Protein AF-0000000075742935 (afdb_homodimer)

Foldseek 3Di:
DDDDWDAFDPQFAQFDKDKFADDPDADPVHFFKKAKDFDFPQDPDQLRWHQWDDDDQLAQADDPDPGTDRRPVNKTKHKIFGDPLLNQCQVCVVPLEAAAAQRIKMFGKGFQDMAMATELADPCRQVSRPGDLCLQADPDDSVRSNSVNNSCQPSVRDPDRHQWYWHQHNQQRGTMIMGMPCVVRMDTDADPVRHGRMGGCPDPVNVVVNQVSSVSSPGYYDYDHDDPVNVVRVD/DDDDWDAFDPQFAQFDKDKFADDPDQDPVRFFKKAKDFDFPQDPDQLRWHQWDDDDLLAQADDPDPGTDRRPVNKTKHKIFGDPLLNQCQVCVVPLEAAAAQRIKMFGKGFQDMAMATELADVCRQVSRPGDLCLQADPDDSVRSNSVNNSCQVSVRDPDRHFWYWHQHNQQRGTMIMGMPCVVRMDTDADPVRHGRMGGCPDPVNVVVNQVSSVSSPGYYDYDNDDPVVVVRVD

Secondary structure (DSSP, 8-state):
-PPP-----SSP--B-EEEE---SS--TT---SEEEEE--SS--STTPPB-EE--STT-----SSSS-EE-TT---EEEEESSHHHHHHHHHTTTTEEEE-TTEEEEEEEESS-EEEEE-SSTTHHHHTT--GGGGTS---HHHHHHHHHHHHHH--BSS---EEEEE-TTT--EEEEEES-TTSEEE-B-TT--B-EEETTSTTTHHHHHHHHHHTT-EEEE-S--HHHHHHT-/-PPP-----SSP--B-EEEE---SS--TT---SEEEEE--SS--STTPPB-EE--STT-----SSSS-EE-TT---EEEEESSHHHHHHHHHTTTTEEEE-TTEEEEEEEESS-EEEEE-SSTTHHHHTT--GGGGTS---HHHHHHHHHHHHHH--BSS---EEEEE-TTT--EEEEEES-TTSEEE-B-TT--B-EEETTSTTTHHHHHHHHHHTT-EEEE-S--HHHHHHT-

Nearest PDB structures (foldseek):
  2pb9-assembly1_A  TM=2.720E-01  e=5.526E-01  Pyrococcus furiosus
  4yte-assembly1_A  TM=2.662E-01  e=2.474E+00  Methanocaldococcus jannaschii
  6huy-assembly1_B  TM=3.038E-01  e=3.176E+00  Desulfurobacterium thermolithotrophum DSM 11699
  2pb9-assembly1_A  TM=2.757E-01  e=6.483E-01  Pyrococcus furiosus
  5byv-assembly3_M  TM=3.211E-01  e=2.273E+00  Mycolicibacterium smegmatis MC2 155

Solvent-accessible surface area (backbone atoms only — not comparable to full-atom values): 24378 Å² total; per-residue (Å²): 116,57,69,71,84,69,80,75,72,79,77,40,41,67,35,41,73,40,70,48,65,64,66,92,66,73,56,88,81,61,73,61,30,25,25,61,46,63,60,35,92,85,30,77,52,72,71,53,54,45,37,61,13,51,82,54,50,68,31,52,44,71,30,95,49,101,50,61,33,67,19,82,85,67,42,24,39,38,68,38,13,41,33,67,39,31,20,47,21,73,73,24,42,77,67,50,41,42,75,37,20,74,50,30,28,38,20,33,42,37,47,70,42,78,42,42,17,33,30,36,49,51,63,14,26,22,19,28,47,71,51,41,48,28,67,58,31,30,67,58,61,49,70,58,35,19,50,41,29,30,45,48,64,72,44,40,30,30,94,57,80,49,40,34,38,33,34,43,35,39,49,20,37,24,52,30,34,40,35,37,66,47,80,82,36,55,34,69,36,55,46,99,86,64,43,67,45,60,40,45,46,66,35,81,88,41,31,64,58,50,49,54,25,29,44,46,38,56,26,48,66,44,82,37,88,68,51,79,66,57,62,58,62,74,100,118,55,68,71,85,69,80,75,72,79,76,40,40,67,34,42,73,42,70,47,64,64,68,92,65,71,57,88,81,62,73,57,30,24,25,61,46,63,59,36,93,85,30,76,51,70,72,53,53,43,38,62,12,51,82,54,50,69,31,54,44,70,30,96,50,102,48,61,32,68,18,81,85,67,42,26,39,36,69,40,12,42,33,69,37,32,20,46,22,72,75,25,43,76,68,50,41,42,74,35,20,75,47,29,27,37,20,33,45,37,48,68,42,78,44,40,16,34,30,38,50,51,63,14,25,22,20,29,46,70,53,44,48,27,65,58,31,30,67,56,60,49,72,58,34,18,49,42,28,31,45,49,63,72,44,39,27,30,94,58,78,48,39,33,36,33,33,40,35,40,51,19,40,24,53,28,34,41,34,37,67,48,81,83,36,54,36,70,37,55,48,98,86,64,44,68,44,60,38,46,47,64,36,79,88,40,32,65,56,49,49,53,27,29,46,47,37,58,26,48,65,44,82,38,88,68,50,80,62,57,62,58,61,76,101

pLDDT: mean 93.3, std 9.5, range [50.12, 98.94]

Structure (mmCIF, N/CA/C/O backbone):
data_AF-0000000075742935-model_v1
#
loop_
_entity.id
_entity.type
_entity.pdbx_description
1 polymer 'RES domain-containing protein'
#
loop_
_atom_site.group_PDB
_atom_site.id
_atom_site.type_symbol
_atom_site.label_atom_id
_atom_site.label_alt_id
_atom_site.label_comp_id
_atom_site.label_asym_id
_atom_site.label_entity_id
_atom_site.label_seq_id
_atom_site.pdbx_PDB_ins_code
_atom_site.Cartn_x
_atom_site.Cartn_y
_atom_site.Cartn_z
_atom_site.occupancy
_atom_site.B_iso_or_equiv
_atom_site.auth_seq_id
_atom_site.auth_comp_id
_atom_site.auth_asym_id
_atom_site.auth_atom_id
_atom_site.pdbx_PDB_model_num
ATOM 1 N N . MET A 1 1 ? -0.988 15.594 -6.359 1 60.88 1 MET A N 1
ATOM 2 C CA . MET A 1 1 ? -1.254 14.312 -7 1 60.88 1 MET A CA 1
ATOM 3 C C . MET A 1 1 ? 0.031 13.5 -7.152 1 60.88 1 MET A C 1
ATOM 5 O O . MET A 1 1 ? 1.104 14.07 -7.367 1 60.88 1 MET A O 1
ATOM 9 N N . VAL A 1 2 ? -0.043 12.25 -6.746 1 75.56 2 VAL A N 1
ATOM 10 C CA . VAL A 1 2 ? 1.146 11.438 -6.98 1 75.56 2 VAL A CA 1
ATOM 11 C C . VAL A 1 2 ? 1.335 11.219 -8.484 1 75.56 2 VAL A C 1
ATOM 13 O O . VAL A 1 2 ? 0.373 10.938 -9.195 1 75.56 2 VAL A O 1
ATOM 16 N N . ALA A 1 3 ? 2.52 11.508 -8.93 1 79.38 3 ALA A N 1
ATOM 17 C CA . ALA A 1 3 ? 2.869 11.305 -10.328 1 79.38 3 ALA A CA 1
ATOM 18 C C . ALA A 1 3 ? 2.709 9.844 -10.727 1 79.38 3 ALA A C 1
ATOM 20 O O . ALA A 1 3 ? 2.791 8.953 -9.883 1 79.38 3 ALA A O 1
ATOM 21 N N . ASP A 1 4 ? 2.453 9.664 -12.008 1 89 4 ASP A N 1
ATOM 22 C CA . ASP A 1 4 ? 2.402 8.312 -12.562 1 89 4 ASP A CA 1
ATOM 23 C C . ASP A 1 4 ? 3.766 7.633 -12.477 1 89 4 ASP A C 1
ATOM 25 O O . ASP A 1 4 ? 4.801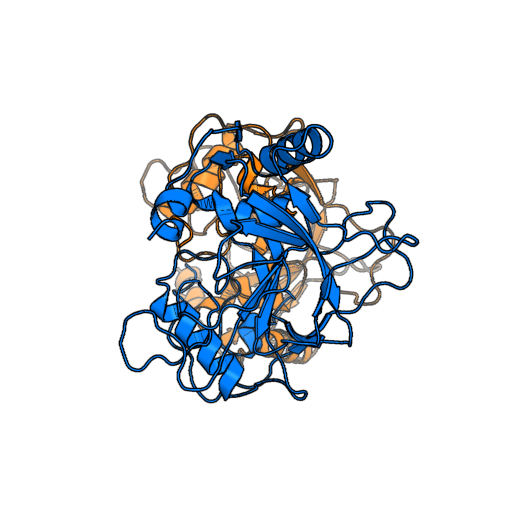 8.297 -12.508 1 89 4 ASP A O 1
ATOM 29 N N . LEU A 1 5 ? 3.695 6.363 -12.406 1 93.62 5 LEU A N 1
ATOM 30 C CA . LEU A 1 5 ? 4.926 5.586 -12.438 1 93.62 5 LEU A CA 1
ATOM 31 C C . LEU A 1 5 ? 5.582 5.664 -13.812 1 93.62 5 LEU A C 1
ATOM 33 O O . LEU A 1 5 ? 5.008 5.211 -14.805 1 93.62 5 LEU A O 1
ATOM 37 N N . GLY A 1 6 ? 6.723 6.215 -13.938 1 94.25 6 GLY A N 1
ATOM 38 C CA . GLY A 1 6 ? 7.469 6.285 -15.18 1 94.25 6 GLY A CA 1
ATOM 39 C C . GLY A 1 6 ? 8.297 5.043 -15.453 1 94.25 6 GLY A C 1
ATOM 40 O O . GLY A 1 6 ? 8.219 4.066 -14.703 1 94.25 6 GLY A O 1
ATOM 41 N N . GLU A 1 7 ? 9 5.102 -16.594 1 96.81 7 GLU A N 1
ATOM 42 C CA . GLU A 1 7 ? 9.961 4.047 -16.891 1 96.81 7 GLU A CA 1
ATOM 43 C C . GLU A 1 7 ? 11.086 4.016 -15.859 1 96.81 7 GLU A C 1
ATOM 45 O O . GLU A 1 7 ? 11.422 5.047 -15.273 1 96.81 7 GLU A O 1
ATOM 50 N N . PRO A 1 8 ? 11.609 2.816 -15.633 1 97.88 8 PRO A N 1
ATOM 51 C CA . PRO A 1 8 ? 12.758 2.793 -14.719 1 97.88 8 PRO A CA 1
ATOM 52 C C . PRO A 1 8 ? 13.953 3.568 -15.258 1 97.88 8 PRO A C 1
ATOM 54 O O . PRO A 1 8 ? 14.281 3.465 -16.438 1 97.88 8 PRO A O 1
ATOM 57 N N . ASN A 1 9 ? 14.523 4.352 -14.43 1 96.81 9 ASN A N 1
ATOM 58 C CA . ASN A 1 9 ? 15.789 5.004 -14.734 1 96.81 9 ASN A CA 1
ATOM 59 C C . ASN A 1 9 ? 16.984 4.109 -14.391 1 96.81 9 ASN A C 1
ATOM 61 O O . ASN A 1 9 ? 17.391 4.039 -13.227 1 96.81 9 ASN A O 1
ATOM 65 N N . ARG A 1 10 ? 17.672 3.523 -15.43 1 97.81 10 ARG A N 1
ATOM 66 C CA . ARG A 1 10 ? 18.625 2.426 -15.234 1 97.81 10 ARG A CA 1
ATOM 67 C C . ARG A 1 10 ? 20.062 2.926 -15.281 1 97.81 10 ARG A C 1
ATOM 69 O O . ARG A 1 10 ? 20.359 3.896 -15.984 1 97.81 10 ARG A O 1
ATOM 76 N N . PRO A 1 11 ? 20.906 2.25 -14.562 1 98.25 11 PRO A N 1
ATOM 77 C CA . PRO A 1 11 ? 20.703 1.073 -13.719 1 98.25 11 PRO A CA 1
ATOM 78 C C . PRO A 1 11 ? 20.125 1.425 -12.352 1 98.25 11 PRO A C 1
ATOM 80 O O . PRO A 1 11 ? 20.469 2.465 -11.781 1 98.25 11 PRO A O 1
ATOM 83 N N . LEU A 1 12 ? 19.297 0.571 -11.867 1 98.56 12 LEU A N 1
ATOM 84 C CA . LEU A 1 12 ? 18.703 0.737 -10.547 1 98.56 12 LEU A CA 1
ATOM 85 C C . LEU A 1 12 ? 19.734 0.462 -9.453 1 98.56 12 LEU A C 1
ATOM 87 O O . LEU A 1 12 ? 20.641 -0.353 -9.633 1 98.56 12 LEU A O 1
ATOM 91 N N . SER A 1 13 ? 19.562 1.119 -8.305 1 97.75 13 SER A N 1
ATOM 92 C CA . SER A 1 13 ? 20.406 0.921 -7.133 1 97.75 13 SER A CA 1
ATOM 93 C C . SER A 1 13 ? 19.656 1.265 -5.848 1 97.75 13 SER A C 1
ATOM 95 O O . SER A 1 13 ? 18.547 1.777 -5.891 1 97.75 13 SER A O 1
ATOM 97 N N . GLY A 1 14 ? 20.234 0.827 -4.699 1 97.06 14 GLY A N 1
ATOM 98 C CA . GLY A 1 14 ? 19.734 1.258 -3.406 1 97.06 14 GLY A CA 1
ATOM 99 C C . GLY A 1 14 ? 18.656 0.343 -2.848 1 97.06 14 GLY A C 1
ATOM 100 O O . GLY A 1 14 ? 18.031 0.651 -1.826 1 97.06 14 GLY A O 1
ATOM 101 N N . GLY A 1 15 ? 18.438 -0.78 -3.461 1 98.19 15 GLY A N 1
ATOM 102 C CA . GLY A 1 15 ? 17.344 -1.664 -3.061 1 98.19 15 GLY A CA 1
ATOM 103 C C . GLY A 1 15 ? 17.578 -2.322 -1.714 1 98.19 15 GLY A C 1
ATOM 104 O O . GLY A 1 15 ? 18.719 -2.613 -1.349 1 98.19 15 GLY A O 1
ATOM 105 N N . ARG A 1 16 ? 16.5 -2.553 -1.026 1 97.94 16 ARG A N 1
ATOM 106 C CA . ARG A 1 16 ? 16.484 -3.357 0.192 1 97.94 16 ARG A CA 1
ATOM 107 C C . ARG A 1 16 ? 15.961 -4.762 -0.083 1 97.94 16 ARG A C 1
ATOM 109 O O . ARG A 1 16 ? 15.188 -4.969 -1.021 1 97.94 16 ARG A O 1
ATOM 116 N N . VAL A 1 17 ? 16.406 -5.688 0.778 1 98.69 17 VAL A N 1
ATOM 117 C CA . VAL A 1 17 ? 16 -7.062 0.509 1 98.69 17 VAL A CA 1
ATOM 118 C C . VAL A 1 17 ? 15.07 -7.555 1.613 1 98.69 17 VAL A C 1
ATOM 120 O O . VAL A 1 17 ? 15.031 -6.977 2.703 1 98.69 17 VAL A O 1
ATOM 123 N N . TRP A 1 18 ? 14.297 -8.469 1.33 1 98.44 18 TRP A N 1
ATOM 124 C CA . TRP A 1 18 ? 13.516 -9.312 2.232 1 98.44 18 TRP A CA 1
ATOM 125 C C . TRP A 1 18 ? 13.758 -10.789 1.938 1 98.44 18 TRP A C 1
ATOM 127 O O . TRP A 1 18 ? 13.938 -11.18 0.781 1 98.44 18 TRP A O 1
ATOM 137 N N . THR A 1 19 ? 13.82 -11.562 2.98 1 98 19 THR A N 1
ATOM 138 C CA . THR A 1 19 ? 14.125 -12.977 2.787 1 98 19 THR A CA 1
ATOM 139 C C . THR A 1 19 ? 12.914 -13.844 3.109 1 98 19 THR A C 1
ATOM 141 O O . THR A 1 19 ? 12.359 -13.758 4.207 1 98 19 THR A O 1
ATOM 144 N N . TRP A 1 20 ? 12.484 -14.617 2.107 1 97.12 20 TRP A N 1
ATOM 145 C CA . TRP A 1 20 ? 11.453 -15.625 2.355 1 97.12 20 TRP A CA 1
ATOM 146 C C . TRP A 1 20 ? 12.047 -16.844 3.037 1 97.12 20 TRP A C 1
ATOM 148 O O . TRP A 1 20 ? 12.898 -17.531 2.465 1 97.12 20 TRP A O 1
ATOM 158 N N . LYS A 1 21 ? 11.578 -17 4.238 1 92.56 21 LYS A N 1
ATOM 159 C CA . LYS A 1 21 ? 12.031 -18.141 5.043 1 92.56 21 LYS A CA 1
ATOM 160 C C . LYS A 1 21 ? 10.844 -18.891 5.629 1 92.56 21 LYS A C 1
ATOM 162 O O . LYS A 1 21 ? 9.766 -18.328 5.82 1 92.56 21 LYS A O 1
ATOM 167 N N . TRP A 1 22 ? 11.055 -20.125 5.746 1 84.12 22 TRP A N 1
ATOM 168 C CA . TRP A 1 22 ? 10.023 -20.938 6.387 1 84.12 22 TRP A CA 1
ATOM 169 C C . TRP A 1 22 ? 10.102 -20.812 7.906 1 84.12 22 TRP A C 1
ATOM 171 O O . TRP A 1 22 ? 11.156 -21.031 8.5 1 84.12 22 TRP A O 1
ATOM 181 N N . PRO A 1 23 ? 8.906 -20.359 8.383 1 74.69 23 PRO A N 1
ATOM 182 C CA . PRO A 1 23 ? 8.984 -20.141 9.828 1 74.69 23 PRO A CA 1
ATOM 183 C C . PRO A 1 23 ? 9.266 -21.422 10.609 1 74.69 23 PRO A C 1
ATOM 185 O O . PRO A 1 23 ? 8.82 -22.5 10.203 1 74.69 23 PRO A O 1
ATOM 188 N N . GLU A 1 24 ? 10.047 -21.297 11.633 1 66.38 24 GLU A N 1
ATOM 189 C CA . GLU A 1 24 ? 10.328 -22.406 12.531 1 66.38 24 GLU A CA 1
ATOM 190 C C . GLU A 1 24 ? 9.055 -22.891 13.234 1 66.38 24 GLU A C 1
ATOM 192 O O . GLU A 1 24 ? 8.867 -24.078 13.438 1 66.38 24 GLU A O 1
ATOM 197 N N . THR A 1 25 ? 8.227 -21.859 13.578 1 63.41 25 THR A N 1
ATOM 198 C CA . THR A 1 25 ? 6.945 -22.172 14.203 1 63.41 25 THR A CA 1
ATOM 199 C C . THR A 1 25 ? 5.793 -21.656 13.336 1 63.41 25 THR A C 1
ATOM 201 O O . THR A 1 25 ? 5.789 -20.5 12.922 1 63.41 25 THR A O 1
ATOM 204 N N . LEU A 1 26 ? 5.082 -22.641 12.859 1 60.81 26 LEU A N 1
ATOM 205 C CA . LEU A 1 26 ? 3.941 -22.266 12.031 1 60.81 26 LEU A CA 1
ATOM 206 C C . LEU A 1 26 ? 2.881 -21.562 12.867 1 60.81 26 LEU A C 1
ATOM 208 O O . LEU A 1 26 ? 2.664 -21.906 14.031 1 60.81 26 LEU A O 1
ATOM 212 N N . SER A 1 27 ? 2.59 -20.328 12.336 1 56.78 27 SER A N 1
ATOM 213 C CA . SER A 1 27 ? 1.52 -19.609 13.023 1 56.78 27 SER A CA 1
ATOM 214 C C . SER A 1 27 ? 0.271 -20.469 13.156 1 56.78 27 SER A C 1
ATOM 216 O O . SER A 1 27 ? 0.045 -21.375 12.344 1 56.78 27 SER A O 1
ATOM 218 N N . ALA A 1 28 ? -0.362 -20.406 14.328 1 52.84 28 ALA A N 1
ATOM 219 C CA . ALA A 1 28 ? -1.633 -21.078 14.594 1 52.84 28 ALA A CA 1
ATOM 220 C C . ALA A 1 28 ? -2.617 -20.859 13.453 1 52.84 28 ALA A C 1
ATOM 222 O O . ALA A 1 28 ? -3.637 -21.547 13.359 1 52.84 28 ALA A O 1
ATOM 223 N N . ARG A 1 29 ? -2.359 -19.719 12.773 1 55.06 29 ARG A N 1
ATOM 224 C CA . ARG A 1 29 ? -3.371 -19.484 11.75 1 55.06 29 ARG A CA 1
ATOM 225 C C . ARG A 1 29 ? -3.184 -20.438 10.578 1 55.06 29 ARG A C 1
ATOM 227 O O . ARG A 1 29 ? -4.086 -20.594 9.75 1 55.06 29 ARG A O 1
ATOM 234 N N . GLY A 1 30 ? -2.254 -21.375 10.672 1 55.84 30 GLY A N 1
ATOM 235 C CA . GLY A 1 30 ? -1.988 -22.531 9.836 1 55.84 30 GLY A CA 1
ATOM 236 C C . GLY A 1 30 ? -1.429 -22.172 8.477 1 55.84 30 GLY A C 1
ATOM 237 O O . GLY A 1 30 ? -0.393 -22.703 8.062 1 55.84 30 GLY A O 1
ATOM 238 N N . TRP A 1 31 ? -2.381 -21.625 7.641 1 60.75 31 TRP A N 1
ATOM 239 C CA . TRP A 1 31 ? -1.983 -21.547 6.238 1 60.75 31 TRP A CA 1
ATOM 240 C C . TRP A 1 31 ? -1.121 -20.328 5.973 1 60.75 31 TRP A C 1
ATOM 242 O O . TRP A 1 31 ? -1.552 -19.188 6.211 1 60.75 31 TRP A O 1
ATOM 252 N N . GLN A 1 32 ? 0.342 -20.719 5.922 1 79.56 32 GLN A N 1
ATOM 253 C CA . GLN A 1 32 ? 1.234 -19.625 5.555 1 79.56 32 GLN A CA 1
ATOM 254 C C . GLN A 1 32 ? 1.756 -19.797 4.129 1 79.56 32 GLN A C 1
ATOM 256 O O . GLN A 1 32 ? 2.092 -20.906 3.715 1 79.56 32 GLN A O 1
ATOM 261 N N . TRP A 1 33 ? 1.629 -19.016 3.164 1 94.38 33 TRP A N 1
ATOM 262 C CA . TRP A 1 33 ? 2.027 -18.828 1.773 1 94.38 33 TRP A CA 1
ATOM 263 C C . TRP A 1 33 ? 1.36 -19.859 0.872 1 94.38 33 TRP A C 1
ATOM 265 O O . TRP A 1 33 ? 1.487 -21.062 1.099 1 94.38 33 TRP A O 1
ATOM 275 N N . CYS A 1 34 ? 0.616 -19.5 -0.107 1 96.94 34 CYS A N 1
ATOM 276 C CA . CYS A 1 34 ? -0.128 -20.406 -0.979 1 96.94 34 CYS A CA 1
ATOM 277 C C . CYS A 1 34 ? -0.273 -19.812 -2.377 1 96.94 34 CYS A C 1
ATOM 279 O O . CYS A 1 34 ? 0.046 -18.656 -2.6 1 96.94 34 CYS A O 1
ATOM 281 N N . ARG A 1 35 ? -0.637 -20.656 -3.266 1 98.19 35 ARG A N 1
ATOM 282 C CA . ARG A 1 35 ? -0.965 -20.281 -4.641 1 98.19 35 ARG A CA 1
ATOM 283 C C . ARG A 1 35 ? -2.299 -20.891 -5.066 1 98.19 35 ARG A C 1
ATOM 285 O O . ARG A 1 35 ? -2.525 -22.078 -4.898 1 98.19 35 ARG A O 1
ATOM 292 N N . VAL A 1 36 ? -3.18 -20.047 -5.492 1 98.19 36 VAL A N 1
ATOM 293 C CA . VAL A 1 36 ? -4.344 -20.5 -6.242 1 98.19 36 VAL A CA 1
ATOM 294 C C . VAL A 1 36 ? -4 -20.594 -7.727 1 98.19 36 VAL A C 1
ATOM 296 O O . VAL A 1 36 ? -3.449 -19.656 -8.305 1 98.19 36 VAL A O 1
ATOM 299 N N . TYR A 1 37 ? -4.273 -21.719 -8.312 1 97.94 37 TYR A N 1
ATOM 300 C CA . TYR A 1 37 ? -3.916 -21.906 -9.711 1 97.94 37 TYR A CA 1
ATOM 301 C C . TYR A 1 37 ? -4.938 -22.781 -10.43 1 97.94 37 TYR A C 1
ATOM 303 O O . TYR A 1 37 ? -5.742 -23.469 -9.781 1 97.94 37 TYR A O 1
ATOM 311 N N . HIS A 1 38 ? -5.004 -22.688 -11.695 1 97.69 38 HIS A N 1
ATOM 312 C CA . HIS A 1 38 ? -5.84 -23.531 -12.555 1 97.69 38 HIS A CA 1
ATOM 313 C C . HIS A 1 38 ? -5.043 -24.688 -13.148 1 97.69 38 HIS A C 1
ATOM 315 O O . HIS A 1 38 ? -4.125 -24.453 -13.945 1 97.69 38 HIS A O 1
ATOM 321 N N . LEU A 1 39 ? -5.391 -25.875 -12.773 1 97.19 39 LEU A N 1
ATOM 322 C CA . LEU A 1 39 ? -4.684 -27.062 -13.219 1 97.19 39 LEU A CA 1
ATOM 323 C C . LEU A 1 39 ? -4.734 -27.203 -14.734 1 97.19 39 LEU A C 1
ATOM 325 O O . LEU A 1 39 ? -5.801 -27.062 -15.336 1 97.19 39 LEU A O 1
ATOM 329 N N . SER A 1 40 ? -3.646 -27.359 -15.359 1 95.44 40 SER A N 1
ATOM 330 C CA . SER A 1 40 ? -3.502 -27.562 -16.797 1 95.44 40 SER A CA 1
ATOM 331 C C . SER A 1 40 ? -2.211 -28.312 -17.125 1 95.44 40 SER A C 1
ATOM 333 O O . SER A 1 40 ? -1.434 -28.641 -16.219 1 95.44 40 SER A O 1
ATOM 335 N N . ALA A 1 41 ? -2.008 -28.625 -18.438 1 94.25 41 ALA A N 1
ATOM 336 C CA . ALA A 1 41 ? -0.773 -29.266 -18.859 1 94.25 41 ALA A CA 1
ATOM 337 C C . ALA A 1 41 ? 0.436 -28.375 -18.594 1 94.25 41 ALA A C 1
ATOM 339 O O . ALA A 1 41 ? 1.531 -28.875 -18.328 1 94.25 41 ALA A O 1
ATOM 340 N N . HIS A 1 42 ? 0.238 -27.047 -18.625 1 93.44 42 HIS A N 1
ATOM 341 C CA . HIS A 1 42 ? 1.334 -26.109 -18.453 1 93.44 42 HIS A CA 1
ATOM 342 C C . HIS A 1 42 ? 1.54 -25.766 -16.969 1 93.44 42 HIS A C 1
ATOM 344 O O . HIS A 1 42 ? 2.572 -25.203 -16.594 1 93.44 42 HIS A O 1
ATOM 350 N N . THR A 1 43 ? 0.519 -26.047 -16.156 1 96.69 43 THR A N 1
ATOM 351 C CA . THR A 1 43 ? 0.6 -25.844 -14.711 1 96.69 43 THR A CA 1
ATOM 352 C C . THR A 1 43 ? 0.119 -27.094 -13.969 1 96.69 43 THR A C 1
ATOM 354 O O . THR A 1 43 ? -0.949 -27.078 -13.352 1 96.69 43 THR A O 1
ATOM 357 N N . PRO A 1 44 ? 0.912 -28.109 -13.969 1 96.69 44 PRO A N 1
ATOM 358 C CA . PRO A 1 44 ? 0.485 -29.391 -13.422 1 96.69 44 PRO A CA 1
ATOM 359 C C . PRO A 1 44 ? 0.467 -29.406 -11.891 1 96.69 44 PRO A C 1
ATOM 361 O O . PRO A 1 44 ? -0.098 -30.328 -11.289 1 96.69 44 PRO A O 1
ATOM 364 N N . ASP A 1 45 ? 1.143 -28.453 -11.227 1 97.25 45 ASP A N 1
ATOM 365 C CA . ASP A 1 45 ? 1.118 -28.375 -9.766 1 97.25 45 ASP A CA 1
ATOM 366 C C . ASP A 1 45 ? 1.349 -26.938 -9.297 1 97.25 45 ASP A C 1
ATOM 368 O O . ASP A 1 45 ? 1.545 -26.031 -10.109 1 97.25 45 ASP A O 1
ATOM 372 N N . ALA A 1 46 ? 1.339 -26.75 -8.016 1 97.88 46 ALA A N 1
ATOM 373 C CA . ALA A 1 46 ? 1.321 -25.406 -7.43 1 97.88 46 ALA A CA 1
ATOM 374 C C . ALA A 1 46 ? 2.689 -24.75 -7.539 1 97.88 46 ALA A C 1
ATOM 376 O O . ALA A 1 46 ? 2.803 -23.516 -7.426 1 97.88 46 ALA A O 1
ATOM 377 N N . ILE A 1 47 ? 3.754 -25.469 -7.719 1 97.94 47 ILE A N 1
ATOM 378 C CA . ILE A 1 47 ? 5.09 -24.891 -7.672 1 97.94 47 ILE A CA 1
ATOM 379 C C . ILE A 1 47 ? 5.609 -24.672 -9.094 1 97.94 47 ILE A C 1
ATOM 381 O O . ILE A 1 47 ? 6.758 -24.266 -9.289 1 97.94 47 ILE A O 1
ATOM 385 N N . THR A 1 48 ? 4.77 -24.953 -10.109 1 97.94 48 THR A N 1
ATOM 386 C CA . THR A 1 48 ? 5.195 -24.781 -11.492 1 97.94 48 THR A CA 1
ATOM 387 C C . THR A 1 48 ? 5.473 -23.312 -11.797 1 97.94 48 THR A C 1
ATOM 389 O O . THR A 1 48 ? 4.59 -22.469 -11.648 1 97.94 48 THR A O 1
ATOM 392 N N . HIS A 1 49 ? 6.715 -23.031 -12.164 1 98.44 49 HIS A N 1
ATOM 393 C CA . HIS A 1 49 ? 7.074 -21.703 -12.656 1 98.44 49 HIS A CA 1
ATOM 39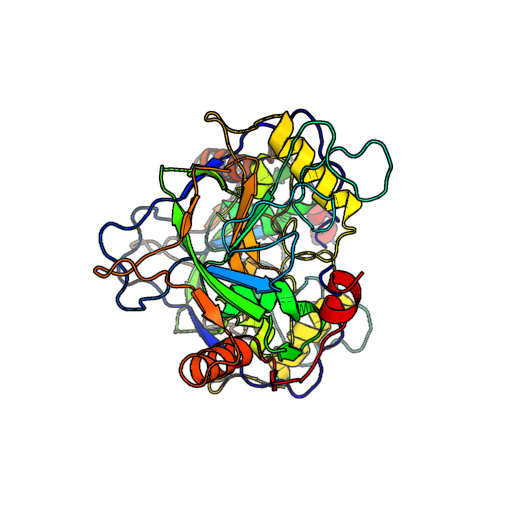4 C C . HIS A 1 49 ? 6.656 -21.531 -14.117 1 98.44 49 HIS A C 1
ATOM 396 O O . HIS A 1 49 ? 6.809 -22.438 -14.93 1 98.44 49 HIS A O 1
ATOM 402 N N . ARG A 1 50 ? 6.121 -20.359 -14.414 1 97.94 50 ARG A N 1
ATOM 403 C CA . ARG A 1 50 ? 5.664 -20.078 -15.773 1 97.94 50 ARG A CA 1
ATOM 404 C C . ARG A 1 50 ? 6.773 -19.453 -16.609 1 97.94 50 ARG A C 1
ATOM 406 O O . ARG A 1 50 ? 7.242 -18.359 -16.297 1 97.94 50 ARG A O 1
ATOM 413 N N . ALA A 1 51 ? 7.125 -20.141 -17.672 1 96.62 51 ALA A N 1
ATOM 414 C CA . ALA A 1 51 ? 8.141 -19.609 -18.578 1 96.62 51 ALA A CA 1
ATOM 415 C C . ALA A 1 51 ? 7.496 -18.812 -19.719 1 96.62 51 ALA A C 1
ATOM 417 O O . ALA A 1 51 ? 8.164 -18.031 -20.391 1 96.62 51 ALA A O 1
ATOM 418 N N . PHE A 1 52 ? 6.238 -19.078 -19.969 1 96.44 52 PHE A N 1
ATOM 419 C CA . PHE A 1 52 ? 5.477 -18.359 -21 1 96.44 52 PHE A CA 1
ATOM 420 C C . PHE A 1 52 ? 5.066 -16.984 -20.5 1 96.44 52 PHE A C 1
ATOM 422 O O . PHE A 1 52 ? 4.445 -16.859 -19.438 1 96.44 52 PHE A O 1
ATOM 429 N N . GLY A 1 53 ? 5.484 -15.984 -21.234 1 96.19 53 GLY A N 1
ATOM 430 C CA . GLY A 1 53 ? 5.141 -14.625 -20.859 1 96.19 53 GLY A CA 1
ATOM 431 C C . GLY A 1 53 ? 5.828 -13.578 -21.719 1 96.19 53 GLY A C 1
ATOM 432 O O . GLY A 1 53 ? 6.457 -13.906 -22.719 1 96.19 53 GLY A O 1
ATOM 433 N N . PRO A 1 54 ? 5.648 -12.344 -21.266 1 96.19 54 PRO A N 1
ATOM 434 C CA . PRO A 1 54 ? 5.062 -11.836 -20.031 1 96.19 54 PRO A CA 1
ATOM 435 C C . PRO A 1 54 ? 3.537 -11.75 -20.078 1 96.19 54 PRO A C 1
ATOM 437 O O . PRO A 1 54 ? 2.969 -11.492 -21.141 1 96.19 54 PRO A O 1
ATOM 440 N N . LEU A 1 55 ? 2.875 -12.031 -18.938 1 94.75 55 LEU A N 1
ATOM 441 C CA . LEU A 1 55 ? 1.423 -11.945 -18.844 1 94.75 55 LEU A CA 1
ATOM 442 C C . LEU A 1 55 ? 1.018 -10.977 -17.734 1 94.75 55 LEU A C 1
ATOM 444 O O . LEU A 1 55 ? 0.092 -10.18 -17.906 1 94.75 55 LEU A O 1
ATOM 448 N N . HIS A 1 56 ? 1.664 -11.016 -16.578 1 95.12 56 HIS A N 1
ATOM 449 C CA . HIS A 1 56 ? 1.22 -10.32 -15.375 1 95.12 56 HIS A CA 1
ATOM 450 C C . HIS A 1 56 ? 2.209 -9.227 -14.977 1 95.12 56 HIS A C 1
ATOM 452 O O . HIS A 1 56 ? 3.264 -9.078 -15.594 1 95.12 56 HIS A O 1
ATOM 458 N N . ARG A 1 57 ? 1.926 -8.461 -14.023 1 95.19 57 ARG A N 1
ATOM 459 C CA . ARG A 1 57 ? 2.52 -7.188 -13.633 1 95.19 57 ARG A CA 1
ATOM 460 C C . ARG A 1 57 ? 4.027 -7.324 -13.438 1 95.19 57 ARG A C 1
ATOM 462 O O . ARG A 1 57 ? 4.797 -6.484 -13.906 1 95.19 57 ARG A O 1
ATOM 469 N N . LEU A 1 58 ? 4.457 -8.352 -12.734 1 98.19 58 LEU A N 1
ATOM 470 C CA . LEU A 1 58 ? 5.848 -8.414 -12.289 1 98.19 58 LEU A CA 1
ATOM 471 C C . LEU A 1 58 ? 6.59 -9.539 -13.008 1 98.19 58 LEU A C 1
ATOM 473 O O . LEU A 1 58 ? 7.504 -10.141 -12.438 1 98.19 58 LEU A O 1
ATOM 477 N N . ASP A 1 59 ? 6.074 -9.828 -14.25 1 97.81 59 ASP A N 1
ATOM 478 C CA . ASP A 1 59 ? 6.781 -10.758 -15.117 1 97.81 59 ASP A CA 1
ATOM 479 C C . ASP A 1 59 ? 8.055 -10.133 -15.68 1 97.81 59 ASP A C 1
ATOM 481 O O . ASP A 1 59 ? 8.016 -9.047 -16.25 1 97.81 59 ASP A O 1
ATOM 485 N N . HIS A 1 60 ? 9.148 -10.82 -15.602 1 98.06 60 HIS A N 1
ATOM 486 C CA . HIS A 1 60 ? 10.438 -10.289 -16.031 1 98.06 60 HIS A CA 1
ATOM 487 C C . HIS A 1 60 ? 10.875 -10.898 -17.359 1 98.06 60 HIS A C 1
ATOM 489 O O . HIS A 1 60 ? 12.031 -10.766 -17.75 1 98.06 60 HIS A O 1
ATOM 495 N N . HIS A 1 61 ? 10.016 -11.578 -18.094 1 97.25 61 HIS A N 1
ATOM 496 C CA . HIS A 1 61 ? 10.32 -12.258 -19.344 1 97.25 61 HIS A CA 1
ATOM 497 C C . HIS A 1 61 ? 10.805 -11.266 -20.406 1 97.25 61 HIS A C 1
ATOM 499 O O . HIS A 1 61 ? 10.422 -10.094 -20.391 1 97.25 61 HIS A O 1
ATOM 505 N N . THR A 1 62 ? 11.742 -11.711 -21.312 1 91.19 62 THR A N 1
ATOM 506 C CA . THR A 1 62 ? 12.203 -10.922 -2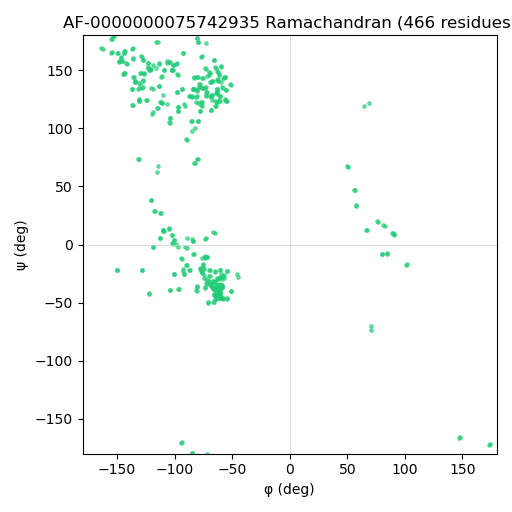2.453 1 91.19 62 THR A CA 1
ATOM 507 C C . THR A 1 62 ? 11.797 -11.594 -23.766 1 91.19 62 THR A C 1
ATOM 509 O O . THR A 1 62 ? 12.656 -11.977 -24.562 1 91.19 62 THR A O 1
ATOM 512 N N . PRO A 1 63 ? 10.516 -11.758 -24.062 1 74.12 63 PRO A N 1
ATOM 513 C CA . PRO A 1 63 ? 10.227 -12.383 -25.359 1 74.12 63 PRO A CA 1
ATOM 514 C C . PRO A 1 63 ? 10.523 -11.453 -26.547 1 74.12 63 PRO A C 1
ATOM 516 O O . PRO A 1 63 ? 10.492 -10.234 -26.391 1 74.12 63 PRO A O 1
ATOM 519 N N . PRO A 1 64 ? 10.984 -12.094 -27.609 1 70.12 64 PRO A N 1
ATOM 520 C CA . PRO A 1 64 ? 11.367 -11.297 -28.781 1 70.12 64 PRO A CA 1
ATOM 521 C C . PRO A 1 64 ? 10.227 -10.422 -29.297 1 70.12 64 PRO A C 1
ATOM 523 O O . PRO A 1 64 ? 10.477 -9.406 -29.953 1 70.12 64 PRO A O 1
ATOM 526 N N . ALA A 1 65 ? 9.023 -10.914 -29.062 1 69.62 65 ALA A N 1
ATOM 527 C CA . ALA A 1 65 ? 7.875 -10.172 -29.594 1 69.62 65 ALA A CA 1
ATOM 528 C C . ALA A 1 65 ? 7.133 -9.445 -28.469 1 69.62 65 ALA A C 1
ATOM 530 O O . ALA A 1 65 ? 7.406 -9.672 -27.281 1 69.62 65 ALA A O 1
ATOM 531 N N . ALA A 1 66 ? 6.484 -8.492 -28.75 1 74 66 ALA A N 1
ATOM 532 C CA . ALA A 1 66 ? 5.625 -7.738 -27.844 1 74 66 ALA A CA 1
ATOM 533 C C . ALA A 1 66 ? 4.457 -8.586 -27.359 1 74 66 ALA A C 1
ATOM 535 O O . ALA A 1 66 ? 3.521 -8.078 -26.75 1 74 66 ALA A O 1
ATOM 536 N N . HIS A 1 67 ? 4.621 -9.945 -27.734 1 88.06 67 HIS A N 1
ATOM 537 C CA . HIS A 1 67 ? 3.576 -10.875 -27.328 1 88.06 67 HIS A CA 1
ATOM 538 C C . HIS A 1 67 ? 4.129 -11.961 -26.406 1 88.06 67 HIS A C 1
ATOM 540 O O . HIS A 1 67 ? 5.293 -12.344 -26.516 1 88.06 67 HIS A O 1
ATOM 546 N N . PRO A 1 68 ? 3.324 -12.508 -25.609 1 93.62 68 PRO A N 1
ATOM 547 C CA . PRO A 1 68 ? 3.775 -13.578 -24.719 1 93.62 68 PRO A CA 1
ATOM 548 C C . PRO A 1 68 ? 4.27 -14.805 -25.484 1 93.62 68 PRO A C 1
ATOM 550 O O . PRO A 1 68 ? 3.713 -15.156 -26.531 1 93.62 68 PRO A O 1
ATOM 553 N N . ALA A 1 69 ? 5.234 -15.383 -25.062 1 95.19 69 ALA A N 1
ATOM 554 C CA . ALA A 1 69 ? 5.879 -16.578 -25.594 1 95.19 69 ALA A CA 1
ATOM 555 C C . ALA A 1 69 ? 6.781 -17.234 -24.547 1 95.19 69 ALA A C 1
ATOM 557 O O . ALA A 1 69 ? 6.949 -16.703 -23.438 1 95.19 69 ALA A O 1
ATOM 558 N N . ILE A 1 70 ? 7.184 -18.422 -24.906 1 95.44 70 ILE A N 1
ATOM 559 C CA . ILE A 1 70 ? 8.211 -19.031 -24.078 1 95.44 70 ILE A CA 1
ATOM 560 C C . ILE A 1 70 ? 9.469 -18.172 -24.078 1 95.44 70 ILE A C 1
ATOM 562 O O . ILE A 1 70 ? 9.992 -17.844 -25.141 1 95.44 70 ILE A O 1
ATOM 566 N N . CYS A 1 71 ? 9.906 -17.781 -22.891 1 95.94 71 CYS A N 1
ATOM 567 C CA . CYS A 1 71 ? 11.047 -16.891 -22.797 1 95.94 71 CYS A CA 1
ATOM 568 C C . CYS A 1 71 ? 12.305 -17.531 -23.359 1 95.94 71 CYS A C 1
ATOM 570 O O . CYS A 1 71 ? 12.719 -18.594 -22.906 1 95.94 71 CYS A O 1
ATOM 572 N N . PRO A 1 72 ? 12.953 -17 -24.297 1 94.19 72 PRO A N 1
ATOM 573 C CA . PRO A 1 72 ? 14.133 -17.609 -24.906 1 94.19 72 PRO A CA 1
ATOM 574 C C . PRO A 1 72 ? 15.305 -17.719 -23.938 1 94.19 72 PRO A C 1
ATOM 576 O O . PRO A 1 72 ? 16.172 -18.594 -24.094 1 94.19 72 PRO A O 1
ATOM 579 N N . GLU A 1 73 ? 15.336 -16.906 -22.906 1 94.94 73 GLU A N 1
ATOM 580 C CA . GLU A 1 73 ? 16.422 -16.922 -21.938 1 94.94 73 GLU A CA 1
ATOM 581 C C . GLU A 1 73 ? 16.125 -17.875 -20.781 1 94.94 73 GLU A C 1
ATOM 583 O O . GLU A 1 73 ? 16.906 -17.969 -19.844 1 94.94 73 GLU A O 1
ATOM 588 N N . GLY A 1 74 ? 14.977 -18.469 -20.828 1 95.38 74 GLY A N 1
ATOM 589 C CA . GLY A 1 74 ? 14.625 -19.453 -19.812 1 95.38 74 GLY A CA 1
ATOM 590 C C . GLY A 1 74 ? 14.117 -18.812 -18.516 1 95.38 74 GLY A C 1
ATOM 591 O O . GLY A 1 74 ? 14.086 -19.469 -17.469 1 95.38 74 GLY A O 1
ATOM 592 N N . ARG A 1 75 ? 13.727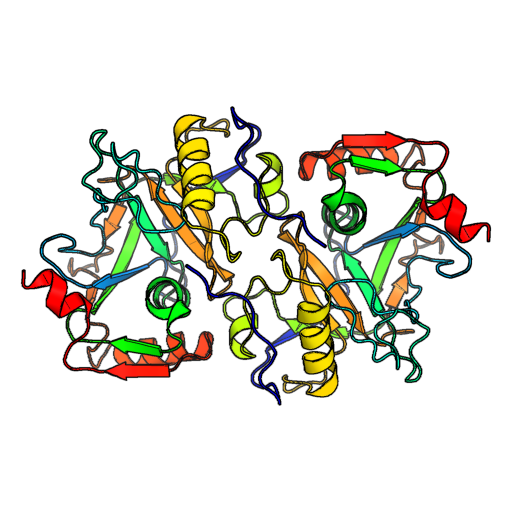 -17.531 -18.578 1 97.75 75 ARG A N 1
ATOM 593 C CA . ARG A 1 75 ? 13.18 -16.859 -17.406 1 97.75 75 ARG A CA 1
ATOM 594 C C . ARG A 1 75 ? 11.812 -17.422 -17.047 1 97.75 75 ARG A C 1
ATOM 596 O O . ARG A 1 75 ? 11 -17.719 -17.922 1 97.75 75 ARG A O 1
ATOM 603 N N . SER A 1 76 ? 11.562 -17.594 -15.742 1 98.38 76 SER A N 1
ATOM 604 C CA . SER A 1 76 ? 10.289 -18.125 -15.258 1 98.38 76 SER A CA 1
ATOM 605 C C . SER A 1 76 ? 9.852 -17.422 -13.977 1 98.38 76 SER A C 1
ATOM 607 O O . SER A 1 76 ? 10.68 -16.875 -13.242 1 98.38 76 SER A O 1
ATOM 609 N N . VAL A 1 77 ? 8.57 -17.453 -13.766 1 98.75 77 VAL A N 1
ATOM 610 C CA . VAL A 1 77 ? 8.039 -16.703 -12.633 1 98.75 77 VAL A CA 1
ATOM 611 C C . VAL A 1 77 ? 7.027 -17.562 -11.875 1 98.75 77 VAL A C 1
ATOM 613 O O . VAL A 1 77 ? 6.309 -18.359 -12.469 1 98.75 77 VAL A O 1
ATOM 616 N N . LEU A 1 78 ? 6.996 -17.422 -10.594 1 98.81 78 LEU A N 1
ATOM 617 C CA . LEU A 1 78 ? 6.004 -18 -9.688 1 98.81 78 LEU A CA 1
ATOM 618 C C . LEU A 1 78 ? 5.465 -16.938 -8.734 1 98.81 78 LEU A C 1
ATOM 620 O O . LEU A 1 78 ? 6.234 -16.281 -8.031 1 98.81 78 LEU A O 1
ATOM 624 N N . TYR A 1 79 ? 4.152 -16.766 -8.742 1 98.56 79 TYR A N 1
ATOM 625 C CA . TYR A 1 79 ? 3.496 -15.891 -7.777 1 98.56 79 TYR A CA 1
ATOM 626 C C . TYR A 1 79 ? 3.021 -16.672 -6.559 1 98.56 79 TYR A C 1
ATOM 628 O O . TYR A 1 79 ? 2.439 -17.75 -6.695 1 98.56 79 TYR A O 1
ATOM 636 N N . VAL A 1 80 ? 3.297 -16.125 -5.383 1 98.06 80 VAL A N 1
ATOM 637 C CA . VAL A 1 80 ? 2.934 -16.734 -4.109 1 98.06 80 VAL A CA 1
ATOM 638 C C . VAL A 1 80 ? 2.25 -15.703 -3.219 1 98.06 80 VAL A C 1
ATOM 640 O O . VAL A 1 80 ? 2.693 -14.555 -3.135 1 98.06 80 VAL A O 1
ATOM 643 N N . ALA A 1 81 ? 1.184 -16.125 -2.637 1 97.62 81 ALA A N 1
ATOM 644 C CA . ALA A 1 81 ? 0.431 -15.219 -1.775 1 97.62 81 ALA A CA 1
ATOM 645 C C . ALA A 1 81 ? 0.561 -15.617 -0.309 1 97.62 81 ALA A C 1
ATOM 647 O O . ALA A 1 81 ? 0.652 -16.812 0.01 1 97.62 81 ALA A O 1
ATOM 648 N N . GLY A 1 82 ? 0.491 -14.633 0.57 1 96.06 82 GLY A N 1
ATOM 649 C CA . GLY A 1 82 ? 0.655 -14.867 1.996 1 96.06 82 GLY A CA 1
ATOM 650 C C . GLY A 1 82 ? -0.581 -15.453 2.65 1 96.06 82 GLY A C 1
ATOM 651 O O . GLY A 1 82 ? -0.502 -16.016 3.744 1 96.06 82 GLY A O 1
ATOM 652 N N . THR A 1 83 ? -1.742 -15.32 2.053 1 96.25 83 THR A N 1
ATOM 653 C CA . THR A 1 83 ? -3.004 -15.867 2.543 1 96.25 83 THR A CA 1
ATOM 654 C C . THR A 1 83 ? -3.875 -16.344 1.383 1 96.25 83 THR A C 1
ATOM 656 O O . THR A 1 83 ? -3.611 -16 0.226 1 96.25 83 THR A O 1
ATOM 659 N N . LEU A 1 84 ? -4.891 -17.094 1.764 1 96.75 84 LEU A N 1
ATOM 660 C CA . LEU A 1 84 ? -5.844 -17.531 0.75 1 96.75 84 LEU A CA 1
ATOM 661 C C . LEU A 1 84 ? -6.605 -16.344 0.169 1 96.75 84 LEU A C 1
ATOM 663 O O . LEU A 1 84 ? -6.867 -16.297 -1.035 1 96.75 84 LEU A O 1
ATOM 667 N N . ALA A 1 85 ? -6.949 -15.375 1 1 96.75 85 ALA A N 1
ATOM 668 C CA . ALA A 1 85 ? -7.641 -14.18 0.516 1 96.75 85 ALA A CA 1
ATOM 669 C C . ALA A 1 85 ? -6.801 -13.438 -0.516 1 96.75 85 ALA A C 1
ATOM 671 O O . ALA A 1 85 ? -7.297 -13.07 -1.582 1 96.75 85 ALA A O 1
ATOM 672 N N . THR A 1 86 ? -5.574 -13.273 -0.229 1 97.19 86 THR A N 1
ATOM 673 C CA . THR A 1 86 ? -4.668 -12.609 -1.159 1 97.19 86 THR A CA 1
ATOM 674 C C . THR A 1 86 ? -4.535 -13.406 -2.451 1 97.19 86 THR A C 1
ATOM 676 O O . THR A 1 86 ? -4.543 -12.836 -3.545 1 97.19 86 THR A O 1
ATOM 679 N N . ALA A 1 87 ? -4.457 -14.695 -2.324 1 97.44 87 ALA A N 1
ATOM 680 C CA . ALA A 1 87 ? -4.34 -15.547 -3.506 1 97.44 87 ALA A CA 1
ATOM 681 C C . ALA A 1 87 ? -5.582 -15.438 -4.387 1 97.44 87 ALA A C 1
ATOM 683 O O . ALA A 1 87 ? -5.473 -15.344 -5.613 1 97.44 87 ALA A O 1
ATOM 684 N N . LEU A 1 88 ? -6.754 -15.469 -3.76 1 96.94 88 LEU A N 1
ATOM 685 C CA . LEU A 1 88 ? -7.996 -15.305 -4.512 1 96.94 88 LEU A CA 1
ATOM 686 C C . LEU A 1 88 ? -8.031 -13.945 -5.207 1 96.94 88 LEU A C 1
ATOM 688 O O . LEU A 1 88 ? -8.438 -13.852 -6.367 1 96.94 88 LEU A O 1
ATOM 692 N N . GLY A 1 89 ? -7.598 -12.945 -4.5 1 96.19 89 GLY A N 1
ATOM 693 C CA . GLY A 1 89 ? -7.539 -11.617 -5.098 1 96.19 89 GLY A CA 1
ATOM 694 C C . GLY A 1 89 ? -6.629 -11.555 -6.312 1 96.19 89 GLY A C 1
ATOM 695 O O . GLY A 1 89 ? -6.93 -10.852 -7.281 1 96.19 89 GLY A O 1
ATOM 696 N N . GLU A 1 90 ? -5.539 -12.281 -6.254 1 94.62 90 GLU A N 1
ATOM 697 C CA . GLU A 1 90 ? -4.59 -12.297 -7.363 1 94.62 90 GLU A CA 1
ATOM 698 C C . GLU A 1 90 ? -5.199 -12.945 -8.602 1 94.62 90 GLU A C 1
ATOM 700 O O . GLU A 1 90 ? -4.926 -12.523 -9.727 1 94.62 90 GLU A O 1
ATOM 705 N N . VAL A 1 91 ? -6.039 -13.859 -8.406 1 95.5 91 VAL A N 1
ATOM 706 C CA . VAL A 1 91 ? -6.547 -14.656 -9.516 1 95.5 91 VAL A CA 1
ATOM 707 C C . VAL A 1 91 ? -7.883 -14.086 -9.992 1 95.5 91 VAL A C 1
ATOM 709 O O . VAL A 1 91 ? -8.125 -13.977 -11.195 1 95.5 91 VAL A O 1
ATOM 712 N N . PHE A 1 92 ? -8.758 -13.617 -9.031 1 94.94 92 PHE A N 1
ATOM 713 C CA . PHE A 1 92 ? -10.148 -13.312 -9.359 1 94.94 92 PHE A CA 1
ATOM 714 C C . PHE A 1 92 ? -10.461 -11.844 -9.109 1 94.94 92 PHE A C 1
ATOM 716 O O . PHE A 1 92 ? -11.586 -11.391 -9.328 1 94.94 92 PHE A O 1
ATOM 723 N N . GLY A 1 93 ? -9.508 -11.102 -8.617 1 90 93 GLY A N 1
ATOM 724 C CA . GLY A 1 93 ? -9.781 -9.773 -8.086 1 90 93 GLY A CA 1
ATOM 725 C C . GLY A 1 93 ? -10.406 -8.836 -9.109 1 90 93 GLY A C 1
ATOM 726 O O . GLY A 1 93 ? -11.258 -8.016 -8.766 1 90 93 GLY A O 1
ATOM 727 N N . ASP A 1 94 ? -10.008 -8.914 -10.359 1 85.06 94 ASP A N 1
ATOM 728 C CA . ASP A 1 94 ? -10.508 -8.031 -11.406 1 85.06 94 ASP A CA 1
ATOM 729 C C . ASP A 1 94 ? -11.969 -8.336 -11.734 1 85.06 94 ASP A C 1
ATOM 731 O O . ASP A 1 94 ? -12.695 -7.477 -12.234 1 85.06 94 ASP A O 1
ATOM 735 N N . LEU A 1 95 ? -12.367 -9.516 -11.406 1 80.75 95 LEU A N 1
ATOM 736 C CA . LEU A 1 95 ? -13.711 -9.969 -11.758 1 80.75 95 LEU A CA 1
ATOM 737 C C . LEU A 1 95 ? -14.695 -9.664 -10.633 1 80.75 95 LEU A C 1
ATOM 739 O O . LEU A 1 95 ? -15.906 -9.578 -10.867 1 80.75 95 LEU A O 1
ATOM 743 N N . GLY A 1 96 ? -14.305 -9.555 -9.469 1 84.12 96 GLY A N 1
ATOM 744 C CA . GLY A 1 96 ? -15.156 -9.305 -8.32 1 84.12 96 GLY A CA 1
ATOM 745 C C . GLY A 1 96 ? -15.859 -10.547 -7.812 1 84.12 96 GLY A C 1
ATOM 746 O O . GLY A 1 96 ? -16.547 -10.508 -6.789 1 84.12 96 GLY A O 1
ATOM 747 N N . GLU A 1 97 ? -15.711 -11.586 -8.586 1 93.06 97 GLU A N 1
ATOM 748 C CA . GLU A 1 97 ? -16.281 -12.875 -8.211 1 93.06 97 GLU A CA 1
ATOM 749 C C . GLU A 1 97 ? -15.297 -14.016 -8.484 1 93.06 97 GLU A C 1
ATOM 751 O O . GLU A 1 97 ? -14.656 -14.047 -9.539 1 93.06 97 GLU A O 1
ATOM 756 N N . ALA A 1 98 ? -15.195 -14.883 -7.484 1 96.38 98 ALA A N 1
ATOM 757 C CA . ALA A 1 98 ? -14.414 -16.094 -7.688 1 96.38 98 ALA A CA 1
ATOM 758 C C . ALA A 1 98 ? -15.281 -17.234 -8.234 1 96.38 98 ALA A C 1
ATOM 760 O O . ALA A 1 98 ? -15.898 -17.969 -7.469 1 96.38 98 ALA A O 1
ATOM 761 N N . ALA A 1 99 ? -15.352 -17.328 -9.594 1 97 99 ALA A N 1
ATOM 762 C CA . ALA A 1 99 ? -15.992 -18.469 -10.234 1 97 99 ALA A CA 1
ATOM 763 C C . ALA A 1 99 ? -15.062 -19.672 -10.266 1 97 99 ALA A C 1
ATOM 765 O O . ALA A 1 99 ? -14.141 -19.734 -11.086 1 97 99 ALA A O 1
ATOM 766 N N . VAL A 1 100 ? -15.344 -20.625 -9.43 1 98.19 100 VAL A N 1
ATOM 767 C CA . VAL A 1 100 ? -14.398 -21.703 -9.164 1 98.19 100 VAL A CA 1
ATOM 768 C C . VAL A 1 100 ? -14.852 -22.969 -9.875 1 98.19 100 VAL A C 1
ATOM 770 O O . VAL A 1 100 ? -15.805 -23.625 -9.445 1 98.19 100 VAL A O 1
ATOM 773 N N . CYS A 1 101 ? -14.234 -23.328 -10.938 1 97.75 101 CYS A N 1
ATOM 774 C CA . CYS A 1 101 ? -14.461 -24.625 -11.57 1 97.75 101 CYS A CA 1
ATOM 775 C C . CYS A 1 101 ? -13.672 -25.719 -10.859 1 97.75 101 CYS A C 1
ATOM 777 O O . CYS A 1 101 ? -12.844 -25.438 -9.992 1 97.75 101 CYS A O 1
ATOM 779 N N . PRO A 1 102 ? -13.773 -26.984 -11.25 1 96.69 102 PRO A N 1
ATOM 780 C CA . PRO A 1 102 ? -13.133 -28.094 -10.531 1 96.69 102 PRO A CA 1
ATOM 781 C C . PRO A 1 102 ? -11.617 -28.109 -10.711 1 96.69 102 PRO A C 1
ATOM 783 O O . PRO A 1 102 ? -10.914 -28.828 -10 1 96.69 102 PRO A O 1
ATOM 786 N N . ARG A 1 103 ? -11.109 -27.328 -11.602 1 97.62 103 ARG A N 1
ATOM 787 C CA . ARG A 1 103 ? -9.688 -27.375 -11.898 1 97.62 103 ARG A CA 1
ATOM 788 C C . ARG A 1 103 ? -8.914 -26.344 -11.094 1 97.62 103 ARG A C 1
ATOM 790 O O . ARG A 1 103 ? -7.684 -26.359 -11.055 1 97.62 103 ARG A O 1
ATOM 797 N N . PHE A 1 104 ? -9.602 -25.422 -10.453 1 98.5 104 PHE A N 1
ATOM 798 C CA . PHE A 1 104 ? -8.898 -24.5 -9.578 1 98.5 104 PHE A CA 1
ATOM 799 C C . PHE A 1 104 ? -8.453 -25.188 -8.297 1 98.5 104 PHE A C 1
ATOM 801 O O . PHE A 1 104 ? -9.234 -25.922 -7.672 1 98.5 104 PHE A O 1
ATOM 808 N N . ARG A 1 105 ? -7.258 -24.938 -7.934 1 98.56 105 ARG A N 1
ATOM 809 C CA . ARG A 1 105 ? -6.652 -25.547 -6.758 1 98.56 105 ARG A CA 1
ATOM 810 C C . ARG A 1 105 ? -5.879 -24.531 -5.934 1 98.56 105 ARG A C 1
ATOM 812 O O . ARG A 1 105 ? -5.613 -23.422 -6.406 1 98.56 105 ARG A O 1
ATOM 819 N N . VAL A 1 106 ? -5.664 -24.875 -4.676 1 98.12 106 VAL A N 1
ATOM 820 C CA . VAL A 1 106 ? -4.766 -24.125 -3.812 1 98.12 106 VAL A CA 1
ATOM 821 C C . VAL A 1 106 ? -3.688 -25.047 -3.248 1 98.12 106 VAL A C 1
ATOM 823 O O . VAL A 1 106 ? -3.994 -26.109 -2.705 1 98.12 106 VAL A O 1
ATOM 826 N N . GLY A 1 107 ? -2.471 -24.656 -3.484 1 97.12 107 GLY A N 1
ATOM 827 C CA . GLY A 1 107 ? -1.333 -25.359 -2.914 1 97.12 107 GLY A CA 1
ATOM 828 C C . GLY A 1 107 ? -0.562 -24.516 -1.908 1 97.12 107 GLY A C 1
ATOM 829 O O . GLY A 1 107 ? -0.366 -23.312 -2.109 1 97.12 107 GLY A O 1
ATOM 830 N N . LEU A 1 108 ? -0.195 -25.125 -0.779 1 95.5 108 LEU A N 1
ATOM 831 C CA . LEU A 1 108 ? 0.683 -24.484 0.194 1 95.5 108 LEU A CA 1
ATOM 832 C C . LEU A 1 108 ? 2.146 -24.641 -0.207 1 95.5 108 LEU A C 1
ATOM 834 O O . LEU A 1 108 ? 2.572 -25.734 -0.599 1 95.5 108 LEU A O 1
ATOM 838 N N . LEU A 1 109 ? 2.875 -23.531 -0.126 1 96.06 109 LEU A N 1
ATOM 839 C CA . LEU A 1 109 ? 4.25 -23.5 -0.617 1 96.06 109 LEU A CA 1
ATOM 840 C C . LEU A 1 109 ? 5.211 -23.078 0.488 1 96.06 109 LEU A C 1
ATOM 842 O O . LEU A 1 109 ? 4.828 -22.359 1.406 1 96.06 109 LEU A O 1
ATOM 846 N N . ARG A 1 110 ? 6.391 -23.547 0.342 1 94.5 110 ARG A N 1
ATOM 847 C CA . ARG A 1 110 ? 7.48 -23.141 1.223 1 94.5 110 ARG A CA 1
ATOM 848 C C . ARG A 1 110 ? 8.797 -23.047 0.458 1 94.5 110 ARG A C 1
ATOM 850 O O . ARG A 1 110 ? 9 -23.766 -0.53 1 94.5 110 ARG A O 1
ATOM 857 N N . PRO A 1 111 ? 9.656 -22.062 0.895 1 96.19 111 PRO A N 1
ATOM 858 C CA . PRO A 1 111 ? 11 -22.109 0.323 1 96.19 111 PRO A CA 1
ATOM 859 C C . PRO A 1 111 ? 11.805 -23.312 0.792 1 96.19 111 PRO A C 1
ATOM 861 O O . PRO A 1 111 ? 11.852 -23.609 1.991 1 96.19 111 PRO A O 1
ATOM 864 N N . ARG A 1 112 ? 12.336 -24.062 -0.112 1 94.38 112 ARG A N 1
ATOM 865 C CA . ARG A 1 112 ? 13.266 -25.125 0.233 1 94.38 112 ARG A CA 1
ATOM 866 C C . ARG A 1 112 ? 14.555 -24.562 0.825 1 94.38 112 ARG A C 1
ATOM 868 O O . ARG A 1 112 ? 15.109 -25.125 1.771 1 94.38 112 ARG A O 1
ATOM 875 N N . THR A 1 113 ? 15.008 -23.547 0.218 1 93.06 113 THR A N 1
ATOM 876 C CA . THR A 1 113 ? 16.094 -22.703 0.705 1 93.06 113 THR A CA 1
ATOM 877 C C . THR A 1 113 ? 15.625 -21.25 0.815 1 93.06 113 THR A C 1
ATOM 879 O O . THR A 1 113 ? 14.656 -20.844 0.171 1 93.06 113 THR A O 1
ATOM 882 N N . GLU A 1 114 ? 16.344 -20.547 1.697 1 95.62 114 GLU A N 1
ATOM 883 C CA . GLU A 1 114 ? 15.984 -19.141 1.793 1 95.62 114 GLU A CA 1
ATOM 884 C C . GLU A 1 114 ? 16.047 -18.453 0.43 1 95.62 114 GLU A C 1
ATOM 886 O O . GLU A 1 114 ? 16.969 -18.703 -0.353 1 95.62 114 GLU A O 1
ATOM 891 N N . ILE A 1 115 ? 15.047 -17.719 0.113 1 98.19 115 ILE A N 1
ATOM 892 C CA . ILE A 1 115 ? 15.008 -16.984 -1.146 1 98.19 115 ILE A CA 1
ATOM 893 C C . ILE A 1 115 ? 15.008 -15.477 -0.866 1 98.19 115 ILE A C 1
ATOM 895 O O . ILE A 1 115 ? 14.094 -14.961 -0.21 1 98.19 115 ILE A O 1
ATOM 899 N N . VAL A 1 116 ? 16.062 -14.766 -1.323 1 98.69 116 VAL A N 1
ATOM 900 C CA . VAL A 1 116 ? 16.188 -13.32 -1.165 1 98.69 116 VAL A CA 1
ATOM 901 C C . VAL A 1 116 ? 15.445 -12.617 -2.299 1 98.69 116 VAL A C 1
ATOM 903 O O . VAL A 1 116 ? 15.641 -12.938 -3.473 1 98.69 116 VAL A O 1
ATOM 906 N N . VAL A 1 117 ? 14.547 -11.68 -1.966 1 98.88 117 VAL A N 1
ATOM 907 C CA . VAL A 1 117 ? 13.781 -10.898 -2.939 1 98.88 117 VAL A CA 1
ATOM 908 C C . VAL A 1 117 ? 13.93 -9.414 -2.637 1 98.88 117 VAL A C 1
ATOM 910 O O . VAL A 1 117 ? 14.406 -9.031 -1.564 1 98.88 117 VAL A O 1
ATOM 913 N N . LEU A 1 118 ? 13.688 -8.594 -3.609 1 98.94 118 LEU A N 1
ATOM 914 C CA . LEU A 1 118 ? 13.672 -7.156 -3.379 1 98.94 118 LEU A CA 1
ATOM 915 C C . LEU A 1 118 ? 12.422 -6.742 -2.613 1 98.94 118 LEU A C 1
ATOM 917 O O . LEU A 1 118 ? 11.312 -7.133 -2.977 1 98.94 118 LEU A O 1
ATOM 921 N N . ASP A 1 119 ? 12.617 -6.023 -1.556 1 98.81 119 ASP A N 1
ATOM 922 C CA . ASP A 1 119 ? 11.508 -5.508 -0.753 1 98.81 119 ASP A CA 1
ATOM 923 C C . ASP A 1 119 ? 10.852 -4.309 -1.434 1 98.81 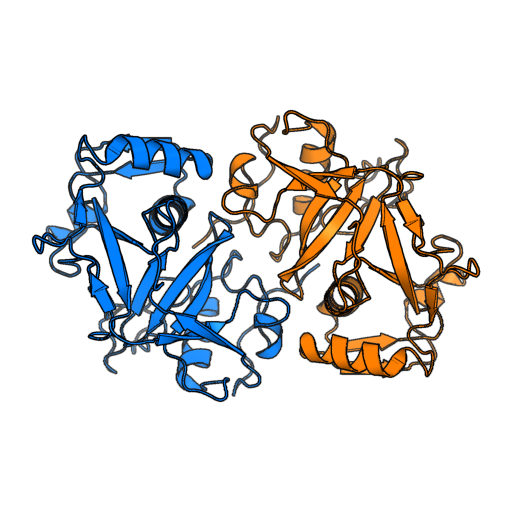119 ASP A C 1
ATOM 925 O O . ASP A 1 119 ? 11.508 -3.307 -1.714 1 98.81 119 ASP A O 1
ATOM 929 N N . LEU A 1 120 ? 9.594 -4.391 -1.752 1 98.56 120 LEU A N 1
ATOM 930 C CA . LEU A 1 120 ? 8.828 -3.266 -2.285 1 98.56 120 LEU A CA 1
ATOM 931 C C . LEU A 1 120 ? 7.762 -2.814 -1.297 1 98.56 120 LEU A C 1
ATOM 933 O O . LEU A 1 120 ? 6.98 -1.908 -1.593 1 98.56 120 LEU A O 1
ATOM 937 N N . ARG A 1 121 ? 7.723 -3.389 -0.032 1 97.69 121 ARG A N 1
ATOM 938 C CA . ARG A 1 121 ? 6.609 -3.182 0.886 1 97.69 121 ARG A CA 1
ATOM 939 C C . ARG A 1 121 ? 6.984 -2.201 1.992 1 97.69 121 ARG A C 1
ATOM 941 O O . ARG A 1 121 ? 6.18 -1.352 2.377 1 97.69 121 ARG A O 1
ATOM 948 N N . SER A 1 122 ? 8.133 -2.307 2.439 1 97.75 122 SER A N 1
ATOM 949 C CA . SER A 1 122 ? 8.523 -1.509 3.596 1 97.75 122 SER A CA 1
ATOM 950 C C . SER A 1 122 ? 8.539 -0.021 3.26 1 97.75 122 SER A C 1
ATOM 952 O O . SER A 1 122 ? 8.664 0.357 2.092 1 97.75 122 SER A O 1
ATOM 954 N N . GLU A 1 123 ? 8.445 0.766 4.305 1 97.06 123 GLU A N 1
ATOM 955 C CA . GLU A 1 123 ? 8.492 2.215 4.145 1 97.06 123 GLU A CA 1
ATOM 956 C C . GLU A 1 123 ? 9.75 2.648 3.395 1 97.06 123 GLU A C 1
ATOM 958 O O . GLU A 1 123 ? 10.859 2.273 3.77 1 97.06 123 GLU A O 1
ATOM 963 N N . GLY A 1 124 ? 9.539 3.34 2.32 1 97.06 124 GLY A N 1
ATOM 964 C CA . GLY A 1 124 ? 10.625 3.93 1.55 1 97.06 124 GLY A CA 1
ATOM 965 C C . GLY A 1 124 ? 11.25 2.963 0.562 1 97.06 124 GLY A C 1
ATOM 966 O O . GLY A 1 124 ? 12.016 3.369 -0.31 1 97.06 124 GLY A O 1
ATOM 967 N N . ALA A 1 125 ? 10.898 1.679 0.586 1 98.12 125 ALA A N 1
ATOM 968 C CA . ALA A 1 125 ? 11.633 0.646 -0.142 1 98.12 125 ALA A CA 1
ATOM 969 C C . ALA A 1 125 ? 11.516 0.849 -1.65 1 98.12 125 ALA A C 1
ATOM 971 O O . ALA A 1 125 ? 12.516 0.827 -2.367 1 98.12 125 ALA A O 1
ATOM 972 N N . ALA A 1 126 ? 10.328 1.031 -2.174 1 97.94 126 ALA A N 1
ATOM 973 C CA . ALA A 1 126 ? 10.125 1.228 -3.607 1 97.94 126 ALA A CA 1
ATOM 974 C C . ALA A 1 126 ? 10.789 2.516 -4.086 1 97.94 126 ALA A C 1
ATOM 976 O O . ALA A 1 126 ? 11.422 2.541 -5.145 1 97.94 126 ALA A O 1
ATOM 977 N N . MET A 1 127 ? 10.719 3.529 -3.238 1 96.44 127 MET A N 1
ATOM 978 C CA . MET A 1 127 ? 11.297 4.824 -3.588 1 96.44 127 MET A CA 1
ATOM 979 C C . MET A 1 127 ? 12.805 4.727 -3.762 1 96.44 127 MET A C 1
ATOM 981 O O . MET A 1 127 ? 13.383 5.395 -4.621 1 96.44 127 MET A O 1
ATOM 985 N N . ARG A 1 128 ? 13.406 3.898 -2.984 1 96.44 128 ARG A N 1
ATOM 986 C CA . ARG A 1 128 ? 14.859 3.791 -2.965 1 96.44 128 ARG A CA 1
ATOM 987 C C . ARG A 1 128 ? 15.398 3.395 -4.336 1 96.44 128 ARG A C 1
ATOM 989 O O . ARG A 1 128 ? 16.516 3.76 -4.699 1 96.44 128 ARG A O 1
ATOM 996 N N . ILE A 1 129 ? 14.617 2.695 -5.102 1 97.69 129 ILE A N 1
ATOM 997 C CA . ILE A 1 129 ? 15.094 2.295 -6.418 1 97.69 129 ILE A CA 1
ATOM 998 C C . ILE A 1 129 ? 14.477 3.189 -7.488 1 97.69 129 ILE A C 1
ATOM 1000 O O . ILE A 1 129 ? 14.555 2.889 -8.68 1 97.69 129 ILE A O 1
ATOM 1004 N N . GLY A 1 130 ? 13.789 4.238 -7.047 1 95.31 130 GLY A N 1
ATOM 1005 C CA . GLY A 1 130 ? 13.211 5.207 -7.965 1 95.31 130 GLY A CA 1
ATOM 1006 C C . GLY A 1 130 ? 11.805 4.84 -8.406 1 95.31 130 GLY A C 1
ATOM 1007 O O . GLY A 1 130 ? 11.281 5.41 -9.367 1 95.31 130 GLY A O 1
ATOM 1008 N N . ALA A 1 131 ? 11.219 3.871 -7.797 1 96.94 131 ALA A N 1
ATOM 1009 C CA . ALA A 1 131 ? 9.844 3.471 -8.117 1 96.94 131 ALA A CA 1
ATOM 1010 C C . ALA A 1 131 ? 8.844 4.16 -7.191 1 96.94 131 ALA A C 1
ATOM 1012 O O . ALA A 1 131 ? 9.141 5.215 -6.621 1 96.94 131 ALA A O 1
ATOM 1013 N N . LEU A 1 132 ? 7.629 3.777 -7.234 1 96.31 132 LEU A N 1
ATOM 1014 C CA . LEU A 1 132 ? 6.551 4.203 -6.348 1 96.31 132 LEU A CA 1
ATOM 1015 C C . LEU A 1 132 ? 5.941 3.006 -5.625 1 96.31 132 LEU A C 1
ATOM 1017 O O . LEU A 1 132 ? 5.914 1.896 -6.16 1 96.31 132 LEU A O 1
ATOM 1021 N N . PRO A 1 133 ? 5.445 3.293 -4.402 1 95.25 133 PRO A N 1
ATOM 1022 C CA . PRO A 1 133 ? 4.758 2.215 -3.686 1 95.25 133 PRO A CA 1
ATOM 1023 C C . PRO A 1 133 ? 3.633 1.587 -4.508 1 95.25 133 PRO A C 1
ATOM 1025 O O . PRO A 1 133 ? 3.32 0.407 -4.328 1 95.25 133 PRO A O 1
ATOM 1028 N N . SER A 1 134 ? 3.117 2.314 -5.477 1 96.06 134 SER A N 1
ATOM 1029 C CA . SER A 1 134 ? 1.982 1.84 -6.262 1 96.06 134 SER A CA 1
ATOM 1030 C C . SER A 1 134 ? 2.436 0.936 -7.402 1 96.06 134 SER A C 1
ATOM 1032 O O . SER A 1 134 ? 1.612 0.437 -8.172 1 96.06 134 SER A O 1
ATOM 1034 N N . LEU A 1 135 ? 3.701 0.658 -7.512 1 96.94 135 LEU A N 1
ATOM 1035 C CA . LEU A 1 135 ? 4.215 -0.186 -8.586 1 96.94 135 LEU A CA 1
ATOM 1036 C C . LEU A 1 135 ? 3.434 -1.494 -8.672 1 96.94 135 LEU A C 1
ATOM 1038 O O . LEU A 1 135 ? 3.021 -1.907 -9.758 1 96.94 135 LEU A O 1
ATOM 1042 N N . ALA A 1 136 ? 3.127 -2.016 -7.496 1 95.75 136 ALA A N 1
ATOM 1043 C CA . ALA A 1 136 ? 2.506 -3.338 -7.492 1 95.75 136 ALA A CA 1
ATOM 1044 C C . ALA A 1 136 ? 1 -3.234 -7.27 1 95.75 136 ALA A C 1
ATOM 1046 O O . ALA A 1 136 ? 0.295 -4.246 -7.27 1 95.75 136 ALA A O 1
ATOM 1047 N N . THR A 1 137 ? 0.47 -2.027 -7.133 1 95.44 137 THR A N 1
ATOM 1048 C CA . THR A 1 137 ? -0.942 -1.944 -6.777 1 95.44 137 THR A CA 1
ATOM 1049 C C . THR A 1 137 ? -1.689 -1.027 -7.742 1 95.44 137 THR A C 1
ATOM 1051 O O . THR A 1 137 ? -2.912 -1.121 -7.875 1 95.44 137 THR A O 1
ATOM 1054 N N . GLY A 1 138 ? -1.005 -0.14 -8.406 1 94.5 138 GLY A N 1
ATOM 1055 C CA . GLY A 1 138 ? -1.658 0.877 -9.219 1 94.5 138 GLY A CA 1
ATOM 1056 C C . GLY A 1 138 ? -2.174 0.346 -10.539 1 94.5 138 GLY A C 1
ATOM 1057 O O . GLY A 1 138 ? -1.766 -0.728 -10.984 1 94.5 138 GLY A O 1
ATOM 1058 N N . ALA A 1 139 ? -3.062 1.079 -11.133 1 93.25 139 ALA A N 1
ATOM 1059 C CA . ALA A 1 139 ? -3.623 0.729 -12.438 1 93.25 139 ALA A CA 1
ATOM 1060 C C . ALA A 1 139 ? -2.709 1.186 -13.57 1 93.25 139 ALA A C 1
ATOM 1062 O O . ALA A 1 139 ? -3.072 2.064 -14.352 1 93.25 139 ALA A O 1
ATOM 1063 N N . TYR A 1 140 ? -1.578 0.536 -13.688 1 93.75 140 TYR A N 1
ATOM 1064 C CA . TYR A 1 140 ? -0.602 0.843 -14.727 1 93.75 140 TYR A CA 1
ATOM 1065 C C . TYR A 1 140 ? -0.677 -0.17 -15.859 1 93.75 140 TYR A C 1
ATOM 1067 O O . TYR A 1 140 ? -1.028 -1.332 -15.641 1 93.75 140 TYR A O 1
ATOM 1075 N N . PRO A 1 141 ? -0.34 0.324 -17.047 1 92.69 141 PRO A N 1
ATOM 1076 C CA . PRO A 1 141 ? -0.19 -0.677 -18.109 1 92.69 141 PRO A CA 1
ATOM 1077 C C . PRO A 1 141 ? 0.825 -1.761 -17.75 1 92.69 141 PRO A C 1
ATOM 1079 O O . PRO A 1 141 ? 1.859 -1.47 -17.141 1 92.69 141 PRO A O 1
ATOM 1082 N N . ARG A 1 142 ? 0.558 -3.002 -18.172 1 93.12 142 ARG A N 1
ATOM 1083 C CA . ARG A 1 142 ? 1.428 -4.133 -17.875 1 93.12 142 ARG A CA 1
ATOM 1084 C C . ARG A 1 142 ? 2.828 -3.914 -18.438 1 93.12 142 ARG A C 1
ATOM 1086 O O . ARG A 1 142 ? 3.82 -4.297 -17.812 1 93.12 142 ARG A O 1
ATOM 1093 N N . VAL A 1 143 ? 2.848 -3.289 -19.594 1 93.75 143 VAL A N 1
ATOM 1094 C CA . VAL A 1 143 ? 4.145 -3.076 -20.234 1 93.75 143 VAL A CA 1
ATOM 1095 C C . VAL A 1 143 ? 5.043 -2.26 -19.297 1 93.75 143 VAL A C 1
ATOM 1097 O O . VAL A 1 143 ? 6.254 -2.488 -19.25 1 93.75 143 VAL A O 1
ATOM 1100 N N . ARG A 1 144 ? 4.465 -1.322 -18.562 1 95.44 144 ARG A N 1
ATOM 1101 C CA . ARG A 1 144 ? 5.227 -0.471 -17.656 1 95.44 144 ARG A CA 1
ATOM 1102 C C . ARG A 1 144 ? 5.727 -1.262 -16.453 1 95.44 144 ARG A C 1
ATOM 1104 O O . ARG A 1 144 ? 6.91 -1.204 -16.125 1 95.44 144 ARG A O 1
ATOM 1111 N N . THR A 1 145 ? 4.875 -1.984 -15.812 1 96.88 145 THR A N 1
ATOM 1112 C CA . THR A 1 145 ? 5.266 -2.701 -14.609 1 96.88 145 THR A CA 1
ATOM 1113 C C . THR A 1 145 ? 6.195 -3.863 -14.945 1 96.88 145 THR A C 1
ATOM 1115 O O . THR A 1 145 ? 7.094 -4.195 -14.164 1 96.88 145 THR A O 1
ATOM 1118 N N . GLN A 1 146 ? 6.031 -4.457 -16.094 1 97.12 146 GLN A N 1
ATOM 1119 C CA . GLN A 1 146 ? 6.918 -5.52 -16.547 1 97.12 146 GLN A CA 1
ATOM 1120 C C . GLN A 1 146 ? 8.305 -4.977 -16.875 1 97.12 146 GLN A C 1
ATOM 1122 O O . GLN A 1 146 ? 9.312 -5.66 -16.656 1 97.12 146 GLN A O 1
ATOM 1127 N N . ALA A 1 147 ? 8.359 -3.75 -17.375 1 97.06 147 ALA A N 1
ATOM 1128 C CA . ALA A 1 147 ? 9.648 -3.102 -17.562 1 97.06 147 ALA A CA 1
ATOM 1129 C C . ALA A 1 147 ? 10.383 -2.936 -16.25 1 97.06 147 ALA A C 1
ATOM 1131 O O . ALA A 1 147 ? 11.602 -3.117 -16.172 1 97.06 147 ALA A O 1
ATOM 1132 N N . TRP A 1 148 ? 9.688 -2.59 -15.211 1 98.38 148 TRP A N 1
ATOM 1133 C CA . TRP A 1 148 ? 10.273 -2.479 -13.875 1 98.38 148 TRP A CA 1
ATOM 1134 C C . TRP A 1 148 ? 10.758 -3.836 -13.375 1 98.38 148 TRP A C 1
ATOM 1136 O O . TRP A 1 148 ? 11.844 -3.947 -12.812 1 98.38 148 TRP A O 1
ATOM 1146 N N . ALA A 1 149 ? 9.953 -4.883 -13.586 1 98.56 149 ALA A N 1
ATOM 1147 C CA . ALA A 1 149 ? 10.375 -6.227 -13.195 1 98.56 149 ALA A CA 1
ATOM 1148 C C . ALA A 1 149 ? 11.68 -6.617 -13.883 1 98.56 149 ALA A C 1
ATOM 1150 O O . ALA A 1 149 ? 12.602 -7.113 -13.242 1 98.56 149 ALA A O 1
ATOM 1151 N N . ARG A 1 150 ? 11.742 -6.375 -15.164 1 98.12 150 ARG A N 1
ATOM 1152 C CA . ARG A 1 150 ? 12.961 -6.68 -15.914 1 98.12 150 ARG A CA 1
ATOM 1153 C C . ARG A 1 150 ? 14.141 -5.879 -15.383 1 98.12 150 ARG A C 1
ATOM 1155 O O . ARG A 1 150 ? 15.242 -6.414 -15.234 1 98.12 150 ARG A O 1
ATOM 1162 N N . ALA A 1 151 ? 13.891 -4.613 -15.141 1 98.75 151 ALA A N 1
ATOM 1163 C CA . ALA A 1 151 ? 14.969 -3.756 -14.656 1 98.75 151 ALA A CA 1
ATOM 1164 C C . ALA A 1 151 ? 15.508 -4.258 -13.32 1 98.75 151 ALA A C 1
ATOM 1166 O O . ALA A 1 151 ? 16.719 -4.312 -13.109 1 98.75 151 ALA A O 1
ATOM 1167 N N . ILE A 1 152 ? 14.633 -4.633 -12.383 1 98.88 152 ILE A N 1
ATOM 1168 C CA . ILE A 1 152 ? 15.055 -5.148 -11.086 1 98.88 152 ILE A CA 1
ATOM 1169 C C . ILE A 1 152 ? 15.836 -6.445 -11.281 1 98.88 152 ILE A C 1
ATOM 1171 O O . ILE A 1 152 ? 16.891 -6.637 -10.672 1 98.88 152 ILE A O 1
ATOM 1175 N N . TYR A 1 153 ? 15.305 -7.305 -12.117 1 98.88 153 TYR A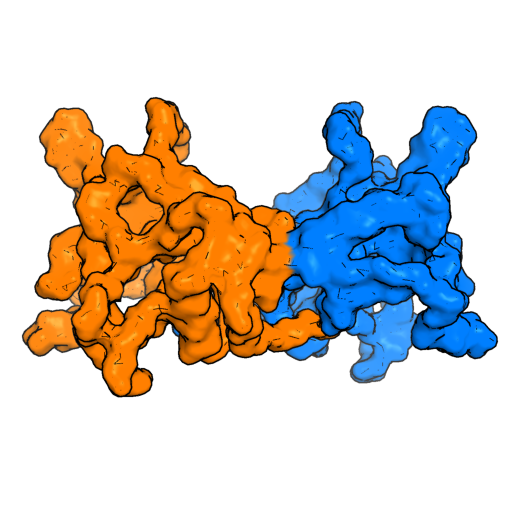 N 1
ATOM 1176 C CA . TYR A 1 153 ? 15.945 -8.594 -12.398 1 98.88 153 TYR A CA 1
ATOM 1177 C C . TYR A 1 153 ? 17.344 -8.398 -12.969 1 98.88 153 TYR A C 1
ATOM 1179 O O . TYR A 1 153 ? 18.297 -9.047 -12.539 1 98.88 153 TYR A O 1
ATOM 1187 N N . GLU A 1 154 ? 17.438 -7.52 -13.898 1 98.69 154 GLU A N 1
ATOM 1188 C CA . GLU A 1 154 ? 18.672 -7.359 -14.664 1 98.69 154 GLU A CA 1
ATOM 1189 C C . GLU A 1 154 ? 19.703 -6.531 -13.891 1 98.69 154 GLU A C 1
ATOM 1191 O O . GLU A 1 154 ? 20.891 -6.844 -13.891 1 98.69 154 GLU A O 1
ATOM 1196 N N . ASP A 1 155 ? 19.25 -5.484 -13.203 1 98.75 155 ASP A N 1
ATOM 1197 C CA . ASP A 1 155 ? 20.172 -4.535 -12.594 1 98.75 155 ASP A CA 1
ATOM 1198 C C . ASP A 1 155 ? 20.594 -4.992 -11.195 1 98.75 155 ASP A C 1
ATOM 1200 O O . ASP A 1 155 ? 21.594 -4.523 -10.648 1 98.75 155 ASP A O 1
ATOM 1204 N N . GLN A 1 156 ? 19.766 -5.848 -10.586 1 98.81 156 GLN A N 1
ATOM 1205 C CA . GLN A 1 156 ? 20.094 -6.344 -9.25 1 98.81 156 GLN A CA 1
ATOM 1206 C C . GLN A 1 156 ? 20.453 -5.203 -8.305 1 98.81 156 GLN A C 1
ATOM 1208 O O . GLN A 1 156 ? 21.578 -5.129 -7.809 1 98.81 156 GLN A O 1
ATOM 1213 N N . PRO A 1 157 ? 19.469 -4.391 -7.996 1 98.69 157 PRO A N 1
ATOM 1214 C CA . PRO A 1 157 ? 19.75 -3.117 -7.332 1 98.69 157 PRO A CA 1
ATOM 1215 C C . PRO A 1 157 ? 20.141 -3.293 -5.863 1 98.69 157 PRO A C 1
ATOM 1217 O O . PRO A 1 157 ? 20.578 -2.338 -5.219 1 98.69 157 PRO A O 1
ATOM 1220 N N . ALA A 1 158 ? 20 -4.422 -5.273 1 98.69 158 ALA A N 1
ATOM 1221 C CA . ALA A 1 158 ? 20.359 -4.664 -3.879 1 98.69 158 ALA A CA 1
ATOM 1222 C C . ALA A 1 158 ? 21.797 -5.191 -3.77 1 98.69 158 ALA A C 1
ATOM 1224 O O . ALA A 1 158 ? 22.391 -5.609 -4.766 1 98.69 158 ALA A O 1
ATOM 1225 N N . ARG A 1 159 ? 22.312 -5.137 -2.549 1 97.62 159 ARG A N 1
ATOM 1226 C CA . ARG A 1 159 ? 23.672 -5.625 -2.305 1 97.62 159 ARG A CA 1
ATOM 1227 C C . ARG A 1 159 ? 23.75 -7.137 -2.492 1 97.62 159 ARG A C 1
ATOM 1229 O O . ARG A 1 159 ? 24.75 -7.656 -3.002 1 97.62 159 ARG A O 1
ATOM 1236 N N . ARG A 1 160 ? 22.703 -7.848 -2.1 1 97.94 160 ARG A N 1
ATOM 1237 C CA . ARG A 1 160 ? 22.594 -9.281 -2.332 1 97.94 160 ARG A CA 1
ATOM 1238 C C . ARG A 1 160 ? 21.75 -9.57 -3.568 1 97.94 160 ARG A C 1
ATOM 1240 O O . ARG A 1 160 ? 20.781 -8.859 -3.848 1 97.94 160 ARG A O 1
ATOM 1247 N N . PRO A 1 161 ? 22.109 -10.609 -4.238 1 98.56 161 PRO A N 1
ATOM 1248 C CA . PRO A 1 161 ? 21.281 -10.969 -5.395 1 98.56 161 PRO A CA 1
ATOM 1249 C C . PRO A 1 161 ? 19.828 -11.242 -5.012 1 98.56 161 PRO A C 1
ATOM 1251 O O . PRO A 1 161 ? 19.562 -11.93 -4.02 1 98.56 161 PRO A O 1
ATOM 1254 N N . VAL A 1 162 ? 18.953 -10.703 -5.789 1 98.88 162 VAL A N 1
ATOM 1255 C CA . VAL A 1 162 ? 17.531 -10.898 -5.508 1 98.88 162 VAL A CA 1
ATOM 1256 C C . VAL A 1 162 ? 16.906 -11.773 -6.594 1 98.88 162 VAL A C 1
ATOM 1258 O O . VAL A 1 162 ? 17.25 -11.648 -7.773 1 98.88 162 VAL A O 1
ATOM 1261 N N . HIS A 1 163 ? 15.953 -12.617 -6.199 1 98.88 163 HIS A N 1
ATOM 1262 C CA . HIS A 1 163 ? 15.297 -13.562 -7.098 1 98.88 163 HIS A CA 1
ATOM 1263 C C . HIS A 1 163 ? 13.789 -13.32 -7.141 1 98.88 163 HIS A C 1
ATOM 1265 O O . HIS A 1 163 ? 13.008 -14.273 -7.105 1 98.88 163 HIS A O 1
ATOM 1271 N N . GLY A 1 164 ? 13.344 -12.117 -7.117 1 98.88 164 GLY A N 1
ATOM 1272 C CA . GLY A 1 164 ? 11.938 -11.734 -7.137 1 98.88 164 GLY A CA 1
ATOM 1273 C C . GLY A 1 164 ? 11.656 -10.469 -6.355 1 98.88 164 GLY A C 1
ATOM 1274 O O . GLY A 1 164 ? 12.57 -9.695 -6.062 1 98.88 164 GLY A O 1
ATOM 1275 N N . VAL A 1 165 ? 10.422 -10.211 -6.094 1 98.94 165 VAL A N 1
ATOM 1276 C CA . VAL A 1 165 ? 10.008 -9.039 -5.336 1 98.94 165 VAL A CA 1
ATOM 1277 C C . VAL A 1 165 ? 8.977 -9.43 -4.289 1 98.94 165 VAL A C 1
ATOM 1279 O O . VAL A 1 165 ? 8.203 -10.375 -4.492 1 98.94 165 VAL A O 1
ATOM 1282 N N . TYR A 1 166 ? 9.094 -8.828 -3.152 1 98.88 166 TYR A N 1
ATOM 1283 C CA . TYR A 1 166 ? 8.109 -8.844 -2.074 1 98.88 166 TYR A CA 1
ATOM 1284 C C . TYR A 1 166 ? 7.223 -7.609 -2.117 1 98.88 166 TYR A C 1
ATOM 1286 O O . TYR A 1 166 ? 7.715 -6.484 -1.996 1 98.88 166 TYR A O 1
ATOM 1294 N N . TYR A 1 167 ? 5.898 -7.801 -2.303 1 98.44 167 TYR A N 1
ATOM 1295 C CA . TYR A 1 167 ? 5.062 -6.652 -2.637 1 98.44 167 TYR A CA 1
ATOM 1296 C C . TYR A 1 167 ? 3.689 -6.773 -1.987 1 98.44 167 TYR A C 1
ATOM 1298 O O . TYR A 1 167 ? 3.348 -7.82 -1.431 1 98.44 167 TYR A O 1
ATOM 1306 N N . HIS A 1 168 ? 2.906 -5.648 -1.935 1 97.69 168 HIS A N 1
ATOM 1307 C CA . HIS A 1 168 ? 1.488 -5.656 -1.595 1 97.69 168 HIS A CA 1
ATOM 1308 C C . HIS A 1 168 ? 0.636 -6.051 -2.797 1 97.69 168 HIS A C 1
ATOM 1310 O O . HIS A 1 168 ? 0.779 -5.477 -3.879 1 97.69 168 HIS A O 1
ATOM 1316 N N . ALA A 1 169 ? -0.278 -6.957 -2.553 1 97.06 169 ALA A N 1
ATOM 1317 C CA . ALA A 1 169 ? -1.147 -7.395 -3.643 1 97.06 169 ALA A CA 1
ATOM 1318 C C . ALA A 1 169 ? -2.213 -6.348 -3.951 1 97.06 169 ALA A C 1
ATOM 1320 O O . ALA A 1 169 ? -2.787 -5.75 -3.037 1 97.06 169 ALA A O 1
ATOM 1321 N N . ALA A 1 170 ? -2.545 -6.184 -5.164 1 96.56 170 ALA A N 1
ATOM 1322 C CA . ALA A 1 170 ? -3.348 -5.066 -5.656 1 96.56 170 ALA A CA 1
ATOM 1323 C C . ALA A 1 170 ? -4.789 -5.168 -5.168 1 96.56 170 ALA A C 1
ATOM 1325 O O . ALA A 1 170 ? -5.457 -4.152 -4.969 1 96.56 170 ALA A O 1
ATOM 1326 N N . HIS A 1 171 ? -5.254 -6.387 -4.898 1 96.31 171 HIS A N 1
ATOM 1327 C CA . HIS A 1 171 ? -6.664 -6.555 -4.57 1 96.31 171 HIS A CA 1
ATOM 1328 C C . HIS A 1 171 ? -6.848 -6.914 -3.102 1 96.31 171 HIS A C 1
ATOM 1330 O O . HIS A 1 171 ? -7.918 -7.379 -2.699 1 96.31 171 HIS A O 1
ATOM 1336 N N . SER A 1 172 ? -5.84 -6.797 -2.289 1 96.44 172 SER A N 1
ATOM 1337 C CA . SER A 1 172 ? -6.012 -7.164 -0.888 1 96.44 172 SER A CA 1
ATOM 1338 C C . SER A 1 172 ? -5.102 -6.34 0.017 1 96.44 172 SER A C 1
ATOM 1340 O O . SER A 1 172 ? -5.34 -6.238 1.222 1 96.44 172 SER A O 1
ATOM 1342 N N . ASN A 1 173 ? -4.047 -5.809 -0.565 1 97.06 173 ASN A N 1
ATOM 1343 C CA . ASN A 1 173 ? -2.971 -5.195 0.206 1 97.06 173 ASN A CA 1
ATOM 1344 C C . ASN A 1 173 ? -2.219 -6.227 1.042 1 97.06 173 ASN A C 1
ATOM 1346 O O . ASN A 1 173 ? -1.508 -5.871 1.983 1 97.06 173 ASN A O 1
ATOM 1350 N N . GLY A 1 174 ? -2.428 -7.48 0.794 1 97.06 174 GLY A N 1
ATOM 1351 C CA . GLY A 1 174 ? -1.745 -8.555 1.5 1 97.06 174 GLY A CA 1
ATOM 1352 C C . GLY A 1 174 ? -0.342 -8.812 0.983 1 97.06 174 GLY A C 1
ATOM 1353 O O . GLY A 1 174 ? 0.065 -8.242 -0.033 1 97.06 174 GLY A O 1
ATOM 1354 N N . ARG A 1 175 ? 0.344 -9.703 1.681 1 97.19 175 ARG A N 1
ATOM 1355 C CA . ARG A 1 175 ? 1.705 -10.078 1.309 1 97.19 175 ARG A CA 1
ATOM 1356 C C . ARG A 1 175 ? 1.705 -11.008 0.101 1 97.19 175 ARG A C 1
ATOM 1358 O O . ARG A 1 175 ? 0.907 -11.945 0.032 1 97.19 175 ARG A O 1
ATOM 1365 N N . ALA A 1 176 ? 2.607 -10.68 -0.819 1 98.06 176 ALA A N 1
ATOM 1366 C CA . ALA A 1 176 ? 2.756 -11.508 -2.01 1 98.06 176 ALA A CA 1
ATOM 1367 C C . ALA A 1 176 ? 4.195 -11.5 -2.514 1 98.06 176 ALA A C 1
ATOM 1369 O O . ALA A 1 176 ? 4.973 -10.609 -2.166 1 98.06 176 ALA A O 1
ATOM 1370 N N . LEU A 1 177 ? 4.523 -12.508 -3.246 1 98.56 177 LEU A N 1
ATOM 1371 C CA . LEU A 1 177 ? 5.836 -12.672 -3.867 1 98.56 177 LEU A CA 1
ATOM 1372 C C . LEU A 1 177 ? 5.695 -12.953 -5.359 1 98.56 177 LEU A C 1
ATOM 1374 O O . LEU A 1 177 ? 4.812 -13.711 -5.77 1 98.56 177 LEU A O 1
ATOM 1378 N N . ALA A 1 178 ? 6.457 -12.312 -6.141 1 98.88 178 ALA A N 1
ATOM 1379 C CA . ALA A 1 178 ? 6.82 -12.781 -7.473 1 98.88 178 ALA A CA 1
ATOM 1380 C C . ALA A 1 178 ? 8.242 -13.336 -7.488 1 98.88 178 ALA A C 1
ATOM 1382 O O . ALA A 1 178 ? 9.211 -12.578 -7.363 1 98.88 178 ALA A O 1
ATOM 1383 N N . LEU A 1 179 ? 8.352 -14.609 -7.609 1 98.88 179 LEU A N 1
ATOM 1384 C CA . LEU A 1 179 ? 9.641 -15.281 -7.562 1 98.88 179 LEU A CA 1
ATOM 1385 C C . LEU A 1 179 ? 10.164 -15.555 -8.969 1 98.88 179 LEU A C 1
ATOM 1387 O O . LEU A 1 179 ? 9.438 -16.062 -9.82 1 98.88 179 LEU A O 1
ATOM 1391 N N . TRP A 1 180 ? 11.406 -15.18 -9.156 1 98.94 180 TRP A N 1
ATOM 1392 C CA . TRP A 1 180 ? 12 -15.266 -10.484 1 98.94 180 TRP A CA 1
ATOM 1393 C C . TRP A 1 180 ? 13.094 -16.328 -10.523 1 98.94 180 TRP A C 1
ATOM 1395 O O . TRP A 1 180 ? 14.047 -16.281 -9.75 1 98.94 180 TRP A O 1
ATOM 1405 N N . ASP A 1 181 ? 12.938 -17.312 -11.43 1 98.62 181 ASP A N 1
ATOM 1406 C CA . ASP A 1 181 ? 13.938 -18.328 -11.703 1 98.62 181 ASP A CA 1
ATOM 1407 C C . ASP A 1 181 ? 14.312 -19.094 -10.43 1 98.62 181 ASP A C 1
ATOM 1409 O O . ASP A 1 181 ? 15.492 -19.297 -10.148 1 98.62 181 ASP A O 1
ATOM 1413 N N . THR A 1 182 ? 13.344 -19.484 -9.711 1 98.56 182 THR A N 1
ATOM 1414 C CA . THR A 1 182 ? 13.602 -20.156 -8.445 1 98.56 182 THR A CA 1
ATOM 1415 C C . THR A 1 182 ? 13.055 -21.578 -8.469 1 98.56 182 THR A C 1
ATOM 1417 O O . THR A 1 182 ? 12.664 -22.125 -7.434 1 98.56 182 THR A O 1
ATOM 1420 N N . ASP A 1 183 ? 13.078 -22.031 -9.734 1 94.38 183 ASP A N 1
ATOM 1421 C CA . ASP A 1 183 ? 12.648 -23.422 -9.883 1 94.38 183 ASP A CA 1
ATOM 1422 C C . ASP A 1 183 ? 13.492 -24.344 -9.016 1 94.38 183 ASP A C 1
ATOM 1424 O O . ASP A 1 183 ? 14.719 -24.234 -8.977 1 94.38 183 ASP A O 1
ATOM 1428 N N . GLY A 1 184 ? 13.156 -25.094 -8.211 1 95.5 184 GLY A N 1
ATOM 1429 C CA . GLY A 1 184 ? 13.891 -26.016 -7.355 1 95.5 184 GLY A CA 1
ATOM 1430 C C . GLY A 1 184 ? 14.062 -25.5 -5.938 1 95.5 184 GLY A C 1
ATOM 1431 O O . GLY A 1 184 ? 14.469 -26.25 -5.047 1 95.5 184 GLY A O 1
ATOM 1432 N N . ALA A 1 185 ? 13.844 -24.203 -5.84 1 97.75 185 ALA A N 1
ATOM 1433 C CA . ALA A 1 185 ? 14.039 -23.625 -4.516 1 97.75 185 ALA A CA 1
ATOM 1434 C C . ALA A 1 185 ? 12.711 -23.469 -3.779 1 97.75 185 ALA A C 1
ATOM 1436 O O . ALA A 1 185 ? 12.672 -22.969 -2.652 1 97.75 185 ALA A O 1
ATOM 1437 N N . VAL A 1 186 ? 11.641 -23.875 -4.41 1 97.69 186 VAL A N 1
ATOM 1438 C CA . VAL A 1 186 ? 10.305 -23.812 -3.818 1 97.69 186 VAL A CA 1
ATOM 1439 C C . VAL A 1 186 ? 9.703 -25.219 -3.746 1 97.69 186 VAL A C 1
ATOM 1441 O O . VAL A 1 186 ? 9.789 -25.984 -4.707 1 97.69 186 VAL A O 1
ATOM 1444 N N . ASP A 1 187 ? 9.141 -25.469 -2.602 1 95.06 187 ASP A N 1
ATOM 1445 C CA . ASP A 1 187 ? 8.508 -26.781 -2.4 1 95.06 187 ASP A CA 1
ATOM 1446 C C . ASP A 1 187 ? 7.031 -26.625 -2.061 1 95.06 187 ASP A C 1
ATOM 1448 O O . ASP A 1 187 ? 6.617 -25.609 -1.495 1 95.06 187 ASP A O 1
ATOM 1452 N N . GLN A 1 188 ? 6.355 -27.688 -2.471 1 94.25 188 GLN A N 1
ATOM 1453 C CA . GLN A 1 188 ? 5.004 -27.828 -1.938 1 94.25 188 GLN A CA 1
ATOM 1454 C C . GLN A 1 188 ? 5.027 -28.375 -0.513 1 94.25 188 GLN A C 1
ATOM 1456 O O . GLN A 1 188 ? 5.777 -29.312 -0.213 1 94.25 188 GLN A O 1
ATOM 1461 N N . VAL A 1 189 ? 4.242 -27.797 0.331 1 92.81 189 VAL A N 1
ATOM 1462 C CA . VAL A 1 189 ? 4.18 -28.266 1.709 1 92.81 189 VAL A CA 1
ATOM 1463 C C . VAL A 1 189 ? 3.564 -29.656 1.745 1 92.81 189 VAL A C 1
ATOM 1465 O O . VAL A 1 189 ? 2.609 -29.953 1.018 1 92.81 189 VAL A O 1
ATOM 1468 N N . ARG A 1 190 ? 4.074 -30.5 2.562 1 91.12 190 ARG A N 1
ATOM 1469 C CA . ARG A 1 190 ? 3.568 -31.844 2.777 1 91.12 190 ARG A CA 1
ATOM 1470 C C . ARG A 1 190 ? 3.301 -32.094 4.258 1 91.12 190 ARG A C 1
ATOM 1472 O O . ARG A 1 190 ? 3.975 -31.531 5.121 1 91.12 190 ARG A O 1
ATOM 1479 N N . THR A 1 191 ? 2.266 -32.938 4.426 1 86.75 191 THR A N 1
ATOM 1480 C CA . THR A 1 191 ? 2.055 -33.406 5.789 1 86.75 191 THR A CA 1
ATOM 1481 C C . THR A 1 191 ? 3.141 -34.406 6.191 1 86.75 191 THR A C 1
ATOM 1483 O O . THR A 1 191 ? 4.004 -34.75 5.383 1 86.75 191 THR A O 1
ATOM 1486 N N . ARG A 1 192 ? 3.113 -34.812 7.559 1 83.94 192 ARG A N 1
ATOM 1487 C CA . ARG A 1 192 ? 4.023 -35.844 8.062 1 83.94 192 ARG A CA 1
ATOM 1488 C C . ARG A 1 192 ? 3.869 -37.156 7.281 1 83.94 192 ARG A C 1
ATOM 1490 O O . ARG A 1 192 ? 4.844 -37.875 7.074 1 83.94 192 ARG A O 1
ATOM 1497 N N . ALA A 1 193 ? 2.639 -37.375 6.703 1 86.88 193 ALA A N 1
ATOM 1498 C CA . ALA A 1 193 ? 2.342 -38.562 5.906 1 86.88 193 ALA A CA 1
ATOM 1499 C C . ALA A 1 193 ? 2.682 -38.344 4.438 1 86.88 193 ALA A C 1
ATOM 1501 O O . ALA A 1 193 ? 2.203 -39.062 3.561 1 86.88 193 ALA A O 1
ATOM 1502 N N . ARG A 1 194 ? 3.246 -37.281 4.105 1 87 194 ARG A N 1
ATOM 1503 C CA . ARG A 1 194 ? 3.795 -36.938 2.799 1 87 194 ARG A CA 1
ATOM 1504 C C . ARG A 1 194 ? 2.686 -36.562 1.812 1 87 194 ARG A C 1
ATOM 1506 O O . ARG A 1 194 ? 2.859 -36.719 0.6 1 87 194 ARG A O 1
ATOM 1513 N N . GLN A 1 195 ? 1.622 -36.25 2.412 1 88.25 195 GLN A N 1
ATOM 1514 C CA . GLN A 1 195 ? 0.534 -35.812 1.557 1 88.25 195 GLN A CA 1
ATOM 1515 C C . GLN A 1 195 ? 0.711 -34.344 1.181 1 88.25 195 GLN A C 1
ATOM 1517 O O . GLN A 1 195 ? 0.898 -33.469 2.053 1 88.25 195 GLN A O 1
ATOM 1522 N N . ARG A 1 196 ? 0.666 -34.156 -0.111 1 91.44 196 ARG A N 1
ATOM 1523 C CA . ARG A 1 196 ? 0.782 -32.781 -0.588 1 91.44 196 ARG A CA 1
ATOM 1524 C C . ARG A 1 196 ? -0.387 -31.938 -0.101 1 91.44 196 ARG A C 1
ATOM 1526 O O . ARG A 1 196 ? -1.539 -32.375 -0.146 1 91.44 196 ARG A O 1
ATOM 1533 N N . GLN A 1 197 ? -0.02 -30.828 0.47 1 92.94 197 GLN A N 1
ATOM 1534 C CA . GLN A 1 197 ? -1.055 -29.875 0.834 1 92.94 197 GLN A CA 1
ATOM 1535 C C . GLN A 1 197 ? -1.505 -29.062 -0.379 1 92.94 197 GLN A C 1
ATOM 1537 O O . GLN A 1 197 ? -1.113 -27.906 -0.54 1 92.94 197 GLN A O 1
ATOM 1542 N N . ASP A 1 198 ? -2.248 -29.703 -1.232 1 96.06 198 ASP A N 1
ATOM 1543 C CA . ASP A 1 198 ? -2.805 -29.234 -2.498 1 96.06 198 ASP A CA 1
ATOM 1544 C C . ASP A 1 198 ? -4.258 -29.672 -2.656 1 96.06 198 ASP A C 1
ATOM 1546 O O . ASP A 1 198 ? -4.555 -30.859 -2.65 1 96.06 198 ASP A O 1
ATOM 1550 N N . PHE A 1 199 ? -5.117 -28.688 -2.787 1 97 199 PHE A N 1
ATOM 1551 C CA . PHE A 1 199 ? -6.539 -29 -2.66 1 97 199 PHE A CA 1
ATOM 1552 C C . PHE A 1 199 ? -7.336 -28.328 -3.775 1 97 199 PHE A C 1
ATOM 1554 O O . PHE A 1 199 ? -7.062 -27.188 -4.148 1 97 199 PHE A O 1
ATOM 1561 N N . ALA A 1 200 ? -8.328 -29.156 -4.262 1 98.06 200 ALA A N 1
ATOM 1562 C CA . ALA A 1 200 ? -9.312 -28.484 -5.109 1 98.06 200 ALA A CA 1
ATOM 1563 C C . ALA A 1 200 ? -10.078 -27.422 -4.32 1 98.06 200 ALA A C 1
ATOM 1565 O O . ALA A 1 200 ? -10.57 -27.688 -3.223 1 98.06 200 ALA A O 1
ATOM 1566 N N . LEU A 1 201 ? -10.188 -26.219 -4.875 1 98.19 201 LEU A N 1
ATOM 1567 C CA . LEU A 1 201 ? -10.914 -25.156 -4.184 1 98.19 201 LEU A CA 1
ATOM 1568 C C . LEU A 1 201 ? -12.367 -25.531 -3.961 1 98.19 201 LEU A C 1
ATOM 1570 O O . LEU A 1 201 ? -12.977 -25.141 -2.965 1 98.19 201 LEU A O 1
ATOM 1574 N N . ALA A 1 202 ? -12.883 -26.359 -4.875 1 97.88 202 ALA A N 1
ATOM 1575 C CA . ALA A 1 202 ? -14.297 -26.719 -4.844 1 97.88 202 ALA A CA 1
ATOM 1576 C C . ALA A 1 202 ? -14.547 -27.859 -3.873 1 97.88 202 ALA A C 1
ATOM 1578 O O . ALA A 1 202 ? -15.703 -28.234 -3.619 1 97.88 202 ALA A O 1
ATOM 1579 N N . ASP A 1 203 ? -13.508 -28.453 -3.359 1 96.94 203 ASP A N 1
ATOM 1580 C CA . ASP A 1 203 ? -13.664 -29.531 -2.391 1 96.94 203 ASP A CA 1
ATOM 1581 C C . ASP A 1 203 ? -14.477 -29.078 -1.183 1 96.94 203 ASP A C 1
ATOM 1583 O O . ASP A 1 203 ? -14.297 -27.953 -0.694 1 96.94 203 ASP A O 1
ATOM 1587 N N . ALA A 1 204 ? -15.312 -29.984 -0.642 1 97.12 204 ALA A N 1
ATOM 1588 C CA . ALA A 1 204 ? -16.219 -29.672 0.468 1 97.12 204 ALA A CA 1
ATOM 1589 C C . ALA A 1 204 ? -15.43 -29.219 1.694 1 97.12 204 ALA A C 1
ATOM 1591 O O . ALA A 1 204 ? -15.891 -28.344 2.443 1 97.12 204 ALA A O 1
ATOM 1592 N N . ALA A 1 205 ? -14.297 -29.766 1.878 1 95.38 205 ALA A N 1
ATOM 1593 C CA . ALA A 1 205 ? -13.5 -29.469 3.064 1 95.38 205 ALA A CA 1
ATOM 1594 C C . ALA A 1 205 ? -12.828 -28.094 2.939 1 95.38 205 ALA A C 1
ATOM 1596 O O . ALA A 1 205 ? -12.492 -27.469 3.947 1 95.38 205 ALA A O 1
ATOM 1597 N N . ILE A 1 206 ? -12.648 -27.625 1.708 1 96.69 206 ILE A N 1
ATOM 1598 C CA . ILE A 1 206 ? -11.898 -26.391 1.457 1 96.69 206 ILE A CA 1
ATOM 1599 C C . ILE A 1 206 ? -12.867 -25.234 1.22 1 96.69 206 ILE A C 1
ATOM 1601 O O . ILE A 1 206 ? -12.562 -24.094 1.536 1 96.69 206 ILE A O 1
ATOM 1605 N N . TRP A 1 207 ? -14.031 -25.547 0.782 1 98 207 TRP A N 1
ATOM 1606 C CA . TRP A 1 207 ? -14.977 -24.562 0.259 1 98 207 TRP A CA 1
ATOM 1607 C C . TRP A 1 207 ? -15.344 -23.531 1.325 1 98 207 TRP A C 1
ATOM 1609 O O . TRP A 1 207 ? -15.406 -22.328 1.046 1 98 207 TRP A O 1
ATOM 1619 N N . PRO A 1 208 ? -15.562 -23.891 2.602 1 97.75 208 PRO A N 1
ATOM 1620 C CA . PRO A 1 208 ? -15.859 -22.859 3.604 1 97.75 208 PRO A CA 1
ATOM 1621 C C . PRO A 1 208 ? -14.734 -21.844 3.752 1 97.75 208 PRO A C 1
ATOM 1623 O O . PRO A 1 208 ? -15 -20.656 3.971 1 97.75 208 PRO A O 1
ATOM 1626 N N . ARG A 1 209 ? -13.508 -22.266 3.611 1 96.44 209 ARG A N 1
ATOM 1627 C CA . ARG A 1 209 ? -12.367 -21.359 3.686 1 96.44 209 ARG A CA 1
ATOM 1628 C C . ARG A 1 209 ? -12.352 -20.406 2.49 1 96.44 209 ARG A C 1
ATOM 1630 O O . ARG A 1 209 ? -11.977 -19.234 2.625 1 96.44 209 ARG A O 1
ATOM 1637 N N . VAL A 1 210 ? -12.758 -20.906 1.351 1 97.81 210 VAL A N 1
ATOM 1638 C CA . VAL A 1 210 ? -12.836 -20.094 0.147 1 97.81 210 VAL A CA 1
ATOM 1639 C C . VAL A 1 210 ? -13.875 -18.984 0.344 1 97.81 210 VAL A C 1
ATOM 1641 O O . VAL A 1 210 ? -13.617 -17.828 0.03 1 97.81 210 VAL A O 1
ATOM 1644 N N . LEU A 1 211 ? -15.008 -19.344 0.921 1 98.06 211 LEU A N 1
ATOM 1645 C CA . LEU A 1 211 ? -16.078 -18.375 1.15 1 98.06 211 LEU A CA 1
ATOM 1646 C C . LEU A 1 211 ? -15.625 -17.281 2.113 1 98.06 211 LEU A C 1
ATOM 1648 O O . LEU A 1 211 ? -15.859 -16.094 1.869 1 98.06 211 LEU A O 1
ATOM 1652 N N . VAL A 1 212 ? -14.992 -17.672 3.137 1 96.69 212 VAL A N 1
ATOM 1653 C CA . VAL A 1 212 ? -14.516 -16.719 4.129 1 96.69 212 VAL A CA 1
ATOM 1654 C C . VAL A 1 212 ? -13.453 -15.805 3.502 1 96.69 212 VAL A C 1
ATOM 1656 O O . VAL A 1 212 ? -13.492 -14.586 3.674 1 96.69 212 VAL A O 1
ATOM 1659 N N . ALA A 1 213 ? -12.508 -16.375 2.791 1 96.69 213 ALA A N 1
ATOM 1660 C CA . ALA A 1 213 ? -11.438 -15.625 2.143 1 96.69 213 ALA A CA 1
ATOM 1661 C C . ALA A 1 213 ? -12 -14.633 1.132 1 96.69 213 ALA A C 1
ATOM 1663 O O . ALA A 1 213 ? -11.555 -13.484 1.063 1 96.69 213 ALA A O 1
ATOM 1664 N N . ALA A 1 214 ? -12.953 -15.094 0.318 1 97.31 214 ALA A N 1
ATOM 1665 C CA . ALA A 1 214 ? -13.586 -14.203 -0.65 1 97.31 214 ALA A CA 1
ATOM 1666 C C . ALA A 1 214 ? -14.289 -13.047 0.049 1 97.31 214 ALA A C 1
ATOM 1668 O O . ALA A 1 214 ? -14.18 -11.898 -0.38 1 97.31 214 ALA A O 1
ATOM 1669 N N . ALA A 1 215 ? -14.938 -13.305 1.13 1 96 215 ALA A N 1
ATOM 1670 C CA . ALA A 1 215 ? -15.672 -12.289 1.877 1 96 215 ALA A CA 1
ATOM 1671 C C . ALA A 1 215 ? -14.727 -11.234 2.449 1 96 215 ALA A C 1
ATOM 1673 O O . ALA A 1 215 ? -15.078 -10.055 2.543 1 96 215 ALA A O 1
ATOM 1674 N N . GLU A 1 216 ? -13.539 -11.648 2.785 1 94.94 216 GLU A N 1
ATOM 1675 C CA . GLU A 1 216 ? -12.531 -10.719 3.283 1 94.94 216 GLU A CA 1
ATOM 1676 C C . GLU A 1 216 ? -12.211 -9.648 2.244 1 94.94 216 GLU A C 1
ATOM 1678 O O . GLU A 1 216 ? -11.742 -8.562 2.59 1 94.94 216 GLU A O 1
ATOM 1683 N N . LEU A 1 217 ? -12.484 -9.938 0.978 1 95.06 217 LEU A N 1
ATOM 1684 C CA . LEU A 1 217 ? -12.203 -9.008 -0.114 1 95.06 217 LEU A CA 1
ATOM 1685 C C . LEU A 1 217 ? -13.5 -8.445 -0.693 1 95.06 217 LEU A C 1
ATOM 1687 O O . LEU A 1 217 ? -13.5 -7.898 -1.799 1 95.06 217 LEU A O 1
ATOM 1691 N N . ALA A 1 218 ? -14.586 -8.68 0.03 1 93.88 218 ALA A N 1
ATOM 1692 C CA . ALA A 1 218 ? -15.906 -8.258 -0.438 1 93.88 218 ALA A CA 1
ATOM 1693 C C . ALA A 1 218 ? -16.219 -8.859 -1.805 1 93.88 218 ALA A C 1
ATOM 1695 O O . ALA A 1 218 ? -16.844 -8.219 -2.645 1 93.88 218 ALA A O 1
ATOM 1696 N N . MET A 1 219 ? -15.766 -10.016 -2.057 1 94.94 219 MET A N 1
ATOM 1697 C CA . MET A 1 219 ? -16.078 -10.789 -3.256 1 94.94 219 MET A CA 1
ATOM 1698 C C . MET A 1 219 ? -17.062 -11.906 -2.943 1 94.94 219 MET A C 1
ATOM 1700 O O . MET A 1 219 ? -17.172 -12.336 -1.795 1 94.94 219 MET A O 1
ATOM 1704 N N . THR A 1 220 ? -17.719 -12.297 -3.979 1 96.12 220 THR A N 1
ATOM 1705 C CA . THR A 1 220 ? -18.5 -13.531 -3.889 1 96.12 220 THR A CA 1
ATOM 1706 C C . THR A 1 220 ? -17.734 -14.703 -4.484 1 96.12 220 THR A C 1
ATOM 1708 O O . THR A 1 220 ? -16.766 -14.508 -5.223 1 96.12 220 THR A O 1
ATOM 1711 N N . ALA A 1 221 ? -18.094 -15.875 -4.023 1 97.88 221 ALA A N 1
ATOM 1712 C CA . ALA A 1 221 ? -17.531 -17.094 -4.59 1 97.88 221 ALA A CA 1
ATOM 1713 C C . ALA A 1 221 ? -18.625 -18.094 -4.949 1 97.88 221 ALA A C 1
ATOM 1715 O O . ALA A 1 221 ? -19.594 -18.25 -4.207 1 97.88 221 ALA A O 1
ATOM 1716 N N . ALA A 1 222 ? -18.469 -18.703 -6.07 1 98 222 ALA A N 1
ATOM 1717 C CA . ALA A 1 222 ? -19.422 -19.703 -6.523 1 98 222 ALA A CA 1
ATOM 1718 C C . ALA A 1 222 ? -18.703 -20.844 -7.258 1 98 222 ALA A C 1
ATOM 1720 O O . ALA A 1 222 ? -17.719 -20.609 -7.961 1 98 222 ALA A O 1
ATOM 1721 N N . ARG A 1 223 ? -19.328 -22.031 -7.078 1 97.81 223 ARG A N 1
ATOM 1722 C CA . ARG A 1 223 ? -18.859 -23.156 -7.883 1 97.81 223 ARG A CA 1
ATOM 1723 C C . ARG A 1 223 ? -19.516 -23.141 -9.266 1 97.81 223 ARG A C 1
ATOM 1725 O O . ARG A 1 223 ? -20.719 -22.906 -9.391 1 97.81 223 ARG A O 1
ATOM 1732 N N . VAL A 1 224 ? -18.641 -23.344 -10.227 1 97.19 224 VAL A N 1
ATOM 1733 C CA . VAL A 1 224 ? -19.125 -23.422 -11.594 1 97.19 224 VAL A CA 1
ATOM 1734 C C . VAL A 1 224 ? -18.594 -24.703 -12.258 1 97.19 224 VAL A C 1
ATOM 1736 O O . VAL A 1 224 ? -17.609 -25.281 -11.797 1 97.19 224 VAL A O 1
ATOM 1739 N N . ASP A 1 225 ? -19.219 -25.125 -13.344 1 95.69 225 ASP A N 1
ATOM 1740 C CA . ASP A 1 225 ? -18.844 -26.375 -13.992 1 95.69 225 ASP A CA 1
ATOM 1741 C C . ASP A 1 225 ? -17.625 -26.203 -14.875 1 95.69 225 ASP A C 1
ATOM 1743 O O . ASP A 1 225 ? -16.828 -27.125 -15.047 1 95.69 225 ASP A O 1
ATOM 1747 N N . SER A 1 226 ? -17.562 -25.031 -15.508 1 93.94 226 SER A N 1
ATOM 1748 C CA . SER A 1 226 ? -16.453 -24.703 -16.391 1 93.94 226 SER A CA 1
ATOM 1749 C C . SER A 1 226 ? -16.125 -23.219 -16.344 1 93.94 226 SER A C 1
ATOM 1751 O O . SER A 1 226 ? -16.906 -22.422 -15.812 1 93.94 226 SER A O 1
ATOM 1753 N N . CYS A 1 227 ? -14.898 -22.906 -16.797 1 92.12 227 CYS A N 1
ATOM 1754 C CA . CYS A 1 227 ? -14.461 -21.516 -16.875 1 92.12 227 CYS A CA 1
ATOM 1755 C C . CYS A 1 227 ? -13.727 -21.25 -18.172 1 92.12 227 CYS A C 1
ATOM 1757 O O . CYS A 1 227 ? -13.438 -22.172 -18.938 1 92.12 227 CYS A O 1
ATOM 1759 N N . PRO A 1 228 ? -13.469 -20 -18.531 1 87.12 228 PRO A N 1
ATOM 1760 C CA . PRO A 1 228 ? -12.812 -19.688 -19.797 1 87.12 228 PRO A CA 1
ATOM 1761 C C . PRO A 1 228 ? -11.445 -20.359 -19.938 1 87.12 228 PRO A C 1
ATOM 1763 O O . PRO A 1 228 ? -11 -20.641 -21.062 1 87.12 228 PRO A O 1
ATOM 1766 N N . LEU A 1 229 ? -10.805 -20.625 -18.828 1 89.62 229 LEU A N 1
ATOM 1767 C CA . LEU A 1 229 ? -9.484 -21.25 -18.859 1 89.62 229 LEU A CA 1
ATOM 1768 C C . LEU A 1 229 ? -9.594 -22.719 -19.25 1 89.62 229 LEU A C 1
ATOM 1770 O O . LEU A 1 229 ? -8.633 -23.297 -19.766 1 89.62 229 LEU A O 1
ATOM 1774 N N . CYS A 1 230 ? -10.648 -23.344 -18.938 1 91.19 230 CYS A N 1
ATOM 1775 C CA . CYS A 1 230 ? -10.875 -24.75 -19.297 1 91.19 230 CYS A CA 1
ATOM 1776 C C . CYS A 1 230 ? -10.891 -24.922 -20.812 1 91.19 230 CYS A C 1
ATOM 1778 O O . CYS A 1 230 ? -10.422 -25.938 -21.328 1 91.19 230 CYS A O 1
ATOM 1780 N N . ASP A 1 231 ? -11.422 -23.906 -21.469 1 83.38 231 ASP A N 1
ATOM 1781 C CA . ASP A 1 231 ? -11.516 -23.969 -22.922 1 83.38 231 ASP A CA 1
ATOM 1782 C C . ASP A 1 231 ? -10.148 -23.797 -23.562 1 83.38 231 ASP A C 1
ATOM 1784 O O . ASP A 1 231 ? -9.859 -24.422 -24.594 1 83.38 231 ASP A O 1
ATOM 1788 N N . ILE A 1 232 ? -9.289 -23.031 -22.969 1 74.75 232 ILE A N 1
ATOM 1789 C CA . ILE A 1 232 ? -7.953 -22.766 -23.484 1 74.75 232 ILE A CA 1
ATOM 1790 C C . ILE A 1 232 ? -7.07 -24 -23.281 1 74.75 232 ILE A C 1
ATOM 1792 O O . ILE A 1 232 ? -6.262 -24.344 -24.141 1 74.75 232 ILE A O 1
ATOM 1796 N N . SER A 1 233 ? -7.238 -24.672 -22.219 1 67.25 233 SER A N 1
ATOM 1797 C CA . SER A 1 233 ? -6.398 -25.797 -21.844 1 67.25 233 SER A CA 1
ATOM 1798 C C . SER A 1 233 ? -6.75 -27.031 -22.672 1 67.25 233 SER A C 1
ATOM 1800 O O . SER A 1 233 ? -5.934 -27.953 -22.797 1 67.25 233 SER A O 1
ATOM 1802 N N . ALA A 1 234 ? -7.965 -27.125 -23.203 1 59.97 234 ALA A N 1
ATOM 1803 C CA . ALA A 1 234 ? -8.422 -28.266 -24 1 59.97 234 ALA A CA 1
ATOM 1804 C C . ALA A 1 234 ? -7.832 -28.219 -25.406 1 59.97 234 ALA A C 1
ATOM 1806 O O . ALA A 1 234 ? -7.859 -29.203 -26.141 1 59.97 234 ALA A O 1
ATOM 1807 N N . THR A 1 235 ? -7.23 -27.062 -25.734 1 50.12 235 THR A N 1
ATOM 1808 C CA . THR A 1 235 ? -6.617 -27.031 -27.062 1 50.12 235 THR A CA 1
ATOM 1809 C C . THR A 1 235 ? -5.117 -27.312 -26.969 1 50.12 235 THR A C 1
ATOM 1811 O O . THR A 1 235 ? -4.453 -26.859 -26.031 1 50.12 235 THR A O 1
ATOM 1814 N N . MET B 1 1 ? -4.742 -6.906 -15.25 1 62.06 1 MET B N 1
ATOM 1815 C CA . MET B 1 1 ? -4.543 -5.523 -14.82 1 62.06 1 MET B CA 1
ATOM 1816 C C . MET B 1 1 ? -5.555 -5.133 -13.75 1 62.06 1 MET B C 1
ATOM 1818 O O . MET B 1 1 ? -6.695 -5.602 -13.766 1 62.06 1 MET B O 1
ATOM 1822 N N . VAL B 1 2 ? -5.055 -4.543 -12.703 1 76.75 2 VAL B N 1
ATOM 1823 C CA . VAL B 1 2 ? -6.016 -4.066 -11.719 1 76.75 2 VAL B CA 1
ATOM 1824 C C . VAL B 1 2 ? -6.828 -2.912 -12.297 1 76.75 2 VAL B C 1
ATOM 1826 O O . VAL B 1 2 ? -6.273 -2.016 -12.938 1 76.75 2 VAL B O 1
ATOM 1829 N N . ALA B 1 3 ? -8.109 -3.037 -12.195 1 79.94 3 ALA B N 1
ATOM 1830 C CA . ALA B 1 3 ? -9.023 -2 -12.68 1 79.94 3 ALA B CA 1
ATOM 1831 C C . ALA B 1 3 ? -8.766 -0.675 -11.969 1 79.94 3 ALA B C 1
ATOM 1833 O O . ALA B 1 3 ? -8.258 -0.656 -10.844 1 79.94 3 ALA B O 1
ATOM 1834 N N . ASP B 1 4 ? -9.109 0.378 -12.68 1 89 4 ASP B N 1
ATOM 1835 C CA . ASP B 1 4 ? -9.055 1.711 -12.086 1 89 4 ASP B CA 1
ATOM 1836 C C . ASP B 1 4 ? -10.047 1.842 -10.938 1 89 4 ASP B C 1
ATOM 1838 O O . ASP B 1 4 ? -11.102 1.2 -10.945 1 89 4 ASP B O 1
ATOM 1842 N N . LEU B 1 5 ? -9.695 2.678 -10.055 1 93.75 5 LEU B N 1
ATOM 1843 C CA . LEU B 1 5 ? -10.609 2.984 -8.961 1 93.75 5 LEU B CA 1
ATOM 1844 C C . LEU B 1 5 ? -11.828 3.748 -9.477 1 93.75 5 LEU B C 1
ATOM 1846 O O . LEU B 1 5 ? -11.695 4.867 -9.977 1 93.75 5 LEU B O 1
ATOM 1850 N N . GLY B 1 6 ? -12.977 3.227 -9.398 1 94.19 6 GLY B N 1
ATOM 1851 C CA . GLY B 1 6 ? -14.211 3.887 -9.789 1 94.19 6 GLY B CA 1
ATOM 1852 C C . GLY B 1 6 ? -14.789 4.762 -8.695 1 94.19 6 GLY B C 1
ATOM 1853 O O . GLY B 1 6 ? -14.18 4.938 -7.641 1 94.19 6 GLY B O 1
ATOM 1854 N N . GLU B 1 7 ? -15.945 5.367 -9.047 1 96.81 7 GLU B N 1
ATOM 1855 C CA . GLU B 1 7 ? -16.703 6.105 -8.031 1 96.81 7 GLU B CA 1
ATOM 1856 C C . GLU B 1 7 ? -17.172 5.184 -6.922 1 96.81 7 GLU B C 1
ATOM 1858 O O . GLU B 1 7 ? -17.406 3.996 -7.148 1 96.81 7 GLU B O 1
ATOM 1863 N N . PRO B 1 8 ? -17.266 5.75 -5.73 1 97.94 8 PRO B N 1
ATOM 1864 C CA . PRO B 1 8 ? -17.828 4.902 -4.676 1 97.94 8 PRO B CA 1
ATOM 1865 C C . PRO B 1 8 ? -19.281 4.492 -4.949 1 97.94 8 PRO B C 1
ATOM 1867 O O . PRO B 1 8 ? -20.078 5.316 -5.383 1 97.94 8 PRO B O 1
ATOM 1870 N N . ASN B 1 9 ? -19.547 3.256 -4.773 1 96.81 9 ASN B N 1
ATOM 1871 C CA . ASN B 1 9 ? -20.906 2.75 -4.809 1 96.81 9 ASN B CA 1
ATOM 1872 C C . ASN B 1 9 ? -21.594 2.891 -3.449 1 96.81 9 ASN B C 1
ATOM 1874 O O . ASN B 1 9 ? -21.406 2.051 -2.566 1 96.81 9 ASN B O 1
ATOM 1878 N N . ARG B 1 10 ? -22.547 3.873 -3.305 1 97.75 10 ARG B N 1
ATOM 1879 C CA . ARG B 1 10 ? -23.047 4.305 -2.004 1 97.75 10 ARG B CA 1
ATOM 1880 C C . ARG B 1 10 ? -24.422 3.703 -1.714 1 97.75 10 ARG B C 1
ATOM 1882 O O . ARG B 1 10 ? -25.203 3.455 -2.635 1 97.75 10 ARG B O 1
ATOM 1889 N N . PRO B 1 11 ? -24.688 3.504 -0.463 1 98.25 11 PRO B N 1
ATOM 1890 C CA . PRO B 1 11 ? -23.891 3.771 0.733 1 98.25 11 PRO B CA 1
ATOM 1891 C C . PRO B 1 11 ? -22.828 2.701 0.984 1 98.25 11 PRO B C 1
ATOM 1893 O O . PRO B 1 11 ? -23.078 1.517 0.744 1 98.25 11 PRO B O 1
ATOM 1896 N N . LEU B 1 12 ? -21.719 3.129 1.466 1 98.56 12 LEU B N 1
ATOM 1897 C CA . LEU B 1 12 ? -20.641 2.227 1.809 1 98.56 12 LEU B CA 1
ATOM 1898 C C . LEU B 1 12 ? -20.953 1.449 3.082 1 98.56 12 LEU B C 1
ATOM 1900 O O . LEU B 1 12 ? -21.656 1.951 3.963 1 98.56 12 LEU B O 1
ATOM 1904 N N . SER B 1 13 ? -20.391 0.242 3.199 1 97.81 13 SER B N 1
ATOM 1905 C CA . SER B 1 13 ? -20.547 -0.604 4.379 1 97.81 13 SER B CA 1
ATOM 1906 C C . SER B 1 13 ? -19.375 -1.579 4.508 1 97.81 13 SER B C 1
ATOM 1908 O O . SER B 1 13 ? -18.547 -1.677 3.605 1 97.81 13 SER B O 1
ATOM 1910 N N . GLY B 1 14 ? -19.25 -2.186 5.715 1 97.12 14 GLY B N 1
ATOM 1911 C CA . GLY B 1 14 ? -18.312 -3.277 5.898 1 97.12 14 GLY B CA 1
ATOM 1912 C C . GLY B 1 14 ? -16.938 -2.812 6.344 1 97.12 14 GLY B C 1
ATOM 1913 O O . GLY B 1 14 ? -15.992 -3.609 6.414 1 97.12 14 GLY B O 1
ATOM 1914 N N . GLY B 1 15 ? -16.797 -1.562 6.668 1 98.19 15 GLY B N 1
ATOM 1915 C CA . GLY B 1 15 ? -15.5 -1.008 7 1 98.19 15 GLY B CA 1
ATOM 1916 C C . GLY B 1 15 ? -14.938 -1.529 8.312 1 98.19 15 GLY B C 1
ATOM 1917 O O . GLY B 1 15 ? -15.695 -1.816 9.242 1 98.19 15 GLY B O 1
ATOM 1918 N N . ARG B 1 16 ? -13.633 -1.631 8.352 1 97.94 16 ARG B N 1
ATOM 1919 C CA . ARG B 1 16 ? -12.898 -1.915 9.578 1 97.94 16 ARG B CA 1
ATOM 1920 C C . ARG B 1 16 ? -12.281 -0.644 10.148 1 97.94 16 ARG B C 1
ATOM 1922 O O . ARG B 1 16 ? -12 0.305 9.414 1 97.94 16 ARG B O 1
ATOM 1929 N N . VAL B 1 17 ? -12.078 -0.689 11.484 1 98.69 17 VAL B N 1
ATOM 1930 C CA . VAL B 1 17 ? -11.57 0.533 12.094 1 98.69 17 VAL B CA 1
ATOM 1931 C C . VAL B 1 17 ? -10.148 0.3 12.617 1 98.69 17 VAL B C 1
ATOM 1933 O O . VAL B 1 17 ? -9.734 -0.845 12.797 1 98.69 17 VAL B O 1
ATOM 1936 N N . TRP B 1 18 ? -9.422 1.287 12.734 1 98.44 18 TRP B N 1
ATOM 1937 C CA . TRP B 1 18 ? -8.164 1.407 13.453 1 98.44 18 TRP B CA 1
ATOM 1938 C C . TRP B 1 18 ? -8.195 2.584 14.422 1 98.44 18 TRP B C 1
ATOM 1940 O O . TRP B 1 18 ? -8.812 3.613 14.141 1 98.44 18 TRP B O 1
ATOM 1950 N N . THR B 1 19 ? -7.621 2.391 15.562 1 97.94 19 THR B N 1
ATOM 1951 C CA . THR B 1 19 ? -7.684 3.439 16.578 1 97.94 19 THR B CA 1
ATOM 1952 C C . THR B 1 19 ? -6.309 4.062 16.797 1 97.94 19 THR B C 1
ATOM 1954 O O . THR B 1 19 ? -5.34 3.357 17.094 1 97.94 19 THR B O 1
ATOM 1957 N N . TRP B 1 20 ? -6.242 5.383 16.578 1 97.12 20 TRP B N 1
ATOM 1958 C CA . TRP B 1 20 ? -5.031 6.117 16.938 1 97.12 20 TRP B CA 1
ATOM 1959 C C . TRP B 1 20 ? -4.977 6.379 18.438 1 97.12 20 TRP B C 1
ATOM 1961 O O . TRP B 1 20 ? -5.828 7.082 18.984 1 97.12 20 TRP B O 1
ATOM 1971 N N . LYS B 1 21 ? -3.994 5.758 18.984 1 92.62 21 LYS B N 1
ATOM 1972 C CA . LYS B 1 21 ? -3.773 5.898 20.422 1 92.62 21 LYS B CA 1
ATOM 1973 C C . LYS B 1 21 ? -2.324 6.266 20.734 1 92.62 21 LYS B C 1
ATOM 1975 O O . LYS B 1 21 ? -1.426 5.969 19.938 1 92.62 21 LYS B O 1
ATOM 1980 N N . TRP B 1 22 ? -2.193 6.988 21.75 1 84.06 22 TRP B N 1
ATOM 1981 C CA . TRP B 1 22 ? -0.839 7.328 22.172 1 84.06 22 TRP B CA 1
ATOM 1982 C C . TRP B 1 22 ? -0.225 6.188 22.984 1 84.06 22 TRP B C 1
ATOM 1984 O O . TRP B 1 22 ? -0.817 5.723 23.953 1 84.06 22 TRP B O 1
ATOM 1994 N N . PRO B 1 23 ? 0.932 5.793 22.391 1 74.69 23 PRO B N 1
ATOM 1995 C CA . PRO B 1 23 ? 1.491 4.637 23.094 1 74.69 23 PRO B CA 1
ATOM 1996 C C . PRO B 1 23 ? 1.869 4.953 24.531 1 74.69 23 PRO B C 1
ATOM 1998 O O . PRO B 1 23 ? 2.277 6.078 24.844 1 74.69 23 PRO B O 1
ATOM 2001 N N . GLU B 1 24 ? 1.636 4.016 25.406 1 66.56 24 GLU B N 1
ATOM 2002 C CA . GLU B 1 24 ? 2.033 4.137 26.797 1 66.56 24 GLU B CA 1
ATOM 2003 C C . GLU B 1 24 ? 3.549 4.258 26.938 1 66.56 24 GLU B C 1
ATOM 2005 O O . GLU B 1 24 ? 4.043 4.988 27.797 1 66.56 24 GLU B O 1
ATOM 2010 N N . THR B 1 25 ? 4.227 3.492 26.047 1 62.66 25 THR B N 1
ATOM 2011 C CA . THR B 1 25 ? 5.684 3.559 26.031 1 62.66 25 THR B CA 1
ATOM 2012 C C . THR B 1 25 ? 6.18 4.035 24.656 1 62.66 25 THR B C 1
ATOM 2014 O O . THR B 1 25 ? 5.766 3.51 23.625 1 62.66 25 THR B O 1
ATOM 2017 N N . LEU B 1 26 ? 6.73 5.227 24.734 1 60.16 26 LEU B N 1
ATOM 2018 C CA . LEU B 1 26 ? 7.254 5.762 23.484 1 60.16 26 LEU B CA 1
ATOM 2019 C C . LEU B 1 26 ? 8.414 4.91 22.969 1 60.16 26 LEU B C 1
ATOM 2021 O O . LEU B 1 26 ? 9.211 4.398 23.766 1 60.16 26 LEU B O 1
ATOM 2025 N N . SER B 1 27 ? 8.18 4.469 21.719 1 56.22 27 SER B N 1
ATOM 2026 C CA . SER B 1 27 ? 9.273 3.715 21.109 1 56.22 27 SER B CA 1
ATOM 2027 C C . SER B 1 27 ? 10.594 4.473 21.219 1 56.22 27 SER B C 1
ATOM 2029 O O . SER B 1 27 ? 10.602 5.703 21.297 1 56.22 27 SER B O 1
ATOM 2031 N N . ALA B 1 28 ? 11.672 3.768 21.547 1 51.66 28 ALA B N 1
ATOM 2032 C CA . ALA B 1 28 ? 13.031 4.305 21.578 1 51.66 28 ALA B CA 1
ATOM 2033 C C . ALA B 1 28 ? 13.312 5.145 20.344 1 51.66 28 ALA B C 1
ATOM 2035 O O . ALA B 1 28 ? 14.289 5.891 20.297 1 51.66 28 ALA B O 1
ATOM 2036 N N . ARG B 1 29 ? 12.547 4.723 19.281 1 54.38 29 ARG B N 1
ATOM 2037 C CA . ARG B 1 29 ? 12.906 5.48 18.094 1 54.38 29 ARG B CA 1
ATOM 2038 C C . ARG B 1 29 ? 12.383 6.914 18.172 1 54.38 29 ARG B C 1
ATOM 2040 O O . ARG B 1 29 ? 12.805 7.781 17.406 1 54.38 29 ARG B O 1
ATOM 2047 N N . GLY B 1 30 ? 11.805 7.297 19.312 1 55.66 30 GLY B N 1
ATOM 2048 C CA . GLY B 1 30 ? 11.422 8.633 19.75 1 55.66 30 GLY B CA 1
ATOM 2049 C C . GLY B 1 30 ? 10.242 9.195 18.984 1 55.66 30 GLY B C 1
ATOM 2050 O O . GLY B 1 30 ? 9.258 9.633 19.578 1 55.66 30 GLY B O 1
ATOM 2051 N N . TRP B 1 31 ? 10.57 9.5 17.656 1 60.62 31 TRP B N 1
ATOM 2052 C CA . TRP B 1 31 ? 9.625 10.352 16.953 1 60.62 31 TRP B CA 1
ATOM 2053 C C . TRP B 1 31 ? 8.492 9.531 16.344 1 60.62 31 TRP B C 1
ATOM 2055 O O . TRP B 1 31 ? 8.734 8.672 15.492 1 60.62 31 TRP B O 1
ATOM 2065 N N . GLN B 1 32 ? 7.281 9.555 17.234 1 80.88 32 GLN B N 1
ATOM 2066 C CA . GLN B 1 32 ? 6.141 8.883 16.625 1 80.88 32 GLN B CA 1
ATOM 2067 C C . GLN B 1 32 ? 5.051 9.875 16.234 1 80.88 32 GLN B C 1
ATOM 2069 O O . GLN B 1 32 ? 4.879 10.898 16.906 1 80.88 32 GLN B O 1
ATOM 2074 N N . TRP B 1 33 ? 4.504 9.961 15.133 1 94.56 33 TRP B N 1
ATOM 2075 C CA . TRP B 1 33 ? 3.453 10.719 14.461 1 94.56 33 TRP B CA 1
ATOM 2076 C C . TRP B 1 33 ? 3.824 12.195 14.367 1 94.56 33 TRP B C 1
ATOM 2078 O O . TRP B 1 33 ? 4.07 12.852 15.383 1 94.56 33 TRP B O 1
ATOM 2088 N N . CYS B 1 34 ? 3.945 12.766 13.195 1 97 34 CYS B N 1
ATOM 2089 C CA . CYS B 1 34 ? 4.371 14.141 12.992 1 97 34 CYS B CA 1
ATOM 2090 C C . CYS B 1 34 ? 3.729 14.734 11.75 1 97 34 CYS B C 1
ATOM 2092 O O . CYS B 1 34 ? 3.111 14.016 10.961 1 97 34 CYS B O 1
ATOM 2094 N N . ARG B 1 35 ? 3.803 15.992 11.664 1 98.19 35 ARG B N 1
ATOM 2095 C CA . ARG B 1 35 ? 3.375 16.75 10.492 1 98.19 35 ARG B CA 1
ATOM 2096 C C . ARG B 1 35 ? 4.453 17.734 10.062 1 98.19 35 ARG B C 1
ATOM 2098 O O . ARG B 1 35 ? 4.973 18.5 10.875 1 98.19 35 ARG B O 1
ATOM 2105 N N . VAL B 1 36 ? 4.844 17.641 8.836 1 98.19 36 VAL B N 1
ATOM 2106 C CA . VAL B 1 36 ? 5.598 18.719 8.195 1 98.19 36 VAL B CA 1
ATOM 2107 C C . VAL B 1 36 ? 4.633 19.734 7.59 1 98.19 36 VAL B C 1
ATOM 2109 O O . VAL B 1 36 ? 3.699 19.359 6.875 1 98.19 36 VAL B O 1
ATOM 2112 N N . TYR B 1 37 ? 4.828 20.969 7.922 1 98 37 TYR B N 1
ATOM 2113 C CA . TYR B 1 37 ? 3.91 22 7.438 1 98 37 TYR B CA 1
ATOM 2114 C C . TYR B 1 37 ? 4.641 23.312 7.18 1 98 37 TYR B C 1
ATOM 2116 O O . TYR B 1 37 ? 5.773 23.5 7.633 1 98 37 TYR B O 1
ATOM 2124 N N . HIS B 1 38 ? 4.09 24.125 6.383 1 97.69 38 HIS B N 1
ATOM 2125 C CA . HIS B 1 38 ? 4.586 25.469 6.098 1 97.69 38 HIS B CA 1
ATOM 2126 C C . HIS B 1 38 ? 3.859 26.516 6.938 1 97.69 38 HIS B C 1
ATOM 2128 O O . HIS B 1 38 ? 2.656 26.734 6.766 1 97.69 38 HIS B O 1
ATOM 2134 N N . LEU B 1 39 ? 4.578 27.156 7.797 1 97.19 39 LEU B N 1
ATOM 2135 C CA . LEU B 1 39 ? 4.016 28.141 8.711 1 97.19 39 LEU B CA 1
ATOM 2136 C C . LEU B 1 39 ? 3.385 29.297 7.941 1 97.19 39 LEU B C 1
ATOM 2138 O O . LEU B 1 39 ? 3.996 29.844 7.02 1 97.19 39 LEU B O 1
ATOM 2142 N N . SER B 1 40 ? 2.189 29.625 8.219 1 95.44 40 SER B N 1
ATOM 2143 C CA . SER B 1 40 ? 1.439 30.734 7.629 1 95.44 40 SER B CA 1
ATOM 2144 C C . SER B 1 40 ? 0.33 31.203 8.562 1 95.44 40 SER B C 1
ATOM 2146 O O . SER B 1 40 ? 0.142 30.641 9.648 1 95.44 40 SER B O 1
ATOM 2148 N N . ALA B 1 41 ? -0.385 32.281 8.148 1 94.19 41 ALA B N 1
ATOM 2149 C CA . ALA B 1 41 ? -1.518 32.781 8.93 1 94.19 41 ALA B CA 1
ATOM 2150 C C . ALA B 1 41 ? -2.623 31.734 9.016 1 94.19 41 ALA B C 1
ATOM 2152 O O . ALA B 1 41 ? -3.338 31.656 10.016 1 94.19 41 ALA B O 1
ATOM 2153 N N . HIS B 1 42 ? -2.732 30.859 7.984 1 93.38 42 HIS B N 1
ATOM 2154 C CA . HIS B 1 42 ? -3.793 29.859 7.93 1 93.38 42 HIS B CA 1
ATOM 2155 C C . HIS B 1 42 ? -3.357 28.562 8.602 1 93.38 42 HIS B C 1
ATOM 2157 O O . HIS B 1 42 ? -4.188 27.703 8.891 1 93.38 42 HIS B O 1
ATOM 2163 N N . THR B 1 43 ? -2.043 28.406 8.781 1 96.69 43 THR B N 1
ATOM 2164 C CA . THR B 1 43 ? -1.483 27.25 9.477 1 96.69 43 THR B CA 1
ATOM 2165 C C . THR B 1 43 ? -0.467 27.688 10.531 1 96.69 43 THR B C 1
ATOM 2167 O O . THR B 1 43 ? 0.736 27.484 10.359 1 96.69 43 THR B O 1
ATOM 2170 N N . PRO B 1 44 ? -0.933 28.234 11.602 1 96.62 44 PRO B N 1
ATOM 2171 C CA . PRO B 1 44 ? -0.045 28.828 12.602 1 96.62 44 PRO B CA 1
ATOM 2172 C C . PRO B 1 44 ? 0.681 27.797 13.453 1 96.62 44 PRO B C 1
ATOM 2174 O O . PRO B 1 44 ? 1.638 28.125 14.156 1 96.62 44 PRO B O 1
ATOM 2177 N N . ASP B 1 45 ? 0.21 26.531 13.469 1 97.19 45 ASP B N 1
ATOM 2178 C CA . ASP B 1 45 ? 0.889 25.484 14.203 1 97.19 45 ASP B CA 1
ATOM 2179 C C . ASP B 1 45 ? 0.614 24.109 13.586 1 97.19 45 ASP B C 1
ATOM 2181 O O . ASP B 1 45 ? -0.121 24.016 12.602 1 97.19 45 ASP B O 1
ATOM 2185 N N . ALA B 1 46 ? 1.173 23.094 14.148 1 97.88 46 ALA B N 1
ATOM 2186 C CA . ALA B 1 46 ? 1.186 21.766 13.547 1 97.88 46 ALA B CA 1
ATOM 2187 C C . ALA B 1 46 ? -0.183 21.094 13.656 1 97.88 46 ALA B C 1
ATOM 2189 O O . ALA B 1 46 ? -0.481 20.156 12.93 1 97.88 46 ALA B O 1
ATOM 2190 N N . ILE B 1 47 ? -1.031 21.5 14.555 1 97.94 47 ILE B N 1
ATOM 2191 C CA . ILE B 1 47 ? -2.283 20.797 14.797 1 97.94 47 ILE B CA 1
ATOM 2192 C C . ILE B 1 47 ? -3.43 21.531 14.102 1 97.94 47 ILE B C 1
ATOM 2194 O O . ILE B 1 47 ? -4.594 21.156 14.25 1 97.94 47 ILE B O 1
ATOM 2198 N N . THR B 1 48 ? -3.113 22.594 13.352 1 97.94 48 THR B N 1
ATOM 2199 C CA . THR B 1 48 ? -4.156 23.344 12.664 1 97.94 48 THR B CA 1
ATOM 2200 C C . THR B 1 48 ? -4.84 22.469 11.609 1 97.94 48 THR B C 1
ATOM 2202 O O . THR B 1 48 ? -4.184 21.969 10.695 1 97.94 48 THR B O 1
ATOM 2205 N N . HIS B 1 49 ? -6.141 22.266 11.773 1 98.44 49 HIS B N 1
ATOM 2206 C CA . HIS B 1 49 ? -6.953 21.625 10.75 1 98.44 49 HIS B CA 1
ATOM 2207 C C . HIS B 1 49 ? -7.297 22.578 9.625 1 98.44 49 HIS B C 1
ATOM 2209 O O . HIS B 1 49 ? -7.605 23.75 9.875 1 98.44 49 HIS B O 1
ATOM 2215 N N . ARG B 1 50 ? -7.23 22.094 8.406 1 97.94 50 ARG B N 1
ATOM 2216 C CA . ARG B 1 50 ? -7.52 22.938 7.246 1 97.94 50 ARG B CA 1
ATOM 2217 C C . ARG B 1 50 ? -8.992 22.844 6.859 1 97.94 50 ARG B C 1
ATOM 2219 O O . ARG B 1 50 ? -9.484 21.766 6.5 1 97.94 50 ARG B O 1
ATOM 2226 N N . ALA B 1 51 ? -9.633 23.984 6.891 1 96.69 51 ALA B N 1
ATOM 2227 C CA . ALA B 1 51 ? -11.039 24.047 6.488 1 96.69 51 ALA B CA 1
ATOM 2228 C C . ALA B 1 51 ? -11.172 24.406 5.012 1 96.69 51 ALA B C 1
ATOM 2230 O O . ALA B 1 51 ? -12.227 24.188 4.406 1 96.69 51 ALA B O 1
ATOM 2231 N N . PHE B 1 52 ? -10.164 25.031 4.465 1 96.5 52 PHE B N 1
ATOM 2232 C CA . PHE B 1 52 ? -10.125 25.391 3.055 1 96.5 52 PHE B CA 1
ATOM 2233 C C . PHE B 1 52 ? -9.828 24.172 2.191 1 96.5 52 PHE B C 1
ATOM 2235 O O . PHE B 1 52 ? -8.836 23.484 2.406 1 96.5 52 PHE B O 1
ATOM 2242 N N . GLY B 1 53 ? -10.727 23.922 1.285 1 96.31 53 GLY B N 1
ATOM 2243 C CA . GLY B 1 53 ? -10.531 22.781 0.4 1 96.31 53 GLY B CA 1
ATOM 2244 C C . GLY B 1 53 ? -11.734 22.516 -0.493 1 96.31 53 GLY B C 1
ATOM 2245 O O . GLY B 1 53 ? -12.664 23.312 -0.544 1 96.31 53 GLY B O 1
ATOM 2246 N N . PRO B 1 54 ? -11.625 21.391 -1.171 1 96.31 54 PRO B N 1
ATOM 2247 C CA . PRO B 1 54 ? -10.656 20.297 -1.105 1 96.31 54 PRO B CA 1
ATOM 2248 C C . PRO B 1 54 ? -9.383 20.578 -1.894 1 96.31 54 PRO B C 1
ATOM 2250 O O . PRO B 1 54 ? -9.43 21.25 -2.926 1 96.31 54 PRO B O 1
ATOM 2253 N N . LEU B 1 55 ? -8.234 20.125 -1.365 1 94.81 55 LEU B N 1
ATOM 2254 C CA . LEU B 1 55 ? -6.945 20.281 -2.035 1 94.81 55 LEU B CA 1
ATOM 2255 C C . LEU B 1 55 ? -6.281 18.938 -2.271 1 94.81 55 LEU B C 1
ATOM 2257 O O . LEU B 1 55 ? -5.719 18.688 -3.342 1 94.81 55 LEU B O 1
ATOM 2261 N N . HIS B 1 56 ? -6.316 18.031 -1.316 1 95.12 56 HIS B N 1
ATOM 2262 C CA . HIS B 1 56 ? -5.52 16.812 -1.331 1 95.12 56 HIS B CA 1
ATOM 2263 C C . HIS B 1 56 ? -6.406 15.57 -1.401 1 95.12 56 HIS B C 1
ATOM 2265 O O . HIS B 1 56 ? -7.633 15.68 -1.369 1 95.12 56 HIS B O 1
ATOM 2271 N N . ARG B 1 57 ? -5.875 14.438 -1.529 1 95.25 57 ARG B N 1
ATOM 2272 C CA . ARG B 1 57 ? -6.461 13.156 -1.918 1 95.25 57 ARG B CA 1
ATOM 2273 C C . ARG B 1 57 ? -7.641 12.805 -1.021 1 95.25 57 ARG B C 1
ATOM 2275 O O . ARG B 1 57 ? -8.695 12.383 -1.508 1 95.25 57 ARG B O 1
ATOM 2282 N N . LEU B 1 58 ? -7.492 12.953 0.277 1 98.19 58 LEU B N 1
ATOM 2283 C CA . LEU B 1 58 ? -8.469 12.406 1.209 1 98.19 58 LEU B CA 1
ATOM 2284 C C . LEU B 1 58 ? -9.219 13.523 1.931 1 98.19 58 LEU B C 1
ATOM 2286 O O . LEU B 1 58 ? -9.625 13.359 3.084 1 98.19 58 LEU B O 1
ATOM 2290 N N . ASP B 1 59 ? -9.281 14.688 1.203 1 97.81 59 ASP B N 1
ATOM 2291 C CA . ASP B 1 59 ? -10.102 15.797 1.691 1 97.81 59 ASP B CA 1
ATOM 2292 C C . ASP B 1 59 ? -11.586 15.492 1.538 1 97.81 59 ASP B C 1
ATOM 2294 O O . ASP B 1 59 ? -12.047 15.141 0.448 1 97.81 59 ASP B O 1
ATOM 2298 N N . HIS B 1 60 ? -12.352 15.688 2.568 1 98.12 60 HIS B N 1
ATOM 2299 C CA . HIS B 1 60 ? -13.773 15.352 2.559 1 98.12 60 HIS B CA 1
ATOM 2300 C C . HIS B 1 60 ? -14.625 16.609 2.445 1 98.12 60 HIS B C 1
ATOM 2302 O O . HIS B 1 60 ? -15.836 16.562 2.674 1 98.12 60 HIS B O 1
ATOM 2308 N N . HIS B 1 61 ? -14.086 17.766 2.098 1 97.38 61 HIS B N 1
ATOM 2309 C CA . HIS B 1 61 ? -14.781 19.047 2.014 1 97.38 61 HIS B CA 1
ATOM 2310 C C . HIS B 1 61 ? -15.898 19 0.972 1 97.38 61 HIS B C 1
ATOM 2312 O O . HIS B 1 61 ? -15.797 18.25 -0.011 1 97.38 61 HIS B O 1
ATOM 2318 N N . THR B 1 62 ? -17.016 19.719 1.221 1 91.38 62 THR B N 1
ATOM 2319 C CA . THR B 1 62 ? -18.094 19.891 0.253 1 91.38 62 THR B CA 1
ATOM 2320 C C . THR B 1 62 ? -18.203 21.359 -0.171 1 91.38 62 THR B C 1
ATOM 2322 O O . THR B 1 62 ? -19.203 22.031 0.099 1 91.38 62 THR B O 1
ATOM 2325 N N . PRO B 1 63 ? -17.203 21.922 -0.9 1 74.62 63 PRO B N 1
ATOM 2326 C CA . PRO B 1 63 ? -17.391 23.312 -1.307 1 74.62 63 PRO B CA 1
ATOM 2327 C C . PRO B 1 63 ? -18.469 23.469 -2.369 1 74.62 63 PRO B C 1
ATOM 2329 O O . PRO B 1 63 ? -18.734 22.547 -3.137 1 74.62 63 PRO B O 1
ATOM 2332 N N . PRO B 1 64 ? -19.156 24.609 -2.254 1 70.88 64 PRO B N 1
ATOM 2333 C CA . PRO B 1 64 ? -20.266 24.828 -3.189 1 70.88 64 PRO B CA 1
ATOM 2334 C C . PRO B 1 64 ? -19.812 24.812 -4.648 1 70.88 64 PRO B C 1
ATOM 2336 O O . PRO B 1 64 ? -20.609 24.547 -5.543 1 70.88 64 PRO B O 1
ATOM 2339 N N . ALA B 1 65 ? -18.562 25.234 -4.762 1 71.06 65 ALA B N 1
ATOM 2340 C CA . ALA B 1 65 ? -18.031 25.234 -6.121 1 71.06 65 ALA B CA 1
ATOM 2341 C C . ALA B 1 65 ? -17.016 24.094 -6.316 1 71.06 65 ALA B C 1
ATOM 2343 O O . ALA B 1 65 ? -16.594 23.453 -5.352 1 71.06 65 ALA B O 1
ATOM 2344 N N . ALA B 1 66 ? -16.797 23.703 -7.391 1 75 66 ALA B N 1
ATOM 2345 C CA . ALA B 1 66 ? -15.812 22.672 -7.746 1 75 66 ALA B CA 1
ATOM 2346 C C . ALA B 1 66 ? -14.391 23.172 -7.488 1 75 66 ALA B C 1
ATOM 2348 O O . ALA B 1 66 ? -13.422 22.516 -7.883 1 75 66 ALA B O 1
ATOM 2349 N N . HIS B 1 67 ? -14.383 24.359 -6.758 1 88.5 67 HIS B N 1
ATOM 2350 C CA . HIS B 1 67 ? -13.086 24.938 -6.426 1 88.5 67 HIS B CA 1
ATOM 2351 C C . HIS B 1 67 ? -12.867 24.969 -4.918 1 88.5 67 HIS B C 1
ATOM 2353 O O . HIS B 1 67 ? -13.82 25.094 -4.148 1 88.5 67 HIS B O 1
ATOM 2359 N N . PRO B 1 68 ? -11.68 24.922 -4.516 1 93.69 68 PRO B N 1
ATOM 2360 C CA . PRO B 1 68 ? -11.391 24.984 -3.078 1 93.69 68 PRO B CA 1
ATOM 2361 C C . PRO B 1 68 ? -11.898 26.266 -2.43 1 93.69 68 PRO B C 1
ATOM 2363 O O . PRO B 1 68 ? -11.844 27.344 -3.043 1 93.69 68 PRO B O 1
ATOM 2366 N N . ALA B 1 69 ? -12.398 26.219 -1.339 1 95.19 69 ALA B N 1
ATOM 2367 C CA . ALA B 1 69 ? -12.938 27.281 -0.509 1 95.19 69 ALA B CA 1
ATOM 2368 C C . ALA B 1 69 ? -13.109 26.828 0.937 1 95.19 69 ALA B C 1
ATOM 2370 O O . ALA B 1 69 ? -12.859 25.672 1.26 1 95.19 69 ALA B O 1
ATOM 2371 N N . ILE B 1 70 ? -13.375 27.828 1.731 1 95.62 70 ILE B N 1
ATOM 2372 C CA . ILE B 1 70 ? -13.75 27.453 3.094 1 95.62 70 ILE B CA 1
ATOM 2373 C C . ILE B 1 70 ? -15.016 26.609 3.07 1 95.62 70 ILE B C 1
ATOM 2375 O O . ILE B 1 70 ? -16.031 27.016 2.498 1 95.62 70 ILE B O 1
ATOM 2379 N N . CYS B 1 71 ? -14.922 25.422 3.662 1 96 71 CYS B N 1
ATOM 2380 C CA . CYS B 1 71 ? -16.047 24.5 3.613 1 96 71 CYS B CA 1
ATOM 2381 C C . CYS B 1 71 ? -17.266 25.078 4.332 1 96 71 CYS B C 1
ATOM 2383 O O . CYS B 1 71 ? -17.188 25.391 5.52 1 96 71 CYS B O 1
ATOM 2385 N N . PRO B 1 72 ? -18.344 25.219 3.736 1 94.25 72 PRO B N 1
ATOM 2386 C CA . PRO B 1 72 ? -19.531 25.828 4.367 1 94.25 72 PRO B CA 1
ATOM 2387 C C . PRO B 1 72 ? -20.062 24.984 5.523 1 94.25 72 PRO B C 1
ATOM 2389 O O . PRO B 1 72 ? -20.703 25.516 6.438 1 94.25 72 PRO B O 1
ATOM 2392 N N . GLU B 1 73 ? -19.797 23.703 5.547 1 95 73 GLU B N 1
ATOM 2393 C CA . GLU B 1 73 ? -20.281 22.812 6.59 1 95 73 GLU B CA 1
ATOM 2394 C C . GLU B 1 73 ? -19.312 22.734 7.762 1 95 73 GLU B C 1
ATOM 2396 O O . GLU B 1 73 ? -19.531 21.984 8.711 1 95 73 GLU B O 1
ATOM 2401 N N . GLY B 1 74 ? -18.203 23.406 7.613 1 95.5 74 GLY B N 1
ATOM 2402 C CA . GLY B 1 74 ? -17.234 23.453 8.695 1 95.5 74 GLY B CA 1
ATOM 2403 C C . GLY B 1 74 ? -16.328 22.234 8.742 1 95.5 74 GLY B C 1
ATOM 2404 O O . GLY B 1 74 ? -15.688 21.969 9.758 1 95.5 74 GLY B O 1
ATOM 2405 N N . ARG B 1 75 ? -16.281 21.453 7.645 1 97.81 75 ARG B N 1
ATOM 2406 C CA . ARG B 1 75 ? -15.406 20.297 7.59 1 97.81 75 ARG B CA 1
ATOM 2407 C C . ARG B 1 75 ? -13.945 20.719 7.551 1 97.81 75 ARG B C 1
ATOM 2409 O O . ARG B 1 75 ? -13.594 21.688 6.895 1 97.81 75 ARG B O 1
ATOM 2416 N N . SER B 1 76 ? -13.102 19.984 8.273 1 98.38 76 SER B N 1
ATOM 2417 C CA . SER B 1 76 ? -11.672 20.281 8.32 1 98.38 76 SER B CA 1
ATOM 2418 C C . SER B 1 76 ? -10.844 19 8.344 1 98.38 76 SER B C 1
ATOM 2420 O O . SER B 1 76 ? -11.336 17.938 8.75 1 98.38 76 SER B O 1
ATOM 2422 N N . VAL B 1 77 ? -9.625 19.125 7.91 1 98.75 77 VAL B N 1
ATOM 2423 C CA . VAL B 1 77 ? -8.797 17.938 7.77 1 98.75 77 VAL B CA 1
ATOM 2424 C C . VAL B 1 77 ? -7.402 18.203 8.32 1 98.75 77 VAL B C 1
ATOM 2426 O O . VAL B 1 77 ? -6.891 19.328 8.211 1 98.75 77 VAL B O 1
ATOM 2429 N N . LEU B 1 78 ? -6.801 17.234 8.922 1 98.75 78 LEU B N 1
ATOM 2430 C CA . LEU B 1 78 ? -5.41 17.219 9.367 1 98.75 78 LEU B CA 1
ATOM 2431 C C . LEU B 1 78 ? -4.723 15.93 8.914 1 98.75 78 LEU B C 1
ATOM 2433 O O . LEU B 1 78 ? -5.199 14.828 9.203 1 98.75 78 LEU B O 1
ATOM 2437 N N . TYR B 1 79 ? -3.633 16.094 8.18 1 98.62 79 TYR B N 1
ATOM 2438 C CA . TYR B 1 79 ? -2.805 14.953 7.801 1 98.62 79 TYR B CA 1
ATOM 2439 C C . TYR B 1 79 ? -1.669 14.75 8.797 1 98.62 79 TYR B C 1
ATOM 2441 O O . TYR B 1 79 ? -1.007 15.711 9.195 1 98.62 79 TYR B O 1
ATOM 2449 N N . VAL B 1 80 ? -1.479 13.5 9.195 1 98.12 80 VAL B N 1
ATOM 2450 C CA . VAL B 1 80 ? -0.452 13.117 10.156 1 98.12 80 VAL B CA 1
ATOM 2451 C C . VAL B 1 80 ? 0.34 11.922 9.625 1 98.12 80 VAL B C 1
ATOM 2453 O O . VAL B 1 80 ? -0.238 10.984 9.078 1 98.12 80 VAL B O 1
ATOM 2456 N N . ALA B 1 81 ? 1.608 12.039 9.742 1 97.69 81 ALA B N 1
ATOM 2457 C CA . ALA B 1 81 ? 2.471 10.969 9.242 1 97.69 81 ALA B CA 1
ATOM 2458 C C . ALA B 1 81 ? 3.119 10.203 10.398 1 97.69 81 ALA B C 1
ATOM 2460 O O . ALA B 1 81 ? 3.43 10.789 11.438 1 97.69 81 ALA B O 1
ATOM 2461 N N . GLY B 1 82 ? 3.391 8.938 10.172 1 96.19 82 GLY B N 1
ATOM 2462 C CA . GLY B 1 82 ? 3.959 8.078 11.195 1 96.19 82 GLY B CA 1
ATOM 2463 C C . GLY B 1 82 ? 5.449 8.297 11.398 1 96.19 82 GLY B C 1
ATOM 2464 O O . GLY B 1 82 ? 6 7.918 12.438 1 96.19 82 GLY B O 1
ATOM 2465 N N . THR B 1 83 ? 6.141 8.852 10.438 1 96.38 83 THR B N 1
ATOM 2466 C CA . THR B 1 83 ? 7.566 9.156 10.508 1 96.38 83 THR B CA 1
ATOM 2467 C C . THR B 1 83 ? 7.879 10.461 9.781 1 96.38 83 THR B C 1
ATOM 2469 O O . THR B 1 83 ? 7.047 10.977 9.039 1 96.38 83 THR B O 1
ATOM 2472 N N . LEU B 1 84 ? 9.078 10.93 10.039 1 96.81 84 LEU B N 1
ATOM 2473 C CA . LEU B 1 84 ? 9.523 12.133 9.344 1 96.81 84 LEU B CA 1
ATOM 2474 C C . LEU B 1 84 ? 9.664 11.867 7.844 1 96.81 84 LEU B C 1
ATOM 2476 O O . LEU B 1 84 ? 9.328 12.727 7.023 1 96.81 84 LEU B O 1
ATOM 2480 N N . ALA B 1 85 ? 10.148 10.68 7.473 1 96.81 85 ALA B N 1
ATOM 2481 C CA . ALA B 1 85 ? 10.273 10.336 6.059 1 96.81 85 ALA B CA 1
ATOM 2482 C C . ALA B 1 85 ? 8.914 10.359 5.367 1 96.81 85 ALA B C 1
ATOM 2484 O O . ALA B 1 85 ? 8.773 10.945 4.289 1 96.81 85 ALA B O 1
ATOM 2485 N N . THR B 1 86 ? 7.957 9.797 5.977 1 97.25 86 THR B N 1
ATOM 2486 C CA . THR B 1 86 ? 6.609 9.789 5.418 1 97.25 86 THR B CA 1
ATOM 2487 C C . THR B 1 86 ? 6.059 11.211 5.32 1 97.25 86 THR B C 1
ATOM 2489 O O . THR B 1 86 ? 5.438 11.57 4.316 1 97.25 86 THR B O 1
ATOM 2492 N N . ALA B 1 87 ? 6.32 12.008 6.316 1 97.44 87 ALA B N 1
ATOM 2493 C CA . ALA B 1 87 ? 5.844 13.383 6.301 1 97.44 87 ALA B CA 1
ATOM 2494 C C . ALA B 1 87 ? 6.48 14.172 5.16 1 97.44 87 ALA B C 1
ATOM 2496 O O . ALA B 1 87 ? 5.801 14.93 4.465 1 97.44 87 ALA B O 1
ATOM 2497 N N . LEU B 1 88 ? 7.797 14 4.984 1 97 88 LEU B N 1
ATOM 2498 C CA . LEU B 1 88 ? 8.477 14.664 3.879 1 97 88 LEU B CA 1
ATOM 2499 C C . LEU B 1 88 ? 7.91 14.211 2.537 1 97 88 LEU B C 1
ATOM 2501 O O . LEU B 1 88 ? 7.703 15.031 1.64 1 97 88 LEU B O 1
ATOM 2505 N N . GLY B 1 89 ? 7.648 12.938 2.443 1 96.19 89 GLY B N 1
ATOM 2506 C CA . GLY B 1 89 ? 7.051 12.422 1.224 1 96.19 89 GLY B CA 1
ATOM 2507 C C . GLY B 1 89 ? 5.688 13.023 0.927 1 96.19 89 GLY B C 1
ATOM 2508 O O . GLY B 1 89 ? 5.352 13.266 -0.234 1 96.19 89 GLY B O 1
ATOM 2509 N N . GLU B 1 90 ? 4.93 13.273 1.966 1 94.69 90 GLU B N 1
ATOM 2510 C CA . GLU B 1 90 ? 3.6 13.852 1.806 1 94.69 90 GLU B CA 1
ATOM 2511 C C . GLU B 1 90 ? 3.684 15.281 1.278 1 94.69 90 GLU B C 1
ATOM 2513 O O . GLU B 1 90 ? 2.832 15.719 0.499 1 94.69 90 GLU B O 1
ATOM 2518 N N . VAL B 1 91 ? 4.695 15.945 1.619 1 95.44 91 VAL B N 1
ATOM 2519 C CA . VAL B 1 91 ? 4.777 17.359 1.31 1 95.44 91 VAL B CA 1
ATOM 2520 C C . VAL B 1 91 ? 5.594 17.578 0.036 1 95.44 91 VAL B C 1
ATOM 2522 O O . VAL B 1 91 ? 5.215 18.359 -0.829 1 95.44 91 VAL B O 1
ATOM 2525 N N . PHE B 1 92 ? 6.703 16.766 -0.158 1 94.94 92 PHE B N 1
ATOM 2526 C CA . PHE B 1 92 ? 7.684 17.062 -1.194 1 94.94 92 PHE B CA 1
ATOM 2527 C C . PHE B 1 92 ? 7.766 15.938 -2.211 1 94.94 92 PHE B C 1
ATOM 2529 O O . PHE B 1 92 ? 8.531 16.016 -3.176 1 94.94 92 PHE B O 1
ATOM 2536 N N . GLY B 1 93 ? 7.023 14.883 -2.012 1 90.06 93 GLY B N 1
ATOM 2537 C CA . GLY B 1 93 ? 7.227 13.648 -2.758 1 90.06 93 GLY B CA 1
ATOM 2538 C C . GLY B 1 93 ? 7.098 13.836 -4.258 1 90.06 93 GLY B C 1
ATOM 2539 O O . GLY B 1 93 ? 7.824 13.203 -5.031 1 90.06 93 GLY B O 1
ATOM 2540 N N . ASP B 1 94 ? 6.188 14.664 -4.719 1 85.06 94 ASP B N 1
ATOM 2541 C CA . ASP B 1 94 ? 5.953 14.883 -6.145 1 85.06 94 ASP B CA 1
ATOM 2542 C C . ASP B 1 94 ? 7.121 15.625 -6.789 1 85.06 94 ASP B C 1
ATOM 2544 O O . ASP B 1 94 ? 7.332 15.531 -8 1 85.06 94 ASP B O 1
ATOM 2548 N N . LEU B 1 95 ? 7.859 16.297 -5.977 1 80.88 95 LEU B N 1
ATOM 2549 C CA . LEU B 1 95 ? 8.938 17.141 -6.48 1 80.88 95 LEU B CA 1
ATOM 2550 C C . LEU B 1 95 ? 10.25 16.359 -6.52 1 80.88 95 LEU B C 1
ATOM 2552 O O . LEU B 1 95 ? 11.172 16.719 -7.266 1 80.88 95 LEU B O 1
ATOM 2556 N N . GLY B 1 96 ? 10.438 15.398 -5.766 1 84.31 96 GLY B N 1
ATOM 2557 C CA . GLY B 1 96 ? 11.656 14.609 -5.695 1 84.31 96 GLY B CA 1
ATOM 2558 C C . GLY B 1 96 ? 12.742 15.273 -4.875 1 84.31 96 GLY B C 1
ATOM 2559 O O . GLY B 1 96 ? 13.805 14.68 -4.648 1 84.31 96 GLY B O 1
ATOM 2560 N N . GLU B 1 97 ? 12.469 16.5 -4.516 1 93.19 97 GLU B N 1
ATOM 2561 C CA . GLU B 1 97 ? 13.398 17.25 -3.682 1 93.19 97 GLU B CA 1
ATOM 2562 C C . GLU B 1 97 ? 12.664 18.031 -2.594 1 93.19 97 GLU B C 1
ATOM 2564 O O . GLU B 1 97 ? 11.625 18.641 -2.859 1 93.19 97 GLU B O 1
ATOM 2569 N N . ALA B 1 98 ? 13.211 17.922 -1.393 1 96.31 98 ALA B N 1
ATOM 2570 C CA . ALA B 1 98 ? 12.703 18.734 -0.299 1 96.31 98 ALA B CA 1
ATOM 2571 C C . ALA B 1 98 ? 13.43 20.078 -0.23 1 96.31 98 ALA B C 1
ATOM 2573 O O . ALA B 1 98 ? 14.469 20.188 0.424 1 96.31 98 ALA B O 1
ATOM 2574 N N . ALA B 1 99 ? 12.891 21.094 -0.948 1 97 99 ALA B N 1
ATOM 2575 C CA . ALA B 1 99 ? 13.383 22.469 -0.814 1 97 99 ALA B CA 1
ATOM 2576 C C . ALA B 1 99 ? 12.805 23.125 0.431 1 97 99 ALA B C 1
ATOM 2578 O O . ALA B 1 99 ? 11.648 23.562 0.437 1 97 99 ALA B O 1
ATOM 2579 N N . VAL B 1 100 ? 13.625 23.266 1.419 1 98.19 100 VAL B N 1
ATOM 2580 C CA . VAL B 1 100 ? 13.148 23.641 2.748 1 98.19 100 VAL B CA 1
ATOM 2581 C C . VAL B 1 100 ? 13.477 25.109 3.021 1 98.19 100 VAL B C 1
ATOM 2583 O O . VAL B 1 100 ? 14.633 25.453 3.279 1 98.19 100 VAL B O 1
ATOM 2586 N N . CYS B 1 101 ? 12.523 25.969 2.967 1 97.75 101 CYS B N 1
ATOM 2587 C CA . CYS B 1 101 ? 12.695 27.344 3.408 1 97.75 101 CYS B CA 1
ATOM 2588 C C . CYS B 1 101 ? 12.578 27.453 4.926 1 97.75 101 CYS B C 1
ATOM 2590 O O . CYS B 1 101 ? 12.203 26.484 5.59 1 97.75 101 CYS B O 1
ATOM 2592 N N . PRO B 1 102 ? 12.75 28.609 5.523 1 96.62 102 PRO B N 1
ATOM 2593 C CA . PRO B 1 102 ? 12.758 28.75 6.98 1 96.62 102 PRO B CA 1
ATOM 2594 C C . PRO B 1 102 ? 11.375 28.578 7.598 1 96.62 102 PRO B C 1
ATOM 2596 O O . PRO B 1 102 ? 11.25 28.438 8.82 1 96.62 102 PRO B O 1
ATOM 2599 N N . ARG B 1 103 ? 10.359 28.547 6.801 1 97.62 103 ARG B N 1
ATOM 2600 C CA . ARG B 1 103 ? 9 28.484 7.336 1 97.62 103 ARG B CA 1
ATOM 2601 C C . ARG B 1 103 ? 8.5 27.047 7.434 1 97.62 103 ARG B C 1
ATOM 2603 O O . ARG B 1 103 ? 7.465 26.797 8.055 1 97.62 103 ARG B O 1
ATOM 2610 N N . PHE B 1 104 ? 9.195 26.109 6.824 1 98.5 104 PHE B N 1
ATOM 2611 C CA . PHE B 1 104 ? 8.805 24.719 6.996 1 98.5 104 PHE B CA 1
ATOM 2612 C C . PHE B 1 104 ? 9.164 24.219 8.391 1 98.5 104 PHE B C 1
ATOM 2614 O O . PHE B 1 104 ? 10.273 24.453 8.875 1 98.5 104 PHE B O 1
ATOM 2621 N N . ARG B 1 105 ? 8.242 23.547 8.961 1 98.5 105 ARG B N 1
ATOM 2622 C CA . ARG B 1 105 ? 8.398 23.031 10.328 1 98.5 105 ARG B CA 1
ATOM 2623 C C . ARG B 1 105 ? 7.902 21.594 10.43 1 98.5 105 ARG B C 1
ATOM 2625 O O . ARG B 1 105 ? 7.227 21.094 9.531 1 98.5 105 ARG B O 1
ATOM 2632 N N . VAL B 1 106 ? 8.359 20.938 11.477 1 98.19 106 VAL B N 1
ATOM 2633 C CA . VAL B 1 106 ? 7.832 19.625 11.844 1 98.19 106 VAL B CA 1
ATOM 2634 C C . VAL B 1 106 ? 7.355 19.656 13.297 1 98.19 106 VAL B C 1
ATOM 2636 O O . VAL B 1 106 ? 8.094 20.078 14.188 1 98.19 106 VAL B O 1
ATOM 2639 N N . GLY B 1 107 ? 6.117 19.297 13.453 1 97.12 107 GLY B N 1
ATOM 2640 C CA . GLY B 1 107 ? 5.547 19.156 14.789 1 97.12 107 GLY B CA 1
ATOM 2641 C C . GLY B 1 107 ? 5.176 17.719 15.125 1 97.12 107 GLY B C 1
ATOM 2642 O O . GLY B 1 107 ? 4.668 16.984 14.273 1 97.12 107 GLY B O 1
ATOM 2643 N N . LEU B 1 108 ? 5.508 17.297 16.344 1 95.56 108 LEU B N 1
ATOM 2644 C CA . LEU B 1 108 ? 5.07 15.992 16.844 1 95.56 108 LEU B CA 1
ATOM 2645 C C . LEU B 1 108 ? 3.656 16.078 17.422 1 95.56 108 LEU B C 1
ATOM 2647 O O . LEU B 1 108 ? 3.33 17.016 18.141 1 95.56 108 LEU B O 1
ATOM 2651 N N . LEU B 1 109 ? 2.84 15.102 17.031 1 96.06 109 LEU B N 1
ATOM 2652 C CA . LEU B 1 109 ? 1.423 15.141 17.375 1 96.06 109 LEU B CA 1
ATOM 2653 C C . LEU B 1 109 ? 1.017 13.883 18.141 1 96.06 109 LEU B C 1
ATOM 2655 O O . LEU B 1 109 ? 1.623 12.828 17.984 1 96.06 109 LEU B O 1
ATOM 2659 N N . ARG B 1 110 ? 0.015 14.062 18.922 1 94.5 110 ARG B N 1
ATOM 2660 C CA . ARG B 1 110 ? -0.602 12.945 19.641 1 94.5 110 ARG B CA 1
ATOM 2661 C C . ARG B 1 110 ? -2.109 13.148 19.766 1 94.5 110 ARG B C 1
ATOM 2663 O O . ARG B 1 110 ? -2.592 14.281 19.797 1 94.5 110 ARG B O 1
ATOM 2670 N N . PRO B 1 111 ? -2.834 11.984 19.734 1 96.19 111 PRO B N 1
ATOM 2671 C CA . PRO B 1 111 ? -4.254 12.133 20.062 1 96.19 111 PRO B CA 1
ATOM 2672 C C . PRO B 1 111 ? -4.48 12.477 21.531 1 96.19 111 PRO B C 1
ATOM 2674 O O . PRO B 1 111 ? -3.904 11.844 22.422 1 96.19 111 PRO B O 1
ATOM 2677 N N . ARG B 1 112 ? -5.207 13.5 21.797 1 94.25 112 ARG B N 1
ATOM 2678 C CA . ARG B 1 112 ? -5.633 13.812 23.156 1 94.25 112 ARG B CA 1
ATOM 2679 C C . ARG B 1 112 ? -6.586 12.75 23.688 1 94.25 112 ARG B C 1
ATOM 2681 O O . ARG B 1 112 ? -6.508 12.375 24.859 1 94.25 112 ARG B O 1
ATOM 2688 N N . THR B 1 113 ? -7.457 12.352 22.875 1 93 113 THR B N 1
ATOM 2689 C CA . THR B 1 113 ? -8.336 11.203 23.047 1 93 113 THR B CA 1
ATOM 2690 C C . THR B 1 113 ? -8.188 10.219 21.906 1 93 113 THR B C 1
ATOM 2692 O O . THR B 1 113 ? -7.73 10.586 20.812 1 93 113 THR B O 1
ATOM 2695 N N . GLU B 1 114 ? -8.547 8.977 22.234 1 95.56 114 GLU B N 1
ATOM 2696 C CA . GLU B 1 114 ? -8.477 8.008 21.141 1 95.56 114 GLU B CA 1
ATOM 2697 C C . GLU B 1 114 ? -9.305 8.461 19.938 1 95.56 114 GLU B C 1
ATOM 2699 O O . GLU B 1 114 ? -10.406 8.984 20.109 1 95.56 114 GLU B O 1
ATOM 2704 N N . ILE B 1 115 ? -8.742 8.383 18.797 1 98.12 115 ILE B N 1
ATOM 2705 C CA . ILE B 1 115 ? -9.445 8.758 17.562 1 98.12 115 ILE B CA 1
ATOM 2706 C C . ILE B 1 115 ? -9.625 7.523 16.688 1 98.12 115 ILE B C 1
ATOM 2708 O O . ILE B 1 115 ? -8.641 6.898 16.266 1 98.12 115 ILE B O 1
ATOM 2712 N N . VAL B 1 116 ? -10.891 7.121 16.422 1 98.75 116 VAL B N 1
ATOM 2713 C CA . VAL B 1 116 ? -11.219 5.984 15.57 1 98.75 116 VAL B CA 1
ATOM 2714 C C . VAL B 1 116 ? -11.25 6.43 14.109 1 98.75 116 VAL B C 1
ATOM 2716 O O . VAL B 1 116 ? -11.898 7.426 13.773 1 98.75 116 VAL B O 1
ATOM 2719 N N . VAL B 1 117 ? -10.516 5.746 13.234 1 98.88 117 VAL B N 1
ATOM 2720 C CA . VAL B 1 117 ? -10.469 6.035 11.805 1 98.88 117 VAL B CA 1
ATOM 2721 C C . VAL B 1 117 ? -10.758 4.766 11.008 1 98.88 117 VAL B C 1
ATOM 2723 O O . VAL B 1 117 ? -10.75 3.662 11.562 1 98.88 117 VAL B O 1
ATOM 2726 N N . LEU B 1 118 ? -11.164 4.922 9.797 1 98.94 118 LEU B N 1
ATOM 2727 C CA . LEU B 1 118 ? -11.336 3.766 8.914 1 98.94 118 LEU B CA 1
ATOM 2728 C C . LEU B 1 118 ? -9.992 3.207 8.477 1 98.94 118 LEU B C 1
ATOM 2730 O O . LEU B 1 118 ? -9.117 3.957 8.031 1 98.94 118 LEU B O 1
ATOM 2734 N N . ASP B 1 119 ? -9.82 1.926 8.664 1 98.81 119 ASP B N 1
ATOM 2735 C CA . ASP B 1 119 ? -8.602 1.238 8.242 1 98.81 119 ASP B CA 1
ATOM 2736 C C . ASP B 1 119 ? -8.594 1.013 6.734 1 98.81 119 ASP B C 1
ATOM 2738 O O . ASP B 1 119 ? -9.492 0.369 6.191 1 98.81 119 ASP B O 1
ATOM 2742 N N . LEU B 1 120 ? -7.633 1.554 6.031 1 98.56 120 LEU B N 1
ATOM 2743 C CA . LEU B 1 120 ? -7.453 1.301 4.605 1 98.56 120 LEU B CA 1
ATOM 2744 C C . LEU B 1 120 ? -6.168 0.524 4.348 1 98.56 120 LEU B C 1
ATOM 2746 O O . LEU B 1 120 ? -5.816 0.266 3.195 1 98.56 120 LEU B O 1
ATOM 2750 N N . ARG B 1 121 ? -5.43 0.061 5.434 1 97.69 121 ARG B N 1
ATOM 2751 C CA . ARG B 1 121 ? -4.086 -0.487 5.281 1 97.69 121 ARG B CA 1
ATOM 2752 C C . ARG B 1 121 ? -4.102 -2.008 5.391 1 97.69 121 ARG B C 1
ATOM 2754 O O . ARG B 1 121 ? -3.393 -2.695 4.648 1 97.69 121 ARG B O 1
ATOM 2761 N N . SER B 1 122 ? -4.863 -2.486 6.242 1 97.75 122 SER B N 1
ATOM 2762 C CA . SER B 1 122 ? -4.836 -3.92 6.512 1 97.75 122 SER B CA 1
ATOM 2763 C C . SER B 1 122 ? -5.305 -4.719 5.301 1 97.75 122 SER B C 1
ATOM 2765 O O . SER B 1 122 ? -6.023 -4.199 4.445 1 97.75 122 SER B O 1
ATOM 2767 N N . GLU B 1 123 ? -4.902 -5.969 5.293 1 97.06 123 GLU B N 1
ATOM 2768 C CA . GLU B 1 123 ? -5.312 -6.867 4.219 1 97.06 123 GLU B CA 1
ATOM 2769 C C . GLU B 1 123 ? -6.832 -6.906 4.086 1 97.06 123 GLU B C 1
ATOM 2771 O O . GLU B 1 123 ? -7.543 -7.137 5.066 1 97.06 123 GLU B O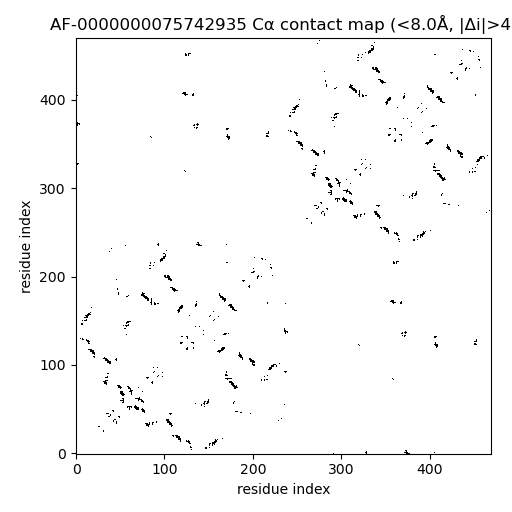 1
ATOM 2776 N N . GLY B 1 124 ? -7.293 -6.602 2.924 1 97.06 124 GLY B N 1
ATOM 2777 C CA . GLY B 1 124 ? -8.703 -6.699 2.588 1 97.06 124 GLY B CA 1
ATOM 2778 C C . GLY B 1 124 ? -9.5 -5.473 2.996 1 97.06 124 GLY B C 1
ATOM 2779 O O . GLY B 1 124 ? -10.648 -5.312 2.592 1 97.06 124 GLY B O 1
ATOM 2780 N N . ALA B 1 125 ? -8.922 -4.527 3.725 1 98.12 125 ALA B N 1
ATOM 2781 C CA . ALA B 1 125 ? -9.68 -3.461 4.375 1 98.12 125 ALA B CA 1
ATOM 2782 C C . ALA B 1 125 ? -10.32 -2.537 3.342 1 98.12 125 ALA B C 1
ATOM 2784 O O . ALA B 1 125 ? -11.508 -2.234 3.426 1 98.12 125 ALA B O 1
ATOM 2785 N N . ALA B 1 126 ? -9.586 -2.055 2.381 1 97.94 126 ALA B N 1
ATOM 2786 C CA . ALA B 1 126 ? -10.117 -1.159 1.356 1 97.94 126 ALA B CA 1
ATOM 2787 C C . ALA B 1 126 ? -11.172 -1.858 0.512 1 97.94 126 ALA B C 1
ATOM 2789 O O . ALA B 1 126 ? -12.211 -1.271 0.196 1 97.94 126 ALA B O 1
ATOM 2790 N N . MET B 1 127 ? -10.93 -3.139 0.254 1 96.5 127 MET B N 1
ATOM 2791 C CA . MET B 1 127 ? -11.859 -3.912 -0.568 1 96.5 127 MET B CA 1
ATOM 2792 C C . MET B 1 127 ? -13.219 -4.027 0.108 1 96.5 127 MET B C 1
ATOM 2794 O O . MET B 1 127 ? -14.25 -4.012 -0.562 1 96.5 127 MET B O 1
ATOM 2798 N N . ARG B 1 128 ? -13.211 -4.109 1.39 1 96.56 128 ARG B N 1
ATOM 2799 C CA . ARG B 1 128 ? -14.43 -4.344 2.15 1 96.56 128 ARG B CA 1
ATOM 2800 C C . ARG B 1 128 ? -15.445 -3.238 1.906 1 96.56 128 ARG B C 1
ATOM 2802 O O . ARG B 1 128 ? -16.656 -3.473 1.975 1 96.56 128 ARG B O 1
ATOM 2809 N N . ILE B 1 129 ? -14.984 -2.062 1.599 1 97.75 129 ILE B N 1
ATOM 2810 C CA . ILE B 1 129 ? -15.93 -0.975 1.364 1 97.75 129 ILE B CA 1
ATOM 2811 C C . ILE B 1 129 ? -16.078 -0.729 -0.136 1 97.75 129 ILE B C 1
ATOM 2813 O O . ILE B 1 129 ? -16.641 0.285 -0.555 1 97.75 129 ILE B O 1
ATOM 2817 N N . GLY B 1 130 ? -15.484 -1.621 -0.938 1 95.38 130 GLY B N 1
ATOM 2818 C CA . GLY B 1 130 ? -15.609 -1.537 -2.385 1 95.38 130 GLY B CA 1
ATOM 2819 C C . GLY B 1 130 ? -14.523 -0.69 -3.027 1 95.38 130 GLY B C 1
ATOM 2820 O O . GLY B 1 130 ? -14.633 -0.315 -4.195 1 95.38 130 GLY B O 1
ATOM 2821 N N . ALA B 1 131 ? -13.531 -0.319 -2.295 1 96.94 131 ALA B N 1
ATOM 2822 C CA . ALA B 1 131 ? -12.414 0.458 -2.826 1 96.94 131 ALA B CA 1
ATOM 2823 C C . ALA B 1 131 ? -11.273 -0.453 -3.254 1 96.94 131 ALA B C 1
ATOM 2825 O O . ALA B 1 131 ? -11.477 -1.636 -3.531 1 96.94 131 ALA B O 1
ATOM 2826 N N . LEU B 1 132 ? -10.156 0.086 -3.562 1 96.38 132 LEU B N 1
ATOM 2827 C CA . LEU B 1 132 ? -8.906 -0.599 -3.859 1 96.38 132 LEU B CA 1
ATOM 2828 C C . LEU B 1 132 ? -7.797 -0.142 -2.914 1 96.38 132 LEU B C 1
ATOM 2830 O O . LEU B 1 132 ? -7.797 1.005 -2.461 1 96.38 132 LEU B O 1
ATOM 2834 N N . PRO B 1 133 ? -6.867 -1.081 -2.666 1 95.25 133 PRO B N 1
ATOM 2835 C CA . PRO B 1 133 ? -5.723 -0.685 -1.845 1 95.25 133 PRO B CA 1
ATOM 2836 C C . PRO B 1 133 ? -5.004 0.549 -2.389 1 95.25 133 PRO B C 1
ATOM 2838 O O . PRO B 1 133 ? -4.41 1.311 -1.62 1 95.25 133 PRO B O 1
ATOM 2841 N N . SER B 1 134 ? -5.16 0.823 -3.672 1 96.06 134 SER B N 1
ATOM 2842 C CA . SER B 1 134 ? -4.445 1.926 -4.309 1 96.06 134 SER B CA 1
ATOM 2843 C C . SER B 1 134 ? -5.18 3.246 -4.109 1 96.06 134 SER B C 1
ATOM 2845 O O . SER B 1 134 ? -4.727 4.293 -4.574 1 96.06 134 SER B O 1
ATOM 2847 N N . LEU B 1 135 ? -6.266 3.258 -3.385 1 96.94 135 LEU B N 1
ATOM 2848 C CA . LEU B 1 135 ? -7.031 4.477 -3.16 1 96.94 135 LEU B CA 1
ATOM 2849 C C . LEU B 1 135 ? -6.129 5.602 -2.662 1 96.94 135 LEU B C 1
ATOM 2851 O O . LEU B 1 135 ? -6.195 6.727 -3.166 1 96.94 135 LEU B O 1
ATOM 2855 N N . ALA B 1 136 ? -5.211 5.207 -1.799 1 95.75 136 ALA B N 1
ATOM 2856 C CA . ALA B 1 136 ? -4.398 6.25 -1.173 1 95.75 136 ALA B CA 1
ATOM 2857 C C . ALA B 1 136 ? -3.018 6.332 -1.816 1 95.75 136 ALA B C 1
ATOM 2859 O O . ALA B 1 136 ? -2.197 7.168 -1.436 1 95.75 136 ALA B O 1
ATOM 2860 N N . THR B 1 137 ? -2.75 5.516 -2.826 1 95.38 137 THR B N 1
ATOM 2861 C CA . THR B 1 137 ? -1.386 5.504 -3.344 1 95.38 137 THR B CA 1
ATOM 2862 C C . THR B 1 137 ? -1.379 5.688 -4.859 1 95.38 137 THR B C 1
ATOM 2864 O O . THR B 1 137 ? -0.372 6.105 -5.434 1 95.38 137 THR B O 1
ATOM 2867 N N . GLY B 1 138 ? -2.459 5.395 -5.523 1 94.56 138 GLY B N 1
ATOM 2868 C CA . GLY B 1 138 ? -2.48 5.383 -6.977 1 94.56 138 GLY B CA 1
ATOM 2869 C C . GLY B 1 138 ? -2.541 6.773 -7.582 1 94.56 138 GLY B C 1
ATOM 2870 O O . GLY B 1 138 ? -2.887 7.738 -6.902 1 94.56 138 GLY B O 1
ATOM 2871 N N . ALA B 1 139 ? -2.191 6.859 -8.82 1 93.25 139 ALA B N 1
ATOM 2872 C CA . ALA B 1 139 ? -2.238 8.117 -9.562 1 93.25 139 ALA B CA 1
ATOM 2873 C C . ALA B 1 139 ? -3.646 8.391 -10.086 1 93.25 139 ALA B C 1
ATOM 2875 O O . ALA B 1 139 ? -3.875 8.398 -11.297 1 93.25 139 ALA B O 1
ATOM 2876 N N . TYR B 1 140 ? -4.547 8.695 -9.18 1 93.75 140 TYR B N 1
ATOM 2877 C CA . TYR B 1 140 ? -5.934 9 -9.523 1 93.75 140 TYR B CA 1
ATOM 2878 C C . TYR B 1 140 ? -6.188 10.5 -9.484 1 93.75 140 TYR B C 1
ATOM 2880 O O . TYR B 1 140 ? -5.543 11.234 -8.727 1 93.75 140 TYR B O 1
ATOM 2888 N N . PRO B 1 141 ? -7.129 10.906 -10.328 1 92.75 141 PRO B N 1
ATOM 2889 C CA . PRO B 1 141 ? -7.543 12.305 -10.148 1 92.75 141 PRO B CA 1
ATOM 2890 C C . PRO B 1 141 ? -8.031 12.602 -8.734 1 92.75 141 PRO B C 1
ATOM 2892 O O . PRO B 1 141 ? -8.703 11.766 -8.125 1 92.75 141 PRO B O 1
ATOM 2895 N N . ARG B 1 142 ? -7.746 13.805 -8.234 1 93.25 142 ARG B N 1
ATOM 2896 C CA . ARG B 1 142 ? -8.117 14.203 -6.883 1 93.25 142 ARG B CA 1
ATOM 2897 C C . ARG B 1 142 ? -9.633 14.148 -6.695 1 93.25 142 ARG B C 1
ATOM 2899 O O . ARG B 1 142 ? -10.117 13.773 -5.629 1 93.25 142 ARG B O 1
ATOM 2906 N N . VAL B 1 143 ? -10.305 14.523 -7.766 1 93.88 143 VAL B N 1
ATOM 2907 C CA . VAL B 1 143 ? -11.766 14.547 -7.66 1 93.88 143 VAL B CA 1
ATOM 2908 C C . VAL B 1 143 ? -12.281 13.156 -7.297 1 93.88 143 VAL B C 1
ATOM 2910 O O . VAL B 1 143 ? -13.242 13.023 -6.539 1 93.88 143 VAL B O 1
ATOM 2913 N N . ARG B 1 144 ? -11.633 12.117 -7.797 1 95.44 144 ARG B N 1
ATOM 2914 C CA . ARG B 1 144 ? -12.047 10.742 -7.531 1 95.44 144 ARG B CA 1
ATOM 2915 C C . ARG B 1 144 ? -11.758 10.352 -6.086 1 95.44 144 ARG B C 1
ATOM 2917 O O . ARG B 1 144 ? -12.633 9.836 -5.387 1 95.44 144 ARG B O 1
ATOM 2924 N N . THR B 1 145 ? -10.586 10.586 -5.629 1 96.88 145 THR B N 1
ATOM 2925 C CA . THR B 1 145 ? -10.211 10.164 -4.281 1 96.88 145 THR B CA 1
ATOM 2926 C C . THR B 1 145 ? -10.93 11.016 -3.236 1 96.88 145 THR B C 1
ATOM 2928 O O . THR B 1 145 ? -11.273 10.523 -2.158 1 96.88 145 THR B O 1
ATOM 2931 N N . GLN B 1 146 ? -11.195 12.258 -3.547 1 97.12 146 GLN B N 1
ATOM 2932 C CA . GLN B 1 146 ? -11.953 13.133 -2.654 1 97.12 146 GLN B CA 1
ATOM 2933 C C . GLN B 1 146 ? -13.406 12.688 -2.564 1 97.12 146 GLN B C 1
ATOM 2935 O O . GLN B 1 146 ? -14.039 12.805 -1.51 1 97.12 146 GLN B O 1
ATOM 2940 N N . ALA B 1 147 ? -13.938 12.172 -3.666 1 97.06 147 ALA B N 1
ATOM 2941 C CA . ALA B 1 147 ? -15.281 11.594 -3.619 1 97.06 147 ALA B CA 1
ATOM 2942 C C . ALA B 1 147 ? -15.328 10.406 -2.656 1 97.06 147 ALA B C 1
ATOM 2944 O O . ALA B 1 147 ? -16.312 10.234 -1.926 1 97.06 147 ALA B O 1
ATOM 2945 N N . TRP B 1 148 ? -14.328 9.602 -2.646 1 98.38 148 TRP B N 1
ATOM 2946 C CA . TRP B 1 148 ? -14.234 8.477 -1.714 1 98.38 148 TRP B CA 1
ATOM 2947 C C . TRP B 1 148 ? -14.141 8.977 -0.275 1 98.38 148 TRP B C 1
ATOM 2949 O O . TRP B 1 148 ? -14.797 8.438 0.619 1 98.38 148 TRP B O 1
ATOM 2959 N N . ALA B 1 149 ? -13.328 10.008 -0.04 1 98.56 149 ALA B N 1
ATOM 2960 C CA . ALA B 1 149 ? -13.234 10.586 1.298 1 98.56 149 ALA B CA 1
ATOM 2961 C C . ALA B 1 149 ? -14.594 11.062 1.788 1 98.56 149 ALA B C 1
ATOM 2963 O O . ALA B 1 149 ? -14.992 10.773 2.918 1 98.56 149 ALA B O 1
ATOM 2964 N N . ARG B 1 150 ? -15.297 11.758 0.942 1 98.12 150 ARG B N 1
ATOM 2965 C CA . ARG B 1 150 ? -16.625 12.242 1.301 1 98.12 150 ARG B CA 1
ATOM 2966 C C . ARG B 1 150 ? -17.562 11.078 1.588 1 98.12 150 ARG B C 1
ATOM 2968 O O . ARG B 1 150 ? -18.328 11.117 2.553 1 98.12 150 ARG B O 1
ATOM 2975 N N . ALA B 1 151 ? -17.5 10.086 0.735 1 98.75 151 ALA B N 1
ATOM 2976 C CA . ALA B 1 151 ? -18.391 8.938 0.915 1 98.75 151 ALA B CA 1
ATOM 2977 C C . ALA B 1 151 ? -18.125 8.25 2.254 1 98.75 151 ALA B C 1
ATOM 2979 O O . ALA B 1 151 ? -19.062 7.891 2.969 1 98.75 151 ALA B O 1
ATOM 2980 N N . ILE B 1 152 ? -16.859 8.047 2.619 1 98.88 152 ILE B N 1
ATOM 2981 C CA . ILE B 1 152 ? -16.516 7.422 3.893 1 98.88 152 ILE B CA 1
ATOM 2982 C C . ILE B 1 152 ? -17.016 8.289 5.043 1 98.88 152 ILE B C 1
ATOM 2984 O O . ILE B 1 152 ? -17.609 7.789 6 1 98.88 152 ILE B O 1
ATOM 2988 N N . TYR B 1 153 ? -16.766 9.578 4.93 1 98.88 153 TYR B N 1
ATOM 2989 C CA . TYR B 1 153 ? -17.172 10.531 5.957 1 98.88 153 TYR B CA 1
ATOM 2990 C C . TYR B 1 153 ? -18.688 10.508 6.152 1 98.88 153 TYR B C 1
ATOM 2992 O O . TYR B 1 153 ? -19.172 10.461 7.285 1 98.88 153 TYR B O 1
ATOM 3000 N N . GLU B 1 154 ? -19.391 10.5 5.082 1 98.69 154 GLU B N 1
ATOM 3001 C CA . GLU B 1 154 ? -20.844 10.664 5.117 1 98.69 154 GLU B CA 1
ATOM 3002 C C . GLU B 1 154 ? -21.547 9.344 5.445 1 98.69 154 GLU B C 1
ATOM 3004 O O . GLU B 1 154 ? -22.5 9.32 6.215 1 98.69 154 GLU B O 1
ATOM 3009 N N . ASP B 1 155 ? -21.047 8.25 4.895 1 98.75 155 ASP B N 1
ATOM 3010 C CA . ASP B 1 155 ? -21.75 6.98 5.008 1 98.75 155 ASP B CA 1
ATOM 3011 C C . ASP B 1 155 ? -21.359 6.246 6.289 1 98.75 155 ASP B C 1
ATOM 3013 O O . ASP B 1 155 ? -22.078 5.336 6.727 1 98.75 155 ASP B O 1
ATOM 3017 N N . GLN B 1 156 ? -20.203 6.574 6.84 1 98.81 156 GLN B N 1
ATOM 3018 C CA . GLN B 1 156 ? -19.766 5.934 8.07 1 98.81 156 GLN B CA 1
ATOM 3019 C C . GLN B 1 156 ? -19.859 4.414 7.969 1 98.81 156 GLN B C 1
ATOM 3021 O O . GLN B 1 156 ? -20.625 3.787 8.719 1 98.81 156 GLN B O 1
ATOM 3026 N N . PRO B 1 157 ? -19.047 3.844 7.133 1 98.69 157 PRO B N 1
ATOM 3027 C CA . PRO B 1 157 ? -19.25 2.443 6.758 1 98.69 157 PRO B CA 1
ATOM 3028 C C . PRO B 1 157 ? -18.859 1.472 7.867 1 98.69 157 PRO B C 1
ATOM 3030 O O . PRO B 1 157 ? -19.141 0.274 7.773 1 98.69 157 PRO B O 1
ATOM 3033 N N . ALA B 1 158 ? -18.234 1.863 8.906 1 98.69 158 ALA B N 1
ATOM 3034 C CA . ALA B 1 158 ? -17.859 0.992 10.016 1 98.69 158 ALA B CA 1
ATOM 3035 C C . ALA B 1 158 ? -18.922 0.987 11.102 1 98.69 158 ALA B C 1
ATOM 3037 O O . ALA B 1 158 ? -19.812 1.847 11.117 1 98.69 158 ALA B O 1
ATOM 3038 N N . ARG B 1 159 ? -18.828 0.003 11.984 1 97.62 159 ARG B N 1
ATOM 3039 C CA . ARG B 1 159 ? -19.781 -0.105 13.094 1 97.62 159 ARG B CA 1
ATOM 3040 C C . ARG B 1 159 ? -19.625 1.058 14.062 1 97.62 159 ARG B C 1
ATOM 3042 O O . ARG B 1 159 ? -20.609 1.566 14.602 1 97.62 159 ARG B O 1
ATOM 3049 N N . ARG B 1 160 ? -18.391 1.48 14.297 1 97.94 160 ARG B N 1
ATOM 3050 C CA . ARG B 1 160 ? -18.109 2.66 15.109 1 97.94 160 ARG B CA 1
ATOM 3051 C C . ARG B 1 160 ? -17.891 3.889 14.227 1 97.94 160 ARG B C 1
ATOM 3053 O O . ARG B 1 160 ? -17.328 3.787 13.141 1 97.94 160 ARG B O 1
ATOM 3060 N N . PRO B 1 161 ? -18.312 5 14.742 1 98.5 161 PRO B N 1
ATOM 3061 C CA . PRO B 1 161 ? -18.047 6.219 13.969 1 98.5 161 PRO B CA 1
ATOM 3062 C C . PRO B 1 161 ? -16.562 6.449 13.695 1 98.5 161 PRO B C 1
ATOM 3064 O O . PRO B 1 161 ? -15.742 6.293 14.602 1 98.5 161 PRO B O 1
ATOM 3067 N N . VAL B 1 162 ? -16.281 6.793 12.477 1 98.88 162 VAL B N 1
ATOM 3068 C CA . VAL B 1 162 ? -14.883 7.031 12.117 1 98.88 162 VAL B CA 1
ATOM 3069 C C . VAL B 1 162 ? -14.672 8.516 11.836 1 98.88 162 VAL B C 1
ATOM 3071 O O . VAL B 1 162 ? -15.539 9.172 11.25 1 98.88 162 VAL B O 1
ATOM 3074 N N . HIS B 1 163 ? -13.484 9.031 12.195 1 98.88 163 HIS B N 1
ATOM 3075 C CA . HIS B 1 163 ? -13.141 10.438 12.039 1 98.88 163 HIS B CA 1
ATOM 3076 C C . HIS B 1 163 ? -11.914 10.609 11.148 1 98.88 163 HIS B C 1
ATOM 3078 O O . HIS B 1 163 ? -11.023 11.406 11.461 1 98.88 163 HIS B O 1
ATOM 3084 N N . GLY B 1 164 ? -11.766 9.852 10.125 1 98.88 164 GLY B N 1
ATOM 3085 C CA . GLY B 1 164 ? -10.648 9.891 9.203 1 98.88 164 GLY B CA 1
ATOM 3086 C C . GLY B 1 164 ? -10.305 8.531 8.625 1 98.88 164 GLY B C 1
ATOM 3087 O O . GLY B 1 164 ? -11.117 7.602 8.68 1 98.88 164 GLY B O 1
ATOM 3088 N N . VAL B 1 165 ? -9.164 8.43 8.023 1 98.94 165 VAL B N 1
ATOM 3089 C CA . VAL B 1 165 ? -8.695 7.176 7.438 1 98.94 165 VAL B CA 1
ATOM 3090 C C . VAL B 1 165 ? -7.238 6.938 7.816 1 98.94 165 VAL B C 1
ATOM 3092 O O . VAL B 1 165 ? -6.477 7.891 8 1 98.94 165 VAL B O 1
ATOM 3095 N N . TYR B 1 166 ? -6.945 5.703 8.086 1 98.88 166 TYR B N 1
ATOM 3096 C CA . TYR B 1 166 ? -5.594 5.18 8.242 1 98.88 166 TYR B CA 1
ATOM 3097 C C . TYR B 1 166 ? -5.105 4.531 6.953 1 98.88 166 TYR B C 1
ATOM 3099 O O . TYR B 1 166 ? -5.703 3.562 6.473 1 98.88 166 TYR B O 1
ATOM 3107 N N . TYR B 1 167 ? -4.008 5.07 6.367 1 98.44 167 TYR B N 1
ATOM 3108 C CA . TYR B 1 167 ? -3.678 4.68 5 1 98.44 167 TYR B CA 1
ATOM 3109 C C . TYR B 1 167 ? -2.168 4.594 4.809 1 98.44 167 TYR B C 1
ATOM 3111 O O . TYR B 1 167 ? -1.399 5.004 5.68 1 98.44 167 TYR B O 1
ATOM 3119 N N . HIS B 1 168 ? -1.705 3.938 3.695 1 97.69 168 HIS B N 1
ATOM 3120 C CA . HIS B 1 168 ? -0.323 3.998 3.23 1 97.69 168 HIS B CA 1
ATOM 3121 C C . HIS B 1 168 ? -0.064 5.273 2.439 1 97.69 168 HIS B C 1
ATOM 3123 O O . HIS B 1 168 ? -0.807 5.594 1.509 1 97.69 168 HIS B O 1
ATOM 3129 N N . ALA B 1 169 ? 1.021 5.93 2.783 1 97.06 169 ALA B N 1
ATOM 3130 C CA . ALA B 1 169 ? 1.354 7.164 2.08 1 97.06 169 ALA B CA 1
ATOM 3131 C C . ALA B 1 169 ? 1.915 6.875 0.691 1 97.06 169 ALA B C 1
ATOM 3133 O O . ALA B 1 169 ? 2.713 5.949 0.519 1 97.06 169 ALA B O 1
ATOM 3134 N N . ALA B 1 170 ? 1.613 7.664 -0.254 1 96.56 170 ALA B N 1
ATOM 3135 C CA . ALA B 1 170 ? 1.847 7.395 -1.672 1 96.56 170 ALA B CA 1
ATOM 3136 C C . ALA B 1 170 ? 3.338 7.43 -1.997 1 96.56 170 ALA B C 1
ATOM 3138 O O . ALA B 1 170 ? 3.797 6.723 -2.9 1 96.56 170 ALA B O 1
ATOM 3139 N N . HIS B 1 171 ? 4.105 8.18 -1.221 1 96.38 171 HIS B N 1
ATOM 3140 C CA . HIS B 1 171 ? 5.512 8.367 -1.573 1 96.38 171 HIS B CA 1
ATOM 3141 C C . HIS B 1 171 ? 6.422 7.629 -0.596 1 96.38 171 HIS B C 1
ATOM 3143 O O . HIS B 1 171 ? 7.629 7.895 -0.547 1 96.38 171 HIS B O 1
ATOM 3149 N N . SER B 1 172 ? 5.91 6.777 0.239 1 96.5 172 SER B N 1
ATOM 3150 C CA . SER B 1 172 ? 6.781 6.098 1.19 1 96.5 172 SER B CA 1
ATOM 3151 C C . SER B 1 172 ? 6.242 4.715 1.547 1 96.5 172 SER B C 1
ATOM 3153 O O . SER B 1 172 ? 6.984 3.861 2.037 1 96.5 172 SER B O 1
ATOM 3155 N N . ASN B 1 173 ? 4.953 4.535 1.347 1 97.12 173 ASN B N 1
ATOM 3156 C CA . ASN B 1 173 ? 4.254 3.355 1.846 1 97.12 173 ASN B CA 1
ATOM 3157 C C . ASN B 1 173 ? 4.207 3.336 3.371 1 97.12 173 ASN B C 1
ATOM 3159 O O . ASN B 1 173 ? 3.943 2.295 3.975 1 97.12 173 ASN B O 1
ATOM 3163 N N . GLY B 1 174 ? 4.543 4.43 4.004 1 97.12 174 GLY B N 1
ATOM 3164 C CA . GLY B 1 174 ? 4.5 4.543 5.453 1 97.12 174 GLY B CA 1
ATOM 3165 C C . GLY B 1 174 ? 3.102 4.789 5.992 1 97.12 174 GLY B C 1
ATOM 3166 O O . GLY B 1 174 ? 2.166 5.016 5.223 1 97.12 174 GLY B O 1
ATOM 3167 N N . ARG B 1 175 ? 3.008 4.777 7.312 1 97.25 175 ARG B N 1
ATOM 3168 C CA . ARG B 1 175 ? 1.74 5.012 7.996 1 97.25 175 ARG B CA 1
ATOM 3169 C C . ARG B 1 175 ? 1.372 6.492 7.969 1 97.25 175 ARG B C 1
ATOM 3171 O O . ARG B 1 175 ? 2.221 7.352 8.211 1 97.25 175 ARG B O 1
ATOM 3178 N N . ALA B 1 176 ? 0.101 6.711 7.645 1 98.06 176 ALA B N 1
ATOM 3179 C CA . ALA B 1 176 ? -0.405 8.078 7.633 1 98.06 176 ALA B CA 1
ATOM 3180 C C . ALA B 1 176 ? -1.883 8.125 8.008 1 98.06 176 ALA B C 1
ATOM 3182 O O . ALA B 1 176 ? -2.576 7.105 7.949 1 98.06 176 ALA B O 1
ATOM 3183 N N . LEU B 1 177 ? -2.291 9.258 8.461 1 98.62 177 LEU B N 1
ATOM 3184 C CA . LEU B 1 177 ? -3.676 9.531 8.828 1 98.62 177 LEU B CA 1
ATOM 3185 C C . LEU B 1 177 ? -4.188 10.789 8.133 1 98.62 177 LEU B C 1
ATOM 3187 O O . LEU B 1 177 ? -3.459 11.781 8.016 1 98.62 177 LEU B O 1
ATOM 3191 N N . ALA B 1 178 ? -5.344 10.727 7.613 1 98.88 178 ALA B N 1
ATOM 3192 C CA . ALA B 1 178 ? -6.176 11.898 7.367 1 98.88 178 ALA B CA 1
ATOM 3193 C C . ALA B 1 178 ? -7.297 12 8.398 1 98.88 178 ALA B C 1
ATOM 3195 O O . ALA B 1 178 ? -8.227 11.195 8.391 1 98.88 178 ALA B O 1
ATOM 3196 N N . LEU B 1 179 ? -7.18 12.945 9.25 1 98.88 179 LEU B N 1
ATOM 3197 C CA . LEU B 1 179 ? -8.133 13.117 10.344 1 98.88 179 LEU B CA 1
ATOM 3198 C C . LEU B 1 179 ? -9.18 14.172 9.984 1 98.88 179 LEU B C 1
ATOM 3200 O O . LEU B 1 179 ? -8.844 15.258 9.531 1 98.88 179 LEU B O 1
ATOM 3204 N N . TRP B 1 180 ? -10.414 13.789 10.211 1 98.94 180 TRP B N 1
ATOM 3205 C CA . TRP B 1 180 ? -11.523 14.641 9.812 1 98.94 180 TRP B CA 1
ATOM 3206 C C . TRP B 1 180 ? -12.266 15.18 11.031 1 98.94 180 TRP B C 1
ATOM 3208 O O . TRP B 1 180 ? -12.742 14.414 11.867 1 98.94 180 TRP B O 1
ATOM 3218 N N . ASP B 1 181 ? -12.352 16.516 11.125 1 98.56 181 ASP B N 1
ATOM 3219 C CA . ASP B 1 181 ? -13.133 17.219 12.148 1 98.56 181 ASP B CA 1
ATOM 3220 C C . ASP B 1 181 ? -12.711 16.781 13.547 1 98.56 181 ASP B C 1
ATOM 3222 O O . ASP B 1 181 ? -13.555 16.484 14.391 1 98.56 181 ASP B O 1
ATOM 3226 N N . THR B 1 182 ? -11.461 16.75 13.766 1 98.5 182 THR B N 1
ATOM 3227 C CA . THR B 1 182 ? -10.953 16.297 15.055 1 98.5 182 THR B CA 1
ATOM 3228 C C . THR B 1 182 ? -10.203 17.422 15.773 1 98.5 182 THR B C 1
ATOM 3230 O O . THR B 1 182 ? -9.281 17.156 16.547 1 98.5 182 THR B O 1
ATOM 3233 N N . ASP B 1 183 ? -10.719 18.594 15.391 1 94.31 183 ASP B N 1
ATOM 3234 C CA . ASP B 1 183 ? -10.141 19.75 16.078 1 94.31 183 ASP B CA 1
ATOM 3235 C C . ASP B 1 183 ? -10.273 19.609 17.594 1 94.31 183 ASP B C 1
ATOM 3237 O O . ASP B 1 183 ? -11.336 19.25 18.094 1 94.31 183 ASP B O 1
ATOM 3241 N N . GLY B 1 184 ? -9.445 19.656 18.391 1 95.38 184 GLY B N 1
ATOM 3242 C CA . GLY B 1 184 ? -9.492 19.547 19.844 1 95.38 184 GLY B CA 1
ATOM 3243 C C . GLY B 1 184 ? -9.086 18.172 20.344 1 95.38 184 GLY B C 1
ATOM 3244 O O . GLY B 1 184 ? -8.875 17.984 21.547 1 95.38 184 GLY B O 1
ATOM 3245 N N . ALA B 1 185 ? -9.125 17.25 19.422 1 97.75 185 ALA B N 1
ATOM 3246 C CA . ALA B 1 185 ? -8.797 15.891 19.828 1 97.75 185 ALA B CA 1
ATOM 3247 C C . ALA B 1 185 ? -7.34 15.555 19.531 1 97.75 185 ALA B C 1
ATOM 3249 O O . ALA B 1 185 ? -6.887 14.438 19.781 1 97.75 185 ALA B O 1
ATOM 3250 N N . VAL B 1 186 ? -6.625 16.469 18.938 1 97.62 186 VAL B N 1
ATOM 3251 C CA . VAL B 1 186 ? -5.215 16.297 18.594 1 97.62 186 VAL B CA 1
ATOM 3252 C C . VAL B 1 186 ? -4.375 17.344 19.328 1 97.62 186 VAL B C 1
ATOM 3254 O O . VAL B 1 186 ? -4.73 18.531 19.359 1 97.62 186 VAL B O 1
ATOM 3257 N N . ASP B 1 187 ? -3.299 16.859 19.906 1 94.94 187 ASP B N 1
ATOM 3258 C CA . ASP B 1 187 ? -2.396 17.75 20.625 1 94.94 187 ASP B CA 1
ATOM 3259 C C . ASP B 1 187 ? -0.994 17.719 20.031 1 94.94 187 ASP B C 1
ATOM 3261 O O . ASP B 1 187 ? -0.581 16.703 19.453 1 94.94 187 ASP B O 1
ATOM 3265 N N . GLN B 1 188 ? -0.383 18.875 20.219 1 94.19 188 GLN B N 1
ATOM 3266 C CA . GLN B 1 188 ? 1.058 18.891 19.984 1 94.19 188 GLN B CA 1
ATOM 3267 C C . GLN B 1 188 ? 1.808 18.266 21.172 1 94.19 188 GLN B C 1
ATOM 3269 O O . GLN B 1 188 ? 1.487 18.547 22.328 1 94.19 188 GLN B O 1
ATOM 3274 N N . VAL B 1 189 ? 2.752 17.438 20.875 1 92.75 189 VAL B N 1
ATOM 3275 C CA . VAL B 1 189 ? 3.539 16.828 21.938 1 92.75 189 VAL B CA 1
ATOM 3276 C C . VAL B 1 189 ? 4.371 17.891 22.656 1 92.75 189 VAL B C 1
ATOM 3278 O O . VAL B 1 189 ? 4.926 18.797 22 1 92.75 189 VAL B O 1
ATOM 3281 N N . ARG B 1 190 ? 4.488 17.812 23.922 1 90.94 190 ARG B N 1
ATOM 3282 C CA . ARG B 1 190 ? 5.305 18.703 24.75 1 90.94 190 ARG B CA 1
ATOM 3283 C C . ARG B 1 190 ? 6.27 17.906 25.625 1 90.94 190 ARG B C 1
ATOM 3285 O O . ARG B 1 190 ? 5.965 16.781 26.016 1 90.94 190 ARG B O 1
ATOM 3292 N N . THR B 1 191 ? 7.398 18.578 25.797 1 87.19 191 THR B N 1
ATOM 3293 C CA . THR B 1 191 ? 8.312 17.984 26.781 1 87.19 191 THR B CA 1
ATOM 3294 C C . THR B 1 191 ? 7.77 18.172 28.188 1 87.19 191 THR B C 1
ATOM 3296 O O . THR B 1 191 ? 6.719 18.781 28.391 1 87.19 191 THR B O 1
ATOM 3299 N N . ARG B 1 192 ? 8.602 17.625 29.203 1 84.75 192 ARG B N 1
ATOM 3300 C CA . ARG B 1 192 ? 8.258 17.812 30.609 1 84.75 192 ARG B CA 1
ATOM 3301 C C . ARG B 1 192 ? 8.289 19.297 30.984 1 84.75 192 ARG B C 1
ATOM 3303 O O . ARG B 1 192 ? 7.488 19.734 31.812 1 84.75 192 ARG B O 1
ATOM 3310 N N . ALA B 1 193 ? 9.109 20.031 30.328 1 88.06 193 ALA B N 1
ATOM 3311 C CA . ALA B 1 193 ? 9.234 21.469 30.562 1 88.06 193 ALA B CA 1
ATOM 3312 C C . ALA B 1 193 ? 8.203 22.25 29.766 1 88.06 193 ALA B C 1
ATOM 3314 O O . ALA B 1 193 ? 8.336 23.469 29.578 1 88.06 193 ALA B O 1
ATOM 3315 N N . ARG B 1 194 ? 7.301 21.547 29.078 1 86.69 194 ARG B N 1
ATOM 3316 C CA . ARG B 1 194 ? 6.152 22.094 28.375 1 86.69 194 ARG B CA 1
ATOM 3317 C C . ARG B 1 194 ? 6.578 22.766 27.078 1 86.69 194 ARG B C 1
ATOM 3319 O O . ARG B 1 194 ? 5.895 23.656 26.578 1 86.69 194 ARG B O 1
ATOM 3326 N N . GLN B 1 195 ? 7.707 22.375 26.688 1 88.25 195 GLN B N 1
ATOM 3327 C CA . GLN B 1 195 ? 8.156 22.875 25.391 1 88.25 195 GLN B CA 1
ATOM 3328 C C . GLN B 1 195 ? 7.523 22.094 24.25 1 88.25 195 GLN B C 1
ATOM 3330 O O . GLN B 1 195 ? 7.59 20.859 24.219 1 88.25 195 GLN B O 1
ATOM 3335 N N . ARG B 1 196 ? 6.938 22.891 23.359 1 91.25 196 ARG B N 1
ATOM 3336 C CA . ARG B 1 196 ? 6.332 22.25 22.203 1 91.25 196 ARG B CA 1
ATOM 3337 C C . ARG B 1 196 ? 7.391 21.562 21.344 1 91.25 196 ARG B C 1
ATOM 3339 O O . ARG B 1 196 ? 8.453 22.141 21.094 1 91.25 196 ARG B O 1
ATOM 3346 N N . GLN B 1 197 ? 7.105 20.344 21.047 1 92.94 197 GLN B N 1
ATOM 3347 C CA . GLN B 1 197 ? 7.969 19.625 20.109 1 92.94 197 GLN B CA 1
ATOM 3348 C C . GLN B 1 197 ? 7.629 20 18.656 1 92.94 197 GLN B C 1
ATOM 3350 O O . GLN B 1 197 ? 6.98 19.219 17.953 1 92.94 197 GLN B O 1
ATOM 3355 N N . ASP B 1 198 ? 8.008 21.188 18.281 1 95.94 198 ASP B N 1
ATOM 3356 C CA . ASP B 1 198 ? 7.801 21.844 17 1 95.94 198 ASP B CA 1
ATOM 3357 C C . ASP B 1 198 ? 9.07 22.562 16.547 1 95.94 198 ASP B C 1
ATOM 3359 O O . ASP B 1 198 ? 9.578 23.453 17.234 1 95.94 198 ASP B O 1
ATOM 3363 N N . PHE B 1 199 ? 9.555 22.156 15.398 1 96.94 199 PHE B N 1
ATOM 3364 C CA . PHE B 1 199 ? 10.898 22.578 15.031 1 96.94 199 PHE B CA 1
ATOM 3365 C C . PHE B 1 199 ? 10.938 23.047 13.578 1 96.94 199 PHE B C 1
ATOM 3367 O O . PHE B 1 199 ? 10.297 22.453 12.711 1 96.94 199 PHE B O 1
ATOM 3374 N N . ALA B 1 200 ? 11.734 24.156 13.422 1 98.06 200 ALA B N 1
ATOM 3375 C CA . ALA B 1 200 ? 12.055 24.469 12.031 1 98.06 200 ALA B CA 1
ATOM 3376 C C . ALA B 1 200 ? 12.859 23.344 11.383 1 98.06 200 ALA B C 1
ATOM 3378 O O . ALA B 1 200 ? 13.852 22.875 11.953 1 98.06 200 ALA B O 1
ATOM 3379 N N . LEU B 1 201 ? 12.453 22.922 10.188 1 98.25 201 LEU B N 1
ATOM 3380 C CA . LEU B 1 201 ? 13.172 21.859 9.5 1 98.25 201 LEU B CA 1
ATOM 3381 C C . LEU B 1 201 ? 14.609 22.266 9.211 1 98.25 201 LEU B C 1
ATOM 3383 O O . LEU B 1 201 ? 15.516 21.438 9.211 1 98.25 201 LEU B O 1
ATOM 3387 N N . ALA B 1 202 ? 14.805 23.578 9.047 1 97.88 202 ALA B N 1
ATOM 3388 C CA . ALA B 1 202 ? 16.109 24.109 8.656 1 97.88 202 ALA B CA 1
ATOM 3389 C C . ALA B 1 202 ? 17.016 24.281 9.875 1 97.88 202 ALA B C 1
ATOM 3391 O O . ALA B 1 202 ? 18.203 24.594 9.734 1 97.88 202 ALA B O 1
ATOM 3392 N N . ASP B 1 203 ? 16.484 24.109 11.039 1 96.88 203 ASP B N 1
ATOM 3393 C CA . ASP B 1 203 ? 17.281 24.219 12.25 1 96.88 203 ASP B CA 1
ATOM 3394 C C . ASP B 1 203 ? 18.453 23.234 12.227 1 96.88 203 ASP B C 1
ATOM 3396 O O . ASP B 1 203 ? 18.297 22.094 11.812 1 96.88 203 ASP B O 1
ATOM 3400 N N . ALA B 1 204 ? 19.609 23.672 12.773 1 97.12 204 ALA B N 1
ATOM 3401 C CA . ALA B 1 204 ? 20.828 22.875 12.766 1 97.12 204 ALA B CA 1
ATOM 3402 C C . ALA B 1 204 ? 20.625 21.547 13.484 1 97.12 204 ALA B C 1
ATOM 3404 O O . ALA B 1 204 ? 21.203 20.531 13.094 1 97.12 204 ALA B O 1
ATOM 3405 N N . ALA B 1 205 ? 19.844 21.578 14.484 1 95.31 205 ALA B N 1
ATOM 3406 C CA . ALA B 1 205 ? 19.656 20.391 15.305 1 95.31 205 ALA B CA 1
ATOM 3407 C C . ALA B 1 205 ? 18.734 19.391 14.602 1 95.31 205 ALA B C 1
ATOM 3409 O O . ALA B 1 205 ? 18.781 18.188 14.875 1 95.31 205 ALA B O 1
ATOM 3410 N N . ILE B 1 206 ? 17.906 19.859 13.672 1 96.69 206 ILE B N 1
ATOM 3411 C CA . ILE B 1 206 ? 16.891 19.031 13.031 1 96.69 206 ILE B CA 1
ATOM 3412 C C . ILE B 1 206 ? 17.375 18.594 11.656 1 96.69 206 ILE B C 1
ATOM 3414 O O . ILE B 1 206 ? 17.031 17.516 11.18 1 96.69 206 ILE B O 1
ATOM 3418 N N . TRP B 1 207 ? 18.234 19.344 11.078 1 98 207 TRP B N 1
ATOM 3419 C CA . TRP B 1 207 ? 18.609 19.234 9.672 1 98 207 TRP B CA 1
ATOM 3420 C C . TRP B 1 207 ? 19.203 17.859 9.383 1 98 207 TRP B C 1
ATOM 3422 O O . TRP B 1 207 ? 18.891 17.234 8.375 1 98 207 TRP B O 1
ATOM 3432 N N . PRO B 1 208 ? 20.062 17.266 10.242 1 97.75 208 PRO B N 1
ATOM 3433 C CA . PRO B 1 208 ? 20.578 15.93 9.953 1 97.75 208 PRO B CA 1
ATOM 3434 C C . PRO B 1 208 ? 19.469 14.883 9.852 1 97.75 208 PRO B C 1
ATOM 3436 O O . PRO B 1 208 ? 19.547 13.969 9.031 1 97.75 208 PRO B O 1
ATOM 3439 N N . ARG B 1 209 ? 18.438 15.016 10.633 1 96.5 209 ARG B N 1
ATOM 3440 C CA . ARG B 1 209 ? 17.297 14.102 10.57 1 96.5 209 ARG B CA 1
ATOM 3441 C C . ARG B 1 209 ? 16.531 14.258 9.266 1 96.5 209 ARG B C 1
ATOM 3443 O O . ARG B 1 209 ? 16.031 13.281 8.703 1 96.5 209 ARG B O 1
ATOM 3450 N N . VAL B 1 210 ? 16.453 15.484 8.797 1 97.88 210 VAL B N 1
ATOM 3451 C CA . VAL B 1 210 ? 15.797 15.758 7.52 1 97.88 210 VAL B CA 1
ATOM 3452 C C . VAL B 1 210 ? 16.562 15.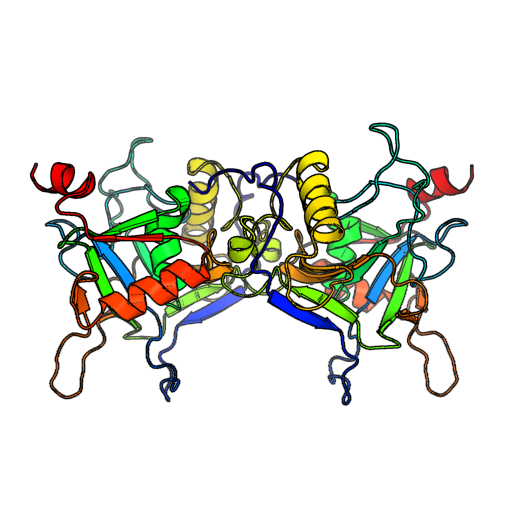07 6.387 1 97.88 210 VAL B C 1
ATOM 3454 O O . VAL B 1 210 ? 15.953 14.43 5.527 1 97.88 210 VAL B O 1
ATOM 3457 N N . LEU B 1 211 ? 17.875 15.164 6.422 1 98.06 211 LEU B N 1
ATOM 3458 C CA . LEU B 1 211 ? 18.703 14.555 5.387 1 98.06 211 LEU B CA 1
ATOM 3459 C C . LEU B 1 211 ? 18.531 13.039 5.375 1 98.06 211 LEU B C 1
ATOM 3461 O O . LEU B 1 211 ? 18.375 12.438 4.312 1 98.06 211 LEU B O 1
ATOM 3465 N N . VAL B 1 212 ? 18.547 12.461 6.508 1 96.81 212 VAL B N 1
ATOM 3466 C CA . VAL B 1 212 ? 18.391 11.016 6.621 1 96.81 212 VAL B CA 1
ATOM 3467 C C . VAL B 1 212 ? 17 10.602 6.137 1 96.81 212 VAL B C 1
ATOM 3469 O O . VAL B 1 212 ? 16.875 9.648 5.371 1 96.81 212 VAL B O 1
ATOM 3472 N N . ALA B 1 213 ? 15.977 11.289 6.578 1 96.75 213 ALA B N 1
ATOM 3473 C CA . ALA B 1 213 ? 14.602 10.992 6.195 1 96.75 213 ALA B CA 1
ATOM 3474 C C . ALA B 1 213 ? 14.414 11.117 4.684 1 96.75 213 ALA B C 1
ATOM 3476 O O . ALA B 1 213 ? 13.758 10.281 4.062 1 96.75 213 ALA B O 1
ATOM 3477 N N . ALA B 1 214 ? 14.953 12.195 4.113 1 97.38 214 ALA B N 1
ATOM 3478 C CA . ALA B 1 214 ? 14.867 12.383 2.666 1 97.38 214 ALA B CA 1
ATOM 3479 C C . ALA B 1 214 ? 15.555 11.242 1.926 1 97.38 214 ALA B C 1
ATOM 3481 O O . ALA B 1 214 ? 15.023 10.719 0.943 1 97.38 214 ALA B O 1
ATOM 3482 N N . ALA B 1 215 ? 16.672 10.805 2.406 1 96 215 ALA B N 1
ATOM 3483 C CA . ALA B 1 215 ? 17.438 9.734 1.775 1 96 215 ALA B CA 1
ATOM 3484 C C . ALA B 1 215 ? 16.672 8.414 1.805 1 96 215 ALA B C 1
ATOM 3486 O O . ALA B 1 215 ? 16.781 7.609 0.879 1 96 215 ALA B O 1
ATOM 3487 N N . GLU B 1 216 ? 15.898 8.227 2.82 1 95 216 GLU B N 1
ATOM 3488 C CA . GLU B 1 216 ? 15.07 7.031 2.92 1 95 216 GLU B CA 1
ATOM 3489 C C . GLU B 1 216 ? 14.086 6.941 1.757 1 95 216 GLU B C 1
ATOM 3491 O O . GLU B 1 216 ? 13.609 5.855 1.423 1 95 216 GLU B O 1
ATOM 3496 N N . LEU B 1 217 ? 13.797 8.078 1.122 1 95.12 217 LEU B N 1
ATOM 3497 C CA . LEU B 1 217 ? 12.859 8.133 0.01 1 95.12 217 LEU B CA 1
ATOM 3498 C C . LEU B 1 217 ? 13.586 8.406 -1.303 1 95.12 217 LEU B C 1
ATOM 3500 O O . LEU B 1 217 ? 12.953 8.789 -2.293 1 95.12 217 LEU B O 1
ATOM 3504 N N . ALA B 1 218 ? 14.914 8.297 -1.242 1 93.88 218 ALA B N 1
ATOM 3505 C CA . ALA B 1 218 ? 15.742 8.602 -2.406 1 93.88 218 ALA B CA 1
ATOM 3506 C C . ALA B 1 218 ? 15.5 10.031 -2.891 1 93.88 218 ALA B C 1
ATOM 3508 O O . ALA B 1 218 ? 15.523 10.297 -4.094 1 93.88 218 ALA B O 1
ATOM 3509 N N . MET B 1 219 ? 15.219 10.906 -2.018 1 94.94 219 MET B N 1
ATOM 3510 C CA . MET B 1 219 ? 15.086 12.336 -2.291 1 94.94 219 MET B CA 1
ATOM 3511 C C . MET B 1 219 ? 16.312 13.094 -1.808 1 94.94 219 MET B C 1
ATOM 3513 O O . MET B 1 219 ? 17.031 12.625 -0.924 1 94.94 219 MET B O 1
ATOM 3517 N N . THR B 1 220 ? 16.484 14.219 -2.406 1 96.19 220 THR B N 1
ATOM 3518 C CA . THR B 1 220 ? 17.453 15.172 -1.874 1 96.19 220 THR B CA 1
ATOM 3519 C C . THR B 1 220 ? 16.766 16.234 -1.033 1 96.19 220 THR B C 1
ATOM 3521 O O . THR B 1 220 ? 15.539 16.406 -1.121 1 96.19 220 THR B O 1
ATOM 3524 N N . ALA B 1 221 ? 17.516 16.812 -0.144 1 97.88 221 ALA B N 1
ATOM 3525 C CA . ALA B 1 221 ? 17.016 17.922 0.647 1 97.88 221 ALA B CA 1
ATOM 3526 C C . ALA B 1 221 ? 18.016 19.094 0.629 1 97.88 221 ALA B C 1
ATOM 3528 O O . ALA B 1 221 ? 19.219 18.891 0.694 1 97.88 221 ALA B O 1
ATOM 3529 N N . ALA B 1 222 ? 17.484 20.266 0.51 1 98 222 ALA B N 1
ATOM 3530 C CA . ALA B 1 222 ? 18.297 21.469 0.521 1 98 222 ALA B CA 1
ATOM 3531 C C . ALA B 1 222 ? 17.578 22.609 1.226 1 98 222 ALA B C 1
ATOM 3533 O O . ALA B 1 222 ? 16.359 22.734 1.132 1 98 222 ALA B O 1
ATOM 3534 N N . ARG B 1 223 ? 18.438 23.438 1.859 1 97.75 223 ARG B N 1
ATOM 3535 C CA . ARG B 1 223 ? 17.891 24.672 2.4 1 97.75 223 ARG B CA 1
ATOM 3536 C C . ARG B 1 223 ? 17.812 25.75 1.324 1 97.75 223 ARG B C 1
ATOM 3538 O O . ARG B 1 223 ? 18.734 25.922 0.535 1 97.75 223 ARG B O 1
ATOM 3545 N N . VAL B 1 224 ? 16.656 26.375 1.336 1 97.19 224 VAL B N 1
ATOM 3546 C CA . VAL B 1 224 ? 16.469 27.484 0.404 1 97.19 224 VAL B CA 1
ATOM 3547 C C . VAL B 1 224 ? 15.961 28.703 1.157 1 97.19 224 VAL B C 1
ATOM 3549 O O . VAL B 1 224 ? 15.438 28.594 2.271 1 97.19 224 VAL B O 1
ATOM 3552 N N . ASP B 1 225 ? 16.078 29.875 0.553 1 95.75 225 ASP B N 1
ATOM 3553 C CA . ASP B 1 225 ? 15.711 31.125 1.229 1 95.75 225 ASP B CA 1
ATOM 3554 C C . ASP B 1 225 ? 14.203 31.359 1.177 1 95.75 225 ASP B C 1
ATOM 3556 O O . ASP B 1 225 ? 13.625 31.953 2.086 1 95.75 225 ASP B O 1
ATOM 3560 N N . SER B 1 226 ? 13.633 30.969 0.041 1 94.06 226 SER B N 1
ATOM 3561 C CA . SER B 1 226 ? 12.195 31.109 -0.16 1 94.06 226 SER B CA 1
ATOM 3562 C C . SER B 1 226 ? 11.633 29.984 -1.016 1 94.06 226 SER B C 1
ATOM 3564 O O . SER B 1 226 ? 12.398 29.234 -1.632 1 94.06 226 SER B O 1
ATOM 3566 N N . CYS B 1 227 ? 10.305 29.812 -0.903 1 92.12 227 CYS B N 1
ATOM 3567 C CA . CYS B 1 227 ? 9.609 28.812 -1.703 1 92.12 227 CYS B CA 1
ATOM 3568 C C . CYS B 1 227 ? 8.312 29.375 -2.273 1 92.12 227 CYS B C 1
ATOM 3570 O O . CYS B 1 227 ? 7.902 30.5 -1.927 1 92.12 227 CYS B O 1
ATOM 3572 N N . PRO B 1 228 ? 7.656 28.703 -3.197 1 87.25 228 PRO B N 1
ATOM 3573 C CA . PRO B 1 228 ? 6.438 29.234 -3.812 1 87.25 228 PRO B CA 1
ATOM 3574 C C . PRO B 1 228 ? 5.332 29.5 -2.793 1 87.25 228 PRO B C 1
ATOM 3576 O O . PRO B 1 228 ? 4.488 30.375 -3.012 1 87.25 228 PRO B O 1
ATOM 3579 N N . LEU B 1 229 ? 5.371 28.797 -1.686 1 89.81 229 LEU B N 1
ATOM 3580 C CA . LEU B 1 229 ? 4.348 28.984 -0.663 1 89.81 229 LEU B CA 1
ATOM 3581 C C . LEU B 1 229 ? 4.566 30.297 0.088 1 89.81 229 LEU B C 1
ATOM 3583 O O . LEU B 1 229 ? 3.625 30.859 0.654 1 89.81 229 LEU B O 1
ATOM 3587 N N . CYS B 1 230 ? 5.75 30.734 0.193 1 91.38 230 CYS B N 1
ATOM 3588 C CA . CYS B 1 230 ? 6.062 32 0.849 1 91.38 230 CYS B CA 1
ATOM 3589 C C . CYS B 1 230 ? 5.402 33.156 0.125 1 91.38 230 CYS B C 1
ATOM 3591 O O . CYS B 1 230 ? 4.969 34.125 0.76 1 91.38 230 CYS B O 1
ATOM 3593 N N . ASP B 1 231 ? 5.336 33.031 -1.174 1 83.62 231 ASP B N 1
ATOM 3594 C CA . ASP B 1 231 ? 4.75 34.094 -1.985 1 83.62 231 ASP B CA 1
ATOM 3595 C C . ASP B 1 231 ? 3.232 34.156 -1.812 1 83.62 231 ASP B C 1
ATOM 3597 O O . ASP B 1 231 ? 2.635 35.219 -1.823 1 83.62 231 ASP B O 1
ATOM 3601 N N . ILE B 1 232 ? 2.619 33 -1.617 1 75.38 232 ILE B N 1
ATOM 3602 C CA . ILE B 1 232 ? 1.173 32.906 -1.453 1 75.38 232 ILE B CA 1
ATOM 3603 C C . ILE B 1 232 ? 0.771 33.438 -0.076 1 75.38 232 ILE B C 1
ATOM 3605 O O . ILE B 1 232 ? -0.25 34.125 0.065 1 75.38 232 ILE B O 1
ATOM 3609 N N . SER B 1 233 ? 1.541 33.188 0.908 1 67.38 233 SER B N 1
ATOM 3610 C CA . SER B 1 233 ? 1.229 33.531 2.289 1 67.38 233 SER B CA 1
ATOM 3611 C C . SER B 1 233 ? 1.4 35.031 2.525 1 67.38 233 SER B C 1
ATOM 3613 O O . SER B 1 233 ? 0.833 35.594 3.473 1 67.38 233 SER B O 1
ATOM 3615 N N . ALA B 1 234 ? 2.25 35.75 1.762 1 60.41 234 ALA B N 1
ATOM 3616 C CA . ALA B 1 234 ? 2.502 37.156 1.883 1 60.41 234 ALA B CA 1
ATOM 3617 C C . ALA B 1 234 ? 1.325 37.969 1.346 1 60.41 234 ALA B C 1
ATOM 3619 O O . ALA B 1 234 ? 1.199 39.156 1.636 1 60.41 234 ALA B O 1
ATOM 3620 N N . THR B 1 235 ? 0.413 37.281 0.654 1 50.97 235 THR B N 1
ATOM 3621 C CA . THR B 1 235 ? -0.743 38.031 0.179 1 50.97 235 THR B CA 1
ATOM 3622 C C . THR B 1 235 ? -1.93 37.875 1.12 1 50.97 235 THR B C 1
ATOM 3624 O O . THR B 1 235 ? -2.174 36.75 1.616 1 50.97 235 THR B O 1
#

Radius of gyration: 23.41 Å; Cα contacts (8 Å, |Δi|>4): 1166; chains: 2; bounding box: 48×77×60 Å

Sequence (470 aa):
MVADLGEPNRPLSGGRVWTWKWPETLSARGWQWCRVYHLSAHTPDAITHRAFGPLHRLDHHTPPAAHPAICPEGRSVLYVAGTLATALGEVFGDLGEAAVCPRFRVGLLRPRTEIVVLDLRSEGAAMRIGALPSLATGAYPRVRTQAWARAIYEDQPARRPVHGVYYHAAHSNGRALALWDTDGAVDQVRTRARQRQDFALADAAIWPRVLVAAAELAMTAARVDSCPLCDISATMVADLGEPNRPLSGGRVWTWKWPETLSARGWQWCRVYHLSAHTPDAITHRAFGPLHRLDHHTPPAAHPAICPEGRSVLYVAGTLATALGEVFGDLGEAAVCPRFRVGLLRPRTEIVVLDLRSEGAAMRIGALPSLATGAYPRVRTQAWARAIYEDQPARRPVHGVYYHAAHSNGRALALWDTDGAVDQVRTRARQRQDFALADAAIWPRVLVAAAELAMTAARVDSCPLCDISAT

InterPro domains:
  IPR014914 RES domain [PF08808] (72-191)

Organism: Mycobacterium marinum (strain ATCC BAA-535 / M) (NCBI:txid216594)